Protein AF-0000000067870255 (afdb_homodimer)

Sequence (460 aa):
MRFHLRSRSGEEIVLYLRPGNPSAPIEMAGPANLCGTVSTLLKMSLTGLSATSDDLLSLCEYDPVFRHWFRLDAVVKDGDPEPAHREDAKFAAMEPIYPSQVAAMRLGERLTAASLVTKEQLDEALKGIQEQMPHLQIGEILCGRGYLSHRTMEFFLDPITKMNTAFLTLRLGERLQAAGVVNDRDVHRALQCQQWLPLSLGRLLVLNGAVSQATADFFGRLSIEPSSLSMRFHLRSRSGEEIVLYLRPGNPSAPIEMAGPANLCGTVSTLLKMSLTGLSATSDDLLSLCEYDPVFRHWFRLDAVVKDGDPEPAHREDAKFAAMEPIYPSQVAAMRLGERLTAASLVTKEQLDEALKGIQEQMPHLQIGEILCGRGYLSHRTMEFFLDPITKMNTAFLTLRLGERLQAAGVVNDRDVHRALQCQQWLPLSLGRLLVLNGAVSQATADFFGRLSIEPSSLS

Nearest PDB structures (foldseek):
  5htl-assembly1_B  TM=6.352E-01  e=8.994E-01  Vibrio cholerae
  8pdk-assembly1_A  TM=7.445E-01  e=3.316E+00  Thermus thermophilus HB27
  8pe0-assembly1_B  TM=7.284E-01  e=3.501E+00  Thermus thermophilus HB27
  8pfa-assembly1_B  TM=5.735E-01  e=3.140E+00  Thermus thermophilus HB27
  6ejf-assembly1_M  TM=7.910E-01  e=9.158E-01  Thermus thermophilus HB8

Secondary structure (DSSP, 8-state):
-EEEEEETTS-EEEEE--TT-TTS-EEEES-HHHHHHHHHHHHHHSTTS---HHHHHHHHHH-HHHHHHEEEEEEE-TTS---SS---EEE-PPPPB-HHHHHTS-HHHHHHHTTSS-HHHHHHHHHHHHHT-TTS-HHHHHHHTTSS-HHHHHHHHSHHHHS-HHHHTS-HHHHHHHTT-S-HHHHHHHHHHHTTS---HHHHHHHTTSS-HHHHHHHHHB-PPP----/-EEEEEETTS-EEEEE--TT-TTSPEEEES-HHHHHHHHHHHHHHSTTS---HHHHHHHHHH-HHHHHHEEEEEEE-S-S----S---EEE-PPPPB-HHHHHTS-HHHHHHHTTSS-HHHHHHHHHHHHHT-TTS-HHHHHHHTTSS-HHHHHHHHSHHHHS-HHHHTS-HHHHHHHTT-S-HHHHHHHHHHHTTS---HHHHHHHTTSS-HHHHHHHHHB-PPP----

Radius of gyration: 26.8 Å; Cα contacts (8 Å, |Δi|>4): 692; chains: 2; bounding box: 70×93×53 Å

pLDDT: mean 88.16, std 12.18, range [34.03, 97.81]

InterPro domains:
  IPR037257 Type II secretion system protein GspE, N-terminal superfamily [SSF160246] (101-157)
  IPR037257 Type II secretion system protein GspE, N-terminal superfamily [SSF160246] (165-214)

Organism: Synechococcus elongatus (strain ATCC 33912 / PCC 7942 / FACHB-805) (NCBI:txid1140)

Structure (mmCIF, N/CA/C/O backbone):
data_AF-0000000067870255-model_v1
#
loop_
_entity.id
_entity.type
_entity.pdbx_description
1 polymer 'Uncharacterized protein'
#
loop_
_atom_site.group_PDB
_atom_site.id
_atom_site.type_symbol
_atom_site.label_atom_id
_atom_site.label_alt_id
_atom_site.label_comp_id
_atom_site.label_asym_id
_atom_site.label_entity_id
_atom_site.label_seq_id
_atom_site.pdbx_PDB_ins_code
_atom_site.Cartn_x
_atom_site.Cartn_y
_atom_site.Cartn_z
_atom_site.occupancy
_atom_site.B_iso_or_equiv
_atom_site.auth_seq_id
_atom_site.auth_comp_id
_atom_site.auth_asym_id
_atom_site.auth_atom_id
_atom_site.pdbx_PDB_model_num
ATOM 1 N N . MET A 1 1 ? -21.984 -22.406 -8.656 1 85.44 1 MET A N 1
ATOM 2 C CA . MET A 1 1 ? -22.188 -21.156 -7.914 1 85.44 1 MET A CA 1
ATOM 3 C C . MET A 1 1 ? -21.938 -19.953 -8.805 1 85.44 1 MET A C 1
ATOM 5 O O . MET A 1 1 ? -21.016 -19.953 -9.609 1 85.44 1 MET A O 1
ATOM 9 N N . ARG A 1 2 ? -22.844 -18.969 -8.719 1 89.69 2 ARG A N 1
ATOM 10 C CA . ARG A 1 2 ? -22.719 -17.75 -9.516 1 89.69 2 ARG A CA 1
ATOM 11 C C . ARG A 1 2 ? -22.578 -16.516 -8.617 1 89.69 2 ARG A C 1
ATOM 13 O O . ARG A 1 2 ? -23.312 -16.359 -7.645 1 89.69 2 ARG A O 1
ATOM 20 N N . PHE A 1 3 ? -21.562 -15.742 -8.945 1 92.5 3 PHE A N 1
ATOM 21 C CA . PHE A 1 3 ? -21.328 -14.484 -8.234 1 92.5 3 PHE A CA 1
ATOM 22 C C . PHE A 1 3 ? -21.719 -13.297 -9.102 1 92.5 3 PHE A C 1
ATOM 24 O O . PHE A 1 3 ? -21.094 -13.039 -10.133 1 92.5 3 PHE A O 1
ATOM 31 N N . HIS A 1 4 ? -22.75 -12.602 -8.719 1 93.62 4 HIS A N 1
ATOM 32 C CA . HIS A 1 4 ? -23.203 -11.414 -9.438 1 93.62 4 HIS A CA 1
ATOM 33 C C . HIS A 1 4 ? -22.5 -10.164 -8.914 1 93.62 4 HIS A C 1
ATOM 35 O O . HIS A 1 4 ? -22.688 -9.781 -7.754 1 93.62 4 HIS A O 1
ATOM 41 N N . LEU A 1 5 ? -21.75 -9.609 -9.852 1 95.62 5 LEU A N 1
ATOM 42 C CA . LEU A 1 5 ? -20.984 -8.422 -9.492 1 95.62 5 LEU A CA 1
ATOM 43 C C . LEU A 1 5 ? -21.453 -7.207 -10.281 1 95.62 5 LEU A C 1
ATOM 45 O O . LEU A 1 5 ? -22 -7.348 -11.375 1 95.62 5 LEU A O 1
ATOM 49 N N . ARG A 1 6 ? -21.25 -6.051 -9.727 1 96.06 6 ARG A N 1
ATOM 50 C CA . ARG A 1 6 ? -21.547 -4.781 -10.383 1 96.06 6 ARG A CA 1
ATOM 51 C C . ARG A 1 6 ? -20.359 -3.816 -10.266 1 96.06 6 ARG A C 1
ATOM 53 O O . ARG A 1 6 ? -19.797 -3.648 -9.18 1 96.06 6 ARG A O 1
ATOM 60 N N . SER A 1 7 ? -20.047 -3.285 -11.422 1 94 7 SER A N 1
ATOM 61 C CA . SER A 1 7 ? -18.953 -2.32 -11.422 1 94 7 SER A CA 1
ATOM 62 C C . SER A 1 7 ? -19.391 -0.979 -10.852 1 94 7 SER A C 1
ATOM 64 O O . SER A 1 7 ? -20.578 -0.775 -10.586 1 94 7 SER A O 1
ATOM 66 N N . ARG A 1 8 ? -18.438 -0.043 -10.648 1 84.12 8 ARG A N 1
ATOM 67 C CA . ARG A 1 8 ? -18.734 1.296 -10.148 1 84.12 8 ARG A CA 1
ATOM 68 C C . ARG A 1 8 ? -19.625 2.064 -11.125 1 84.12 8 ARG A C 1
ATOM 70 O O . ARG A 1 8 ? -20.438 2.893 -10.711 1 84.12 8 ARG A O 1
ATOM 77 N N . SER A 1 9 ? -19.438 1.716 -12.406 1 89.38 9 SER A N 1
ATOM 78 C CA . SER A 1 9 ? -20.234 2.379 -13.445 1 89.38 9 SER A CA 1
ATOM 79 C C . SER A 1 9 ? -21.609 1.756 -13.57 1 89.38 9 SER A C 1
ATOM 81 O O . SER A 1 9 ? -22.438 2.207 -14.367 1 89.38 9 SER A O 1
ATOM 83 N N . GLY A 1 10 ? -21.859 0.668 -12.859 1 92.31 10 GLY A N 1
ATOM 84 C CA . GLY A 1 10 ? -23.188 0.067 -12.828 1 92.31 10 GLY A CA 1
ATOM 85 C C . GLY A 1 10 ? -23.312 -1.139 -13.742 1 92.31 10 GLY A C 1
ATOM 86 O O . GLY A 1 10 ? -24.391 -1.742 -13.836 1 92.31 10 GLY A O 1
ATOM 87 N N . GLU A 1 11 ? -22.281 -1.473 -14.398 1 94.31 11 GLU A N 1
ATOM 88 C CA . GLU A 1 11 ? -22.312 -2.615 -15.305 1 94.31 11 GLU A CA 1
ATOM 89 C C . GLU A 1 11 ? -22.203 -3.932 -14.539 1 94.31 11 GLU A C 1
ATOM 91 O O . GLU A 1 11 ? -21.484 -4.027 -13.547 1 94.31 11 GLU A O 1
ATOM 96 N N . GLU A 1 12 ? -22.859 -4.906 -15.109 1 93.69 12 GLU A N 1
ATOM 97 C CA . GLU A 1 12 ? -22.938 -6.184 -14.414 1 93.69 12 GLU A CA 1
ATOM 98 C C . GLU A 1 12 ? -21.969 -7.203 -15.016 1 93.69 12 GLU A C 1
ATOM 100 O O . GLU A 1 12 ? -21.797 -7.25 -16.234 1 93.69 12 GLU A O 1
ATOM 105 N N . ILE A 1 13 ? -21.406 -8.016 -14.148 1 94.38 13 ILE A N 1
ATOM 106 C CA . ILE A 1 13 ? -20.594 -9.156 -14.547 1 94.38 13 ILE A CA 1
ATOM 107 C C . ILE A 1 13 ? -20.891 -10.352 -13.648 1 94.38 13 ILE A C 1
ATOM 109 O O . ILE A 1 13 ? -21.078 -10.195 -12.438 1 94.38 13 ILE A O 1
ATOM 113 N N . VAL A 1 14 ? -20.922 -11.539 -14.266 1 92.94 14 VAL A N 1
ATOM 114 C CA . VAL A 1 14 ? -21.234 -12.742 -13.508 1 92.94 14 VAL A CA 1
ATOM 115 C C . VAL A 1 14 ? -20.078 -13.727 -13.586 1 92.94 14 VAL A C 1
ATOM 117 O O . VAL A 1 14 ? -19.562 -14 -14.672 1 92.94 14 VAL A O 1
ATOM 120 N N . LEU A 1 15 ? -19.641 -14.164 -12.422 1 91.44 15 LEU A N 1
ATOM 121 C CA . LEU A 1 15 ? -18.625 -15.211 -12.336 1 91.44 15 LEU A CA 1
ATOM 122 C C . LEU A 1 15 ? -19.281 -16.562 -12.047 1 91.44 15 LEU A C 1
ATOM 124 O O . LEU A 1 15 ? -20.094 -16.688 -11.133 1 91.44 15 LEU A O 1
ATOM 128 N N . TYR A 1 16 ? -18.875 -17.531 -12.836 1 86.69 16 TYR A N 1
ATOM 129 C CA . TYR A 1 16 ? -19.359 -18.891 -12.672 1 86.69 16 TYR A CA 1
ATOM 130 C C . TYR A 1 16 ? -18.25 -19.812 -12.156 1 86.69 16 TYR A C 1
ATOM 132 O O . TYR A 1 16 ? -17.172 -19.875 -12.742 1 86.69 16 TYR A O 1
ATOM 140 N N . LEU A 1 17 ? -18.562 -20.406 -11.047 1 84.94 17 LEU A N 1
ATOM 141 C CA . LEU A 1 17 ? -17.641 -21.375 -10.484 1 84.94 17 LEU A CA 1
ATOM 142 C C . LEU A 1 17 ? -18.328 -22.719 -10.281 1 84.94 17 LEU A C 1
ATOM 144 O O . LEU A 1 17 ? -19.422 -22.781 -9.711 1 84.94 17 LEU A O 1
ATOM 148 N N . ARG A 1 18 ? -17.75 -23.812 -10.812 1 76.44 18 ARG A N 1
ATOM 149 C CA . ARG A 1 18 ? -18.312 -25.141 -10.609 1 76.44 18 ARG A CA 1
ATOM 150 C C . ARG A 1 18 ? -18.062 -25.641 -9.195 1 76.44 18 ARG A C 1
ATOM 152 O O . ARG A 1 18 ? -16.922 -25.594 -8.703 1 76.44 18 ARG A O 1
ATOM 159 N N . PRO A 1 19 ? -19.203 -26 -8.594 1 66.19 19 PRO A N 1
ATOM 160 C CA . PRO A 1 19 ? -19.031 -26.5 -7.23 1 66.19 19 PRO A CA 1
ATOM 161 C C . PRO A 1 19 ? -18.156 -27.75 -7.16 1 66.19 19 PRO A C 1
ATOM 163 O O . PRO A 1 19 ? -18.297 -28.656 -7.977 1 66.19 19 PRO A O 1
ATOM 166 N N . GLY A 1 20 ? -17.203 -27.797 -6.254 1 63.59 20 GLY A N 1
ATOM 167 C CA . GLY A 1 20 ? -16.469 -29 -5.906 1 63.59 20 GLY A CA 1
ATOM 168 C C . GLY A 1 20 ? -15.242 -29.219 -6.773 1 63.59 20 GLY A C 1
ATOM 169 O O . GLY A 1 20 ? -14.484 -30.172 -6.562 1 63.59 20 GLY A O 1
ATOM 170 N N . ASN A 1 21 ? -15.133 -28.531 -7.902 1 66.62 21 ASN A N 1
ATOM 171 C CA . ASN A 1 21 ? -13.938 -28.719 -8.719 1 66.62 21 ASN A CA 1
ATOM 172 C C . ASN A 1 21 ? -13.047 -27.484 -8.695 1 66.62 21 ASN A C 1
ATOM 174 O O . ASN A 1 21 ? -13.242 -26.547 -9.477 1 66.62 21 ASN A O 1
ATOM 178 N N . PRO A 1 22 ? -12.062 -27.516 -7.887 1 62.47 22 PRO A N 1
ATOM 179 C CA . PRO A 1 22 ? -11.18 -26.359 -7.77 1 62.47 22 PRO A CA 1
ATOM 180 C C . PRO A 1 22 ? -10.32 -26.141 -9.008 1 62.47 22 PRO A C 1
ATOM 182 O O . PRO A 1 22 ? -9.766 -25.047 -9.203 1 62.47 22 PRO A O 1
ATOM 185 N N . SER A 1 23 ? -10.273 -27.156 -9.797 1 69.06 23 SER A N 1
ATOM 186 C CA . SER A 1 23 ? -9.445 -27.047 -10.992 1 69.06 23 SER A CA 1
ATOM 187 C C . SER A 1 23 ? -10.227 -26.469 -12.164 1 69.06 23 SER A C 1
ATOM 189 O O . SER A 1 23 ? -9.648 -26.188 -13.219 1 69.06 23 SER A O 1
ATOM 191 N N . ALA A 1 24 ? -11.516 -26.297 -11.852 1 73.19 24 ALA A N 1
ATOM 192 C CA . ALA A 1 24 ? -12.336 -25.734 -12.93 1 73.19 24 ALA A CA 1
ATOM 193 C C . ALA A 1 24 ? -12.102 -24.25 -13.094 1 73.19 24 ALA A C 1
ATOM 195 O O . ALA A 1 24 ? -11.906 -23.531 -12.102 1 73.19 24 ALA A O 1
ATOM 196 N N . PRO A 1 25 ? -12.031 -23.766 -14.398 1 81.44 25 PRO A N 1
ATOM 197 C CA . PRO A 1 25 ? -11.875 -22.328 -14.641 1 81.44 25 PRO A CA 1
ATOM 198 C C . PRO A 1 25 ? -13.094 -21.531 -14.195 1 81.44 25 PRO A C 1
ATOM 200 O O . PRO A 1 25 ? -14.211 -22.047 -14.203 1 81.44 25 PRO A O 1
ATOM 203 N N . ILE A 1 26 ? -12.766 -20.375 -13.703 1 86.75 26 ILE A N 1
ATOM 204 C CA . ILE A 1 26 ? -13.844 -19.422 -13.445 1 86.75 26 ILE A CA 1
ATOM 205 C C . ILE A 1 26 ? -14.32 -18.812 -14.758 1 86.75 26 ILE A C 1
ATOM 207 O O . ILE A 1 26 ? -13.531 -18.203 -15.484 1 86.75 26 ILE A O 1
ATOM 211 N N . GLU A 1 27 ? -15.523 -19.062 -15.109 1 88.62 27 GLU A N 1
ATOM 212 C CA . GLU A 1 27 ? -16.109 -18.453 -16.297 1 88.62 27 GLU A CA 1
ATOM 213 C C . GLU A 1 27 ? -16.75 -17.109 -15.969 1 88.62 27 GLU A C 1
ATOM 215 O O . GLU A 1 27 ? -17.297 -16.922 -14.883 1 88.62 27 GLU A O 1
ATOM 220 N N . MET A 1 28 ? -16.656 -16.172 -16.953 1 92.06 28 MET A N 1
ATOM 221 C CA . MET A 1 28 ? -17.172 -14.828 -16.703 1 92.06 28 MET A CA 1
ATOM 222 C C . MET A 1 28 ? -18.094 -14.391 -17.844 1 92.06 28 MET A C 1
ATOM 224 O O . MET A 1 28 ? -17.812 -14.641 -19.016 1 92.06 28 MET A O 1
ATOM 228 N N . ALA A 1 29 ? -19.188 -13.75 -17.484 1 92.62 29 ALA A N 1
ATOM 229 C CA . ALA A 1 29 ? -20.109 -13.156 -18.438 1 92.62 29 ALA A CA 1
ATOM 230 C C . ALA A 1 29 ? -20.312 -11.672 -18.172 1 92.62 29 ALA A C 1
ATOM 232 O O . ALA A 1 29 ? -20.719 -11.281 -17.078 1 92.62 29 ALA A O 1
ATOM 233 N N . GLY A 1 30 ? -19.969 -10.852 -19.141 1 92.69 30 GLY A N 1
ATOM 234 C CA . GLY A 1 30 ? -20.062 -9.406 -19.047 1 92.69 30 GLY A CA 1
ATOM 235 C C . GLY A 1 30 ? -19.219 -8.68 -20.062 1 92.69 30 GLY A C 1
ATOM 236 O O . GLY A 1 30 ? -18.688 -9.297 -20.984 1 92.69 30 GLY A O 1
ATOM 237 N N . PRO A 1 31 ? -19.172 -7.379 -19.984 1 93.25 31 PRO A N 1
ATOM 238 C CA . PRO A 1 31 ? -18.344 -6.613 -20.922 1 93.25 31 PRO A CA 1
ATOM 239 C C . PRO A 1 31 ? -16.875 -7.023 -20.891 1 93.25 31 PRO A C 1
ATOM 241 O O . PRO A 1 31 ? -16.328 -7.301 -19.828 1 93.25 31 PRO A O 1
ATOM 244 N N . ALA A 1 32 ? -16.25 -7.023 -22.047 1 91.5 32 ALA A N 1
ATOM 245 C CA . ALA A 1 32 ? -14.891 -7.512 -22.219 1 91.5 32 ALA A CA 1
ATOM 246 C C . ALA A 1 32 ? -13.922 -6.746 -21.312 1 91.5 32 ALA A C 1
ATOM 248 O O . ALA A 1 32 ? -13.016 -7.34 -20.719 1 91.5 32 ALA A O 1
ATOM 249 N N . ASN A 1 33 ? -14.102 -5.434 -21.281 1 91.75 33 ASN A N 1
ATOM 250 C CA . ASN A 1 33 ? -13.195 -4.617 -20.484 1 91.75 33 ASN A CA 1
ATOM 251 C C . ASN A 1 33 ? -13.281 -4.977 -19 1 91.75 33 ASN A C 1
ATOM 253 O O . ASN A 1 33 ? -12.266 -5.012 -18.312 1 91.75 33 ASN A O 1
ATOM 257 N N . LEU A 1 34 ? -14.438 -5.316 -18.516 1 93.88 34 LEU A N 1
ATOM 258 C CA . LEU A 1 34 ? -14.617 -5.688 -17.109 1 93.88 34 LEU A CA 1
ATOM 259 C C . LEU A 1 34 ? -14.086 -7.094 -16.844 1 93.88 34 LEU A C 1
ATOM 261 O O . LEU A 1 34 ? -13.508 -7.352 -15.789 1 93.88 34 LEU A O 1
ATOM 265 N N . CYS A 1 35 ? -14.281 -7.93 -17.797 1 94 35 CYS A N 1
ATOM 266 C CA . CYS A 1 35 ? -13.734 -9.273 -17.641 1 94 35 CYS A CA 1
ATOM 267 C C . CYS A 1 35 ? -12.219 -9.234 -17.5 1 94 35 CYS A C 1
ATOM 269 O O . CYS A 1 35 ? -11.648 -9.969 -16.688 1 94 35 CYS A O 1
ATOM 271 N N . GLY A 1 36 ? -11.633 -8.383 -18.266 1 93.06 36 GLY A N 1
ATOM 272 C CA . GLY A 1 36 ? -10.188 -8.203 -18.141 1 93.06 36 GLY A CA 1
ATOM 273 C C . GLY A 1 36 ? -9.758 -7.715 -16.766 1 93.06 36 GLY A C 1
ATOM 274 O O . GLY A 1 36 ? -8.789 -8.219 -16.203 1 93.06 36 GLY A O 1
ATOM 275 N N . THR A 1 37 ? -10.5 -6.773 -16.25 1 93.56 37 THR A N 1
ATOM 276 C CA . THR A 1 37 ? -10.195 -6.227 -14.93 1 93.56 37 THR A CA 1
ATOM 277 C C . THR A 1 37 ? -10.352 -7.289 -13.852 1 93.56 37 THR A C 1
ATOM 279 O O . THR A 1 37 ? -9.484 -7.445 -12.992 1 93.56 37 THR A O 1
ATOM 282 N N . VAL A 1 38 ? -11.406 -8.07 -13.969 1 93.12 38 VAL A N 1
ATOM 283 C CA . VAL A 1 38 ? -11.648 -9.125 -12.984 1 93.12 38 VAL A CA 1
ATOM 284 C C . VAL A 1 38 ? -10.531 -10.164 -13.055 1 93.12 38 VAL A C 1
ATOM 286 O O . VAL A 1 38 ? -10.016 -10.594 -12.023 1 93.12 38 VAL A O 1
ATOM 289 N N . SER A 1 39 ? -10.203 -10.492 -14.219 1 90.31 39 SER A N 1
ATOM 290 C CA . SER A 1 39 ? -9.133 -11.477 -14.398 1 90.31 39 SER A CA 1
ATOM 291 C C . SER A 1 39 ? -7.84 -11 -13.75 1 90.31 39 SER A C 1
ATOM 293 O O . SER A 1 39 ? -7.152 -11.781 -13.086 1 90.31 39 SER A O 1
ATOM 295 N N . THR A 1 40 ? -7.512 -9.766 -13.953 1 90.19 40 THR A N 1
ATOM 296 C CA . THR A 1 40 ? -6.309 -9.18 -13.367 1 90.19 40 THR A CA 1
ATOM 297 C C . THR A 1 40 ? -6.379 -9.219 -11.844 1 90.19 40 THR A C 1
ATOM 299 O O . THR A 1 40 ? -5.418 -9.617 -11.18 1 90.19 40 THR A O 1
ATOM 302 N N . LEU A 1 41 ? -7.52 -8.875 -11.305 1 90.88 41 LEU A N 1
ATOM 303 C CA . LEU A 1 41 ? -7.699 -8.859 -9.859 1 90.88 41 LEU A CA 1
ATOM 304 C C . LEU A 1 41 ? -7.609 -10.266 -9.281 1 90.88 41 LEU A C 1
ATOM 306 O O . LEU A 1 41 ? -7.004 -10.469 -8.227 1 90.88 41 LEU A O 1
ATOM 310 N N . LEU A 1 42 ? -8.188 -11.195 -9.969 1 89.19 42 LEU A N 1
ATOM 311 C CA . LEU A 1 42 ? -8.125 -12.586 -9.523 1 89.19 42 LEU A CA 1
ATOM 312 C C . LEU A 1 42 ? -6.684 -13.094 -9.523 1 89.19 42 LEU A C 1
ATOM 314 O O . LEU A 1 42 ? -6.266 -13.781 -8.586 1 89.19 42 LEU A O 1
ATOM 318 N N . LYS A 1 43 ? -6.031 -12.734 -10.539 1 85.62 43 LYS A N 1
ATOM 319 C CA . LYS A 1 43 ? -4.637 -13.156 -10.648 1 85.62 43 LYS A CA 1
ATOM 320 C C . LYS A 1 43 ? -3.807 -12.625 -9.484 1 85.62 43 LYS A C 1
ATOM 322 O O . LYS A 1 43 ? -2.959 -13.336 -8.938 1 85.62 43 LYS A O 1
ATOM 327 N N . MET A 1 44 ? -4.039 -11.445 -9.094 1 85.62 44 MET A N 1
ATOM 328 C CA . MET A 1 44 ? -3.303 -10.805 -8.008 1 85.62 44 MET A CA 1
ATOM 329 C C . MET A 1 44 ? -3.639 -11.453 -6.664 1 85.62 44 MET A C 1
ATOM 331 O O . MET A 1 44 ? -2.805 -11.477 -5.758 1 85.62 44 MET A O 1
ATOM 335 N N . SER A 1 45 ? -4.809 -11.922 -6.598 1 84.56 45 SER A N 1
ATOM 336 C CA . SER A 1 45 ? -5.293 -12.367 -5.297 1 84.56 45 SER A CA 1
ATOM 337 C C . SER A 1 45 ? -5.125 -13.875 -5.129 1 84.56 45 SER A C 1
ATOM 339 O O . SER A 1 45 ? -4.891 -14.359 -4.02 1 84.56 45 SER A O 1
ATOM 341 N N . LEU A 1 46 ? -5.367 -14.547 -6.188 1 75.94 46 LEU A N 1
ATOM 342 C CA . LEU A 1 46 ? -5.387 -16 -6.113 1 75.94 46 LEU A CA 1
ATOM 343 C C . LEU A 1 46 ? -4.105 -16.594 -6.695 1 75.94 46 LEU A C 1
ATOM 345 O O . LEU A 1 46 ? -4.16 -17.516 -7.508 1 75.94 46 LEU A O 1
ATOM 349 N N . THR A 1 47 ? -2.977 -15.969 -6.438 1 61.62 47 THR A N 1
ATOM 350 C CA . THR A 1 47 ? -1.705 -16.438 -6.977 1 61.62 47 THR A CA 1
ATOM 351 C C . THR A 1 47 ? -1.545 -17.938 -6.762 1 61.62 47 THR A C 1
ATOM 353 O O . THR A 1 47 ? -1.502 -18.406 -5.621 1 61.62 47 THR A O 1
ATOM 356 N N . GLY A 1 48 ? -1.541 -18.781 -8.016 1 56.22 48 GLY A N 1
ATOM 357 C CA . GLY A 1 48 ? -1.131 -20.172 -8.117 1 56.22 48 GLY A CA 1
ATOM 358 C C . GLY A 1 48 ? -2.256 -21.156 -7.836 1 56.22 48 GLY A C 1
ATOM 359 O O . GLY A 1 48 ? -2.131 -22.344 -8.109 1 56.22 48 GLY A O 1
ATOM 360 N N . LEU A 1 49 ? -3.275 -20.812 -7 1 57.03 49 LEU A N 1
ATOM 361 C CA . LEU A 1 49 ? -3.994 -21.953 -6.441 1 57.03 49 LEU A CA 1
ATOM 362 C C . LEU A 1 49 ? -5.434 -21.984 -6.945 1 57.03 49 LEU A C 1
ATOM 364 O O . LEU A 1 49 ? -5.953 -20.969 -7.422 1 57.03 49 LEU A O 1
ATOM 368 N N . SER A 1 50 ? -5.781 -23.203 -6.957 1 62.69 50 SER A N 1
ATOM 369 C CA . SER A 1 50 ? -7.188 -23.562 -7.105 1 62.69 50 SER A CA 1
ATOM 370 C C . SER A 1 50 ? -8.07 -22.703 -6.207 1 62.69 50 SER A C 1
ATOM 372 O O . SER A 1 50 ? -7.668 -22.312 -5.109 1 62.69 50 SER A O 1
ATOM 374 N N . ALA A 1 51 ? -8.906 -21.938 -6.828 1 74.19 51 ALA A N 1
ATOM 375 C CA . ALA A 1 51 ? -9.828 -21.078 -6.078 1 74.19 51 ALA A CA 1
ATOM 376 C C . ALA A 1 51 ? -11.094 -21.844 -5.695 1 74.19 51 ALA A C 1
ATOM 378 O O . ALA A 1 51 ? -11.758 -22.438 -6.551 1 74.19 51 ALA A O 1
ATOM 379 N N . THR A 1 52 ? -11.273 -21.984 -4.398 1 80.12 52 THR A N 1
ATOM 380 C CA . THR A 1 52 ? -12.539 -22.531 -3.914 1 80.12 52 THR A CA 1
ATOM 381 C C . THR A 1 52 ? -13.633 -21.469 -3.916 1 80.12 52 THR A C 1
ATOM 383 O O . THR A 1 52 ? -13.352 -20.281 -4.125 1 80.12 52 THR A O 1
ATOM 386 N N . SER A 1 53 ? -14.828 -21.938 -3.803 1 83.31 53 SER A N 1
ATOM 387 C CA . SER A 1 53 ? -15.961 -21.016 -3.688 1 83.31 53 SER A CA 1
ATOM 388 C C . SER A 1 53 ? -15.797 -20.078 -2.494 1 83.31 53 SER A C 1
ATOM 390 O O . SER A 1 53 ? -16.125 -18.906 -2.572 1 83.31 53 SER A O 1
ATOM 392 N N . ASP A 1 54 ? -15.25 -20.625 -1.453 1 86.19 54 ASP A N 1
ATOM 393 C CA . ASP A 1 54 ? -15.047 -19.828 -0.253 1 86.19 54 ASP A CA 1
ATOM 394 C C . ASP A 1 54 ? -14 -18.734 -0.49 1 86.19 54 ASP A C 1
ATOM 396 O O . ASP A 1 54 ? -14.133 -17.625 0.012 1 86.19 54 ASP A O 1
ATOM 400 N N . ASP A 1 55 ? -12.992 -19.094 -1.264 1 85.81 55 ASP A N 1
ATOM 401 C CA . ASP A 1 55 ? -11.953 -18.125 -1.593 1 85.81 55 ASP A CA 1
ATOM 402 C C . ASP A 1 55 ? -12.523 -16.969 -2.395 1 85.81 55 ASP A C 1
ATOM 404 O O . ASP A 1 55 ? -12.234 -15.797 -2.105 1 85.81 55 ASP A O 1
ATOM 408 N N . LEU A 1 56 ? -13.289 -17.328 -3.34 1 88.5 56 LEU A N 1
ATOM 409 C CA . LEU A 1 56 ? -13.875 -16.312 -4.199 1 88.5 56 LEU A CA 1
ATOM 410 C C . LEU A 1 56 ? -14.852 -15.43 -3.416 1 88.5 56 LEU A C 1
ATOM 412 O O . LEU A 1 56 ? -14.875 -14.211 -3.59 1 88.5 56 LEU A O 1
ATOM 416 N N . LEU A 1 57 ? -15.648 -16.047 -2.609 1 90.06 57 LEU A N 1
ATOM 417 C CA . LEU A 1 57 ? -16.578 -15.297 -1.78 1 90.06 57 LEU A CA 1
ATOM 418 C C . LEU A 1 57 ? -15.844 -14.328 -0.865 1 90.06 57 LEU A C 1
ATOM 420 O O . LEU A 1 57 ? -16.219 -13.164 -0.75 1 90.06 57 LEU A O 1
ATOM 424 N N . SER A 1 58 ? -14.867 -14.867 -0.202 1 90.44 58 SER A N 1
ATOM 425 C CA . SER A 1 58 ? -14.062 -14.031 0.689 1 90.44 58 SER A CA 1
ATOM 426 C C . SER A 1 58 ? -13.461 -12.852 -0.057 1 90.44 58 SER A C 1
ATOM 428 O O . SER A 1 58 ? -13.469 -11.727 0.447 1 90.44 58 SER A O 1
ATOM 430 N N . LEU A 1 59 ? -12.961 -13.102 -1.229 1 90.94 59 LEU A N 1
ATOM 431 C CA . LEU A 1 59 ? -12.367 -12.055 -2.055 1 90.94 59 LEU A CA 1
ATOM 432 C C . LEU A 1 59 ? -13.406 -10.984 -2.391 1 90.94 59 LEU A C 1
ATOM 434 O O . LEU A 1 59 ? -13.148 -9.789 -2.211 1 90.94 59 LEU A O 1
ATOM 438 N N . CYS A 1 60 ? -14.562 -11.344 -2.807 1 92.06 60 CYS A N 1
ATOM 439 C CA . CYS A 1 60 ? -15.602 -10.422 -3.244 1 92.06 60 CYS A CA 1
ATOM 440 C C . CYS A 1 60 ? -16.156 -9.625 -2.066 1 92.06 60 CYS A C 1
ATOM 442 O O . CYS A 1 60 ? -16.562 -8.477 -2.225 1 92.06 60 CYS A O 1
ATOM 444 N N . GLU A 1 61 ? -16.109 -10.211 -0.931 1 88.88 61 GLU A N 1
ATOM 445 C CA . GLU A 1 61 ? -16.766 -9.609 0.219 1 88.88 61 GLU A CA 1
ATOM 446 C C . GLU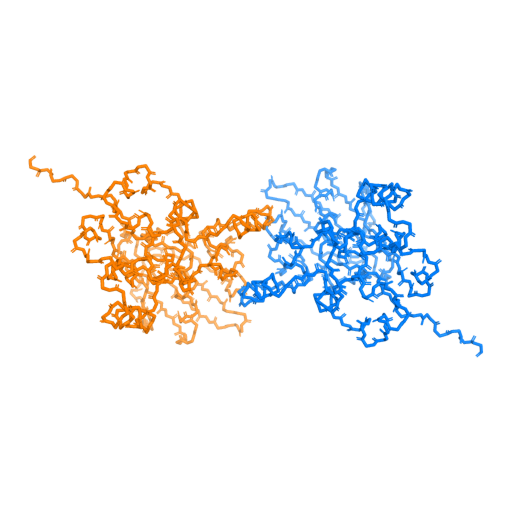 A 1 61 ? -15.797 -8.75 1.028 1 88.88 61 GLU A C 1
ATOM 448 O O . GLU A 1 61 ? -16.188 -7.727 1.593 1 88.88 61 GLU A O 1
ATOM 453 N N . TYR A 1 62 ? -14.531 -9.195 1.011 1 87.75 62 TYR A N 1
ATOM 454 C CA . TYR A 1 62 ? -13.711 -8.594 2.057 1 87.75 62 TYR A CA 1
ATOM 455 C C . TYR A 1 62 ? -12.453 -7.973 1.471 1 87.75 62 TYR A C 1
ATOM 457 O O . TYR A 1 62 ? -11.789 -7.164 2.123 1 87.75 62 TYR A O 1
ATOM 465 N N . ASP A 1 63 ? -12.062 -8.352 0.321 1 91.69 63 ASP A N 1
ATOM 466 C CA . ASP A 1 63 ? -10.828 -7.824 -0.257 1 91.69 63 ASP A CA 1
ATOM 467 C C . ASP A 1 63 ? -10.992 -6.352 -0.637 1 91.69 63 ASP A C 1
ATOM 469 O O . ASP A 1 63 ? -11.844 -6.008 -1.463 1 91.69 63 ASP A O 1
ATOM 473 N N . PRO A 1 64 ? -10.18 -5.488 -0.073 1 91.31 64 PRO A N 1
ATOM 474 C CA . PRO A 1 64 ? -10.383 -4.055 -0.306 1 91.31 64 PRO A CA 1
ATOM 475 C C . PRO A 1 64 ? -10.117 -3.65 -1.755 1 91.31 64 PRO A C 1
ATOM 477 O O . PRO A 1 64 ? -10.734 -2.711 -2.26 1 91.31 64 PRO A O 1
ATOM 480 N N . VAL A 1 65 ? -9.227 -4.301 -2.42 1 93.06 65 VAL A N 1
ATOM 481 C CA . VAL A 1 65 ? -8.922 -3.969 -3.809 1 93.06 65 VAL A CA 1
ATOM 482 C C . VAL A 1 65 ? -10.086 -4.387 -4.707 1 93.06 65 VAL A C 1
ATOM 484 O O . VAL A 1 65 ? -10.562 -3.592 -5.523 1 93.06 65 VAL A O 1
ATOM 487 N N . PHE A 1 66 ? -10.547 -5.582 -4.5 1 93.62 66 PHE A N 1
ATOM 488 C CA . PHE A 1 66 ? -11.641 -6.09 -5.32 1 93.62 66 PHE A CA 1
ATOM 489 C C . PHE A 1 66 ? -12.914 -5.273 -5.098 1 93.62 66 PHE A C 1
ATOM 491 O O . PHE A 1 66 ? -13.594 -4.898 -6.055 1 93.62 66 PHE A O 1
ATOM 498 N N . ARG A 1 67 ? -13.164 -4.867 -3.914 1 90.94 67 ARG A N 1
ATOM 499 C CA . ARG A 1 67 ? -14.391 -4.168 -3.541 1 90.94 67 ARG A CA 1
ATOM 500 C C . ARG A 1 67 ? -14.367 -2.725 -4.035 1 90.94 67 ARG A C 1
ATOM 502 O O . ARG A 1 67 ? -15.406 -2.08 -4.137 1 90.94 67 ARG A O 1
ATOM 509 N N . HIS A 1 68 ? -13.219 -2.273 -4.234 1 90.5 68 HIS A N 1
ATOM 510 C CA . HIS A 1 68 ? -13.133 -0.94 -4.816 1 90.5 68 HIS A CA 1
ATOM 511 C C . HIS A 1 68 ? -13.641 -0.934 -6.258 1 90.5 68 HIS A C 1
ATOM 513 O O . HIS A 1 68 ? -14.203 0.062 -6.715 1 90.5 68 HIS A O 1
ATOM 519 N N . TRP A 1 69 ? -13.531 -2.047 -6.891 1 91.56 69 TRP A N 1
ATOM 520 C CA . TRP A 1 69 ? -13.844 -2.096 -8.312 1 91.56 69 TRP A CA 1
ATOM 521 C C . TRP A 1 69 ? -15.227 -2.701 -8.547 1 91.56 69 TRP A C 1
ATOM 523 O O . TRP A 1 69 ? -15.914 -2.35 -9.508 1 91.56 69 TRP A O 1
ATOM 533 N N . PHE A 1 70 ? -15.578 -3.652 -7.645 1 94.38 70 PHE A N 1
ATOM 534 C CA . PHE A 1 70 ? -16.812 -4.395 -7.859 1 94.38 70 PHE A CA 1
ATOM 535 C C . PHE A 1 70 ? -17.562 -4.582 -6.547 1 94.38 70 PHE A C 1
ATOM 537 O O . PHE A 1 70 ? -16.953 -4.828 -5.504 1 94.38 70 PHE A O 1
ATOM 544 N N . ARG A 1 71 ? -18.844 -4.469 -6.645 1 92.75 71 ARG A N 1
ATOM 545 C CA . ARG A 1 71 ? -19.719 -4.812 -5.531 1 92.75 71 ARG A CA 1
ATOM 546 C C . ARG A 1 71 ? -20.375 -6.172 -5.75 1 92.75 71 ARG A C 1
ATOM 548 O O . ARG A 1 71 ? -20.781 -6.5 -6.867 1 92.75 71 ARG A O 1
ATOM 555 N N . LEU A 1 72 ? -20.422 -6.953 -4.738 1 94.94 72 LEU A N 1
ATOM 556 C CA . LEU A 1 72 ? -21.125 -8.234 -4.797 1 94.94 72 LEU A CA 1
ATOM 557 C C . LEU A 1 72 ? -22.625 -8.047 -4.555 1 94.94 72 LEU A C 1
ATOM 559 O O . LEU A 1 72 ? -23.031 -7.707 -3.443 1 94.94 72 LEU A O 1
ATOM 563 N N . ASP A 1 73 ? -23.359 -8.359 -5.551 1 95 73 ASP A N 1
ATOM 564 C CA . ASP A 1 73 ? -24.812 -8.164 -5.441 1 95 73 ASP A CA 1
ATOM 565 C C . ASP A 1 73 ? -25.5 -9.422 -4.918 1 95 73 ASP A C 1
ATOM 567 O O . ASP A 1 73 ? -26.438 -9.336 -4.125 1 95 73 ASP A O 1
ATOM 571 N N . ALA A 1 74 ? -25.047 -10.586 -5.434 1 93.56 74 ALA A N 1
ATOM 572 C CA . ALA A 1 74 ? -25.688 -11.828 -5.047 1 93.56 74 ALA A CA 1
ATOM 573 C C . ALA A 1 74 ? -24.781 -13.031 -5.305 1 93.56 74 ALA A C 1
ATOM 575 O O . ALA A 1 74 ? -23.906 -12.977 -6.168 1 93.56 74 ALA A O 1
ATOM 576 N N . VAL A 1 75 ? -24.969 -13.977 -4.473 1 91.62 75 VAL A N 1
ATOM 577 C CA . VAL A 1 75 ? -24.375 -15.297 -4.703 1 91.62 75 VAL A CA 1
ATOM 578 C C . VAL A 1 75 ? -25.469 -16.328 -4.863 1 91.62 75 VAL A C 1
ATOM 580 O O . VAL A 1 75 ? -26.312 -16.5 -3.979 1 91.62 75 VAL A O 1
ATOM 583 N N . VAL A 1 76 ? -25.422 -16.922 -6.031 1 88.5 76 VAL A N 1
ATOM 584 C CA . VAL A 1 76 ? -26.469 -17.891 -6.312 1 88.5 76 VAL A CA 1
ATOM 585 C C . VAL A 1 76 ? -25.875 -19.297 -6.395 1 88.5 76 VAL A C 1
ATOM 587 O O . VAL A 1 76 ? -24.938 -19.531 -7.16 1 88.5 76 VAL A O 1
ATOM 590 N N . LYS A 1 77 ? -26.281 -20.266 -5.504 1 78.38 77 LYS A N 1
ATOM 591 C CA . LYS A 1 77 ? -25.781 -21.641 -5.488 1 78.38 77 LYS A CA 1
ATOM 592 C C . LYS A 1 77 ? -26.312 -22.438 -6.676 1 78.38 77 LYS A C 1
ATOM 594 O O . LYS A 1 77 ? -27.359 -22.094 -7.234 1 78.38 77 LYS A O 1
ATOM 599 N N . ASP A 1 78 ? -25.656 -23.531 -7.117 1 60.47 78 ASP A N 1
ATOM 600 C CA . ASP A 1 78 ? -25.953 -24.469 -8.188 1 60.47 78 ASP A CA 1
ATOM 601 C C . ASP A 1 78 ? -27.344 -25.062 -8.031 1 60.47 78 ASP A C 1
ATOM 603 O O . ASP A 1 78 ? -27.797 -25.312 -6.906 1 60.47 78 ASP A O 1
ATOM 607 N N . GLY A 1 79 ? -28.438 -24.859 -8.93 1 55.81 79 GLY A N 1
ATOM 608 C CA . GLY A 1 79 ? -29.672 -25.375 -9.508 1 55.81 79 GLY A CA 1
ATOM 609 C C . GLY A 1 79 ? -30.125 -24.594 -10.727 1 55.81 79 GLY A C 1
ATOM 610 O O . GLY A 1 79 ? -31.125 -24.922 -11.359 1 55.81 79 GLY A O 1
ATOM 611 N N . ASP A 1 80 ? -30.078 -23.312 -10.57 1 52.94 80 ASP A N 1
ATOM 612 C CA . ASP A 1 80 ? -30.797 -22.578 -11.609 1 52.94 80 ASP A CA 1
ATOM 613 C C . ASP A 1 80 ? -30.156 -22.797 -12.977 1 52.94 80 ASP A C 1
ATOM 615 O O . ASP A 1 80 ? -28.953 -23.047 -13.062 1 52.94 80 ASP A O 1
ATOM 619 N N . PRO A 1 81 ? -30.969 -22.875 -14.086 1 50.69 81 PRO A N 1
ATOM 620 C CA . PRO A 1 81 ? -30.531 -23.094 -15.469 1 50.69 81 PRO A CA 1
ATOM 621 C C . PRO A 1 81 ? -29.266 -22.297 -15.812 1 50.69 81 PRO A C 1
ATOM 623 O O . PRO A 1 81 ? -29 -21.266 -15.195 1 50.69 81 PRO A O 1
ATOM 626 N N . GLU A 1 82 ? -28.281 -23.078 -16.266 1 50.66 82 GLU A N 1
ATOM 627 C CA . GLU A 1 82 ? -27.109 -22.531 -16.953 1 50.66 82 GLU A CA 1
ATOM 628 C C . GLU A 1 82 ? -27.438 -21.203 -17.641 1 50.66 82 GLU A C 1
ATOM 630 O O . GLU A 1 82 ? -28.438 -21.094 -18.344 1 50.66 82 GLU A O 1
ATOM 635 N N . PRO A 1 83 ? -27.062 -20.156 -17.016 1 49.34 83 PRO A N 1
ATOM 636 C CA . PRO A 1 83 ? -27.359 -18.984 -17.844 1 49.34 83 PRO A CA 1
ATOM 637 C C . PRO A 1 83 ? -27.203 -19.266 -19.344 1 49.34 83 PRO A C 1
ATOM 639 O O . PRO A 1 83 ? -26.234 -19.906 -19.75 1 49.34 83 PRO A O 1
ATOM 642 N N . ALA A 1 84 ? -28.328 -19.422 -20.031 1 47.19 84 ALA A N 1
ATOM 643 C CA . ALA A 1 84 ? -28.156 -19.422 -21.484 1 47.19 84 ALA A CA 1
ATOM 644 C C . ALA A 1 84 ? -26.953 -18.578 -21.891 1 47.19 84 ALA A C 1
ATOM 646 O O . ALA A 1 84 ? -26.641 -18.484 -23.078 1 47.19 84 ALA A O 1
ATOM 647 N N . HIS A 1 85 ? -26.781 -17.344 -21.25 1 52 85 HIS A N 1
ATOM 648 C CA . HIS A 1 85 ? -25.984 -16.281 -21.859 1 52 85 HIS A CA 1
ATOM 649 C C . HIS A 1 85 ? -24.5 -16.625 -21.859 1 52 85 HIS A C 1
ATOM 651 O O . HIS A 1 85 ? -24.047 -17.391 -21.016 1 52 85 HIS A O 1
ATOM 657 N N . ARG A 1 86 ? -23.641 -16.016 -22.797 1 61.03 86 ARG A N 1
ATOM 658 C CA . ARG A 1 86 ? -22.312 -16.047 -23.422 1 61.03 86 ARG A CA 1
ATOM 659 C C . ARG A 1 86 ? -21.219 -15.773 -22.391 1 61.03 86 ARG A C 1
ATOM 661 O O . ARG A 1 86 ? -21.312 -14.82 -21.609 1 61.03 86 ARG A O 1
ATOM 668 N N . GLU A 1 87 ? -20.531 -16.844 -21.969 1 72.75 87 GLU A N 1
ATOM 669 C CA . GLU A 1 87 ? -19.234 -16.641 -21.328 1 72.75 87 GLU A CA 1
ATOM 670 C C . GLU A 1 87 ? -18.297 -15.828 -22.219 1 72.75 87 GLU A C 1
ATOM 672 O O . GLU A 1 87 ? -18.016 -16.219 -23.344 1 72.75 87 GLU A O 1
ATOM 677 N N . ASP A 1 88 ? -17.922 -14.648 -21.703 1 79.94 88 ASP A N 1
ATOM 678 C CA . ASP A 1 88 ? -17.031 -13.773 -22.469 1 79.94 88 ASP A CA 1
ATOM 679 C C . ASP A 1 88 ? -15.57 -14.133 -22.219 1 79.94 88 ASP A C 1
ATOM 681 O O . ASP A 1 88 ? -14.727 -13.969 -23.109 1 79.94 88 ASP A O 1
ATOM 685 N N . ALA A 1 89 ? -15.352 -14.68 -20.969 1 86.94 89 ALA A N 1
ATOM 686 C CA . ALA A 1 89 ? -13.961 -14.938 -20.609 1 86.94 89 ALA A CA 1
ATOM 687 C C . ALA A 1 89 ? -13.844 -16.062 -19.594 1 86.94 89 ALA A C 1
ATOM 689 O O . ALA A 1 89 ? -14.844 -16.453 -18.984 1 86.94 89 ALA A O 1
ATOM 690 N N . LYS A 1 90 ? -12.695 -16.656 -19.547 1 85.81 90 LYS A N 1
ATOM 691 C CA . LYS A 1 90 ? -12.383 -17.688 -18.578 1 85.81 90 LYS A CA 1
ATOM 692 C C . LYS A 1 90 ? -11.094 -17.375 -17.828 1 85.81 90 LYS A C 1
ATOM 694 O O . LYS A 1 90 ? -10.141 -16.844 -18.422 1 85.81 90 LYS A O 1
ATOM 699 N N . PHE A 1 91 ? -11.133 -17.656 -16.516 1 87.5 91 PHE A N 1
ATOM 700 C CA . PHE A 1 91 ? -9.945 -17.578 -15.672 1 87.5 91 PHE A CA 1
ATOM 701 C C . PHE A 1 91 ? -9.594 -18.953 -15.125 1 87.5 91 PHE A C 1
ATOM 703 O O . PHE A 1 91 ? -10.398 -19.578 -14.422 1 87.5 91 PHE A O 1
ATOM 710 N N . ALA A 1 92 ? -8.438 -19.453 -15.484 1 81.31 92 ALA A N 1
ATOM 711 C CA . ALA A 1 92 ? -7.984 -20.766 -15.031 1 81.31 92 ALA A CA 1
ATOM 712 C C . ALA A 1 92 ? -6.785 -20.625 -14.094 1 81.31 92 ALA A C 1
ATOM 714 O O . ALA A 1 92 ? -5.988 -19.703 -14.219 1 81.31 92 ALA A O 1
ATOM 715 N N . ALA A 1 93 ? -6.75 -21.625 -13.18 1 76 93 ALA A N 1
ATOM 716 C CA . ALA A 1 93 ? -5.578 -21.688 -12.312 1 76 93 ALA A CA 1
ATOM 717 C C . ALA A 1 93 ? -4.312 -21.984 -13.109 1 76 93 ALA A C 1
ATOM 719 O O . ALA A 1 93 ? -4.371 -22.594 -14.18 1 76 93 ALA A O 1
ATOM 720 N N . MET A 1 94 ? -3.262 -21.547 -12.602 1 81.38 94 MET A N 1
ATOM 721 C CA . MET A 1 94 ? -1.98 -21.75 -13.266 1 81.38 94 MET A CA 1
ATOM 722 C C . MET A 1 94 ? -1.395 -23.109 -12.914 1 81.38 94 MET A C 1
ATOM 724 O O . MET A 1 94 ? -1.59 -23.609 -11.797 1 81.38 94 MET A O 1
ATOM 728 N N . GLU A 1 95 ? -0.721 -23.672 -13.859 1 85.25 95 GLU A N 1
ATOM 729 C CA . GLU A 1 95 ? -0.096 -24.984 -13.648 1 85.25 95 GLU A CA 1
ATOM 730 C C . GLU A 1 95 ? 1.052 -24.891 -12.648 1 85.25 95 GLU A C 1
ATOM 732 O O . GLU A 1 95 ? 1.827 -23.922 -12.672 1 85.25 95 GLU A O 1
ATOM 737 N N . PRO A 1 96 ? 1.114 -25.938 -11.859 1 90.12 96 PRO A N 1
ATOM 738 C CA . PRO A 1 96 ? 2.24 -25.938 -10.922 1 90.12 96 PRO A CA 1
ATOM 739 C C . PRO A 1 96 ? 3.592 -26.031 -11.625 1 90.12 96 PRO A C 1
ATOM 741 O O . PRO A 1 96 ? 3.676 -26.547 -12.75 1 90.12 96 PRO A O 1
ATOM 744 N N . ILE A 1 97 ? 4.566 -25.516 -11.062 1 94 97 ILE A N 1
ATOM 745 C CA . ILE A 1 97 ? 5.961 -25.625 -11.469 1 94 97 ILE A CA 1
ATOM 746 C C . ILE A 1 97 ? 6.734 -26.438 -10.422 1 94 97 ILE A C 1
ATOM 748 O O . ILE A 1 97 ? 6.684 -26.125 -9.227 1 94 97 ILE A O 1
ATOM 752 N N . TYR A 1 98 ? 7.434 -27.422 -10.883 1 94.88 98 TYR A N 1
ATOM 753 C CA . TYR A 1 98 ? 8.164 -28.25 -9.938 1 94.88 98 TYR A CA 1
ATOM 754 C C . TYR A 1 98 ? 9.648 -27.906 -9.93 1 94.88 98 TYR A C 1
ATOM 756 O O . TYR A 1 98 ? 10.219 -27.578 -10.977 1 94.88 98 TYR A O 1
ATOM 764 N N . PRO A 1 99 ? 10.273 -28.016 -8.75 1 96.38 99 PRO A N 1
ATOM 765 C CA . PRO A 1 99 ? 11.695 -27.688 -8.625 1 96.38 99 PRO A CA 1
ATOM 766 C C . PRO A 1 99 ? 12.562 -28.453 -9.625 1 96.38 99 PRO A C 1
ATOM 768 O O . PRO A 1 99 ? 13.531 -27.906 -10.156 1 96.38 99 PRO A O 1
ATOM 771 N N . SER A 1 100 ? 12.258 -29.703 -9.914 1 95.88 100 SER A N 1
ATOM 772 C CA . SER A 1 100 ? 13.023 -30.484 -10.875 1 95.88 100 SER A CA 1
ATOM 773 C C . SER A 1 100 ? 13 -29.844 -12.258 1 95.88 100 SER A C 1
ATOM 775 O O . SER A 1 100 ? 13.992 -29.906 -12.992 1 95.88 100 SER A O 1
ATOM 777 N N . GLN A 1 101 ? 11.867 -29.25 -12.617 1 95.88 101 GLN A N 1
ATOM 778 C CA . GLN A 1 101 ? 11.734 -28.562 -13.898 1 95.88 101 GLN A CA 1
ATOM 779 C C . GLN A 1 101 ? 12.625 -27.328 -13.961 1 95.88 101 GLN A C 1
ATOM 781 O O . GLN A 1 101 ? 13.227 -27.047 -14.992 1 95.88 101 GLN A O 1
ATOM 786 N N . VAL A 1 102 ? 12.68 -26.641 -12.836 1 97.31 102 VAL A N 1
ATOM 787 C CA . VAL A 1 102 ? 13.508 -25.453 -12.758 1 97.31 102 VAL A CA 1
ATOM 788 C C . VAL A 1 102 ? 14.984 -25.828 -12.828 1 97.31 102 VAL A C 1
ATOM 790 O O . VAL A 1 102 ? 15.766 -25.188 -13.531 1 97.31 102 VAL A O 1
ATOM 793 N N . ALA A 1 103 ? 15.367 -26.891 -12.156 1 96.25 103 ALA A N 1
ATOM 794 C CA . ALA A 1 103 ? 16.75 -27.344 -12.094 1 96.25 103 ALA A CA 1
ATOM 795 C C . ALA A 1 103 ? 17.219 -27.828 -13.469 1 96.25 103 ALA A C 1
ATOM 797 O O . ALA A 1 103 ? 18.422 -27.859 -13.734 1 96.25 103 ALA A O 1
ATOM 798 N N . ALA A 1 104 ? 16.344 -28.172 -14.32 1 96.5 104 ALA A N 1
ATOM 799 C CA . ALA A 1 104 ? 16.688 -28.688 -15.641 1 96.5 104 ALA A CA 1
ATOM 800 C C . ALA A 1 104 ? 17.078 -27.562 -16.594 1 96.5 104 ALA A C 1
ATOM 802 O O . ALA A 1 104 ? 17.703 -27.797 -17.625 1 96.5 104 ALA A O 1
ATOM 803 N N . MET A 1 105 ? 16.781 -26.344 -16.219 1 95 105 MET A N 1
ATOM 804 C CA . MET A 1 105 ? 17.062 -25.188 -17.047 1 95 105 MET A CA 1
ATOM 805 C C . MET A 1 105 ? 18.453 -24.641 -16.75 1 95 105 MET A C 1
ATOM 807 O O . MET A 1 105 ? 18.984 -24.844 -15.656 1 95 105 MET A O 1
ATOM 811 N N . ARG A 1 106 ? 19.062 -23.891 -17.766 1 93.06 106 ARG A N 1
ATOM 812 C CA . ARG A 1 106 ? 20.281 -23.125 -17.5 1 93.06 106 ARG A CA 1
ATOM 813 C C . ARG A 1 106 ? 19.969 -21.875 -16.672 1 93.06 106 ARG A C 1
ATOM 815 O O . ARG A 1 106 ? 18.812 -21.438 -16.625 1 93.06 106 ARG A O 1
ATOM 822 N N . LEU A 1 107 ? 20.859 -21.406 -16.047 1 93.12 107 LEU A N 1
ATOM 823 C CA . LEU A 1 107 ? 20.672 -20.281 -15.125 1 93.12 107 LEU A CA 1
ATOM 824 C C . LEU A 1 107 ? 19.938 -19.141 -15.797 1 93.12 107 LEU A C 1
ATOM 826 O O . LEU A 1 107 ? 18.969 -18.609 -15.25 1 93.12 107 LEU A O 1
ATOM 830 N N . GLY A 1 108 ? 20.344 -18.703 -16.984 1 93 108 GLY A N 1
ATOM 831 C CA . GLY A 1 108 ? 19.688 -17.641 -17.703 1 93 108 GLY A CA 1
ATOM 832 C C . GLY A 1 108 ? 18.219 -17.906 -17.969 1 93 108 GLY A C 1
ATOM 833 O O . GLY A 1 108 ? 17.391 -17 -17.859 1 93 108 GLY A O 1
ATOM 834 N N . GLU A 1 109 ? 17.906 -19.141 -18.219 1 93.88 109 GLU A N 1
ATOM 835 C CA . GLU A 1 109 ? 16.547 -19.547 -18.531 1 93.88 109 GLU A CA 1
ATOM 836 C C . GLU A 1 109 ? 15.656 -19.516 -17.297 1 93.88 109 GLU A C 1
ATOM 838 O O . GLU A 1 109 ? 14.5 -19.094 -17.359 1 93.88 109 GLU A O 1
ATOM 843 N N . ARG A 1 110 ? 16.188 -20.016 -16.219 1 95.75 110 ARG A N 1
ATOM 844 C CA . ARG A 1 110 ? 15.352 -20.016 -15.016 1 95.75 110 ARG A CA 1
ATOM 845 C C . ARG A 1 110 ? 15.086 -18.578 -14.547 1 95.75 110 ARG A C 1
ATOM 847 O O . ARG A 1 110 ? 13.984 -18.266 -14.086 1 95.75 110 ARG A O 1
ATOM 854 N N . LEU A 1 111 ? 16.078 -17.688 -14.727 1 96.94 111 LEU A N 1
ATOM 855 C CA . LEU A 1 111 ? 15.906 -16.297 -14.336 1 96.94 111 LEU A CA 1
ATOM 856 C C . LEU A 1 111 ? 14.875 -15.609 -15.234 1 96.94 111 LEU A C 1
ATOM 858 O O . LEU A 1 111 ? 14.055 -14.82 -14.758 1 96.94 111 LEU A O 1
ATOM 862 N N . THR A 1 112 ? 14.883 -15.914 -16.5 1 96.44 112 THR A N 1
ATOM 863 C CA . THR A 1 112 ? 13.906 -15.367 -17.422 1 96.44 112 THR A CA 1
ATOM 864 C C . THR A 1 112 ? 12.523 -15.953 -17.156 1 96.44 112 THR A C 1
ATOM 866 O O . THR A 1 112 ? 11.516 -15.242 -17.219 1 96.44 112 THR A O 1
ATOM 869 N N . ALA A 1 113 ? 12.484 -17.234 -16.859 1 96.12 113 ALA A N 1
ATOM 870 C CA . ALA A 1 113 ? 11.227 -17.891 -16.531 1 96.12 113 ALA A CA 1
ATOM 871 C C . ALA A 1 113 ? 10.57 -17.25 -15.32 1 96.12 113 ALA A C 1
ATOM 873 O O . ALA A 1 113 ? 9.344 -17.141 -15.258 1 96.12 113 ALA A O 1
ATOM 874 N N . ALA A 1 114 ? 11.359 -16.812 -14.398 1 97.12 114 ALA A N 1
ATOM 875 C CA . ALA A 1 114 ? 10.859 -16.172 -13.188 1 97.12 114 ALA A CA 1
ATOM 876 C C . ALA A 1 114 ? 10.656 -14.68 -13.391 1 97.12 114 ALA A C 1
ATOM 878 O O . ALA A 1 114 ? 10.305 -13.961 -12.453 1 97.12 114 ALA A O 1
ATOM 879 N N . SER A 1 115 ? 10.945 -14.188 -14.562 1 97.19 115 SER A N 1
ATOM 880 C CA . SER A 1 115 ? 10.789 -12.789 -14.953 1 97.19 115 SER A CA 1
ATOM 881 C C . SER A 1 115 ? 11.656 -11.875 -14.094 1 97.19 115 SER A C 1
ATOM 883 O O . SER A 1 115 ? 11.227 -10.781 -13.719 1 97.19 115 SER A O 1
ATOM 885 N N . LEU A 1 116 ? 12.789 -12.336 -13.719 1 97.44 116 LEU A N 1
ATOM 886 C CA . LEU A 1 116 ? 13.703 -11.555 -12.891 1 97.44 116 LEU A CA 1
ATOM 887 C C . LEU A 1 116 ? 14.688 -10.781 -13.766 1 97.44 116 LEU A C 1
ATOM 889 O O . LEU A 1 116 ? 15.297 -9.812 -13.305 1 97.44 116 LEU A O 1
ATOM 893 N N . VAL A 1 117 ? 14.906 -11.289 -14.977 1 96.44 117 VAL A N 1
ATOM 894 C CA . VAL A 1 117 ? 15.703 -10.586 -15.977 1 96.44 117 VAL A CA 1
ATOM 895 C C . VAL A 1 117 ? 14.992 -10.625 -17.328 1 96.44 117 VAL A C 1
ATOM 897 O O . VAL A 1 117 ? 14.328 -11.609 -17.656 1 96.44 117 VAL A O 1
ATOM 900 N N . THR A 1 118 ? 15.109 -9.555 -18.078 1 95.56 118 THR A N 1
ATOM 901 C CA . THR A 1 118 ? 14.5 -9.539 -19.391 1 95.56 118 THR A CA 1
ATOM 902 C C . THR A 1 118 ? 15.383 -10.266 -20.406 1 95.56 118 THR A C 1
ATOM 904 O O . THR A 1 118 ? 16.562 -10.516 -20.141 1 95.56 118 THR A O 1
ATOM 907 N N . LYS A 1 119 ? 14.75 -10.57 -21.5 1 94.56 119 LYS A N 1
ATOM 908 C CA . LYS A 1 119 ? 15.523 -11.18 -22.578 1 94.56 119 LYS A CA 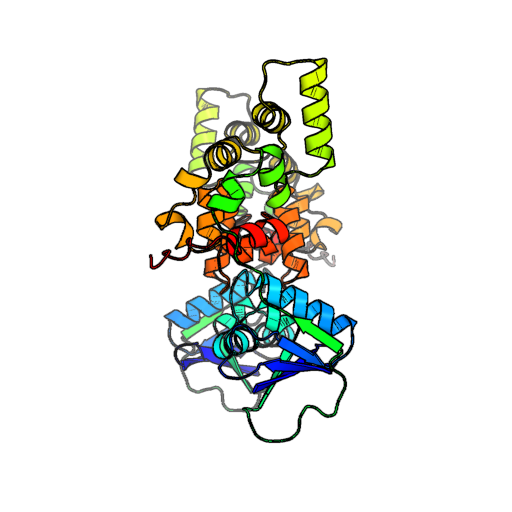1
ATOM 909 C C . LYS A 1 119 ? 16.641 -10.25 -23.047 1 94.56 119 LYS A C 1
ATOM 911 O O . LYS A 1 119 ? 17.75 -10.703 -23.344 1 94.56 119 LYS A O 1
ATOM 916 N N . GLU A 1 120 ? 16.312 -9.047 -23.109 1 95.62 120 GLU A N 1
ATOM 917 C CA . GLU A 1 120 ? 17.297 -8.047 -23.547 1 95.62 120 GLU A CA 1
ATOM 918 C C . GLU A 1 120 ? 18.469 -7.984 -22.578 1 95.62 120 GLU A C 1
ATOM 920 O O . GLU A 1 120 ? 19.625 -7.934 -23 1 95.62 120 GLU A O 1
ATOM 925 N N . GLN A 1 121 ? 18.203 -7.949 -21.312 1 95.31 121 GLN A N 1
ATOM 926 C CA . GLN A 1 121 ? 19.25 -7.918 -20.297 1 95.31 121 GLN A CA 1
ATOM 927 C C . GLN A 1 121 ? 20.109 -9.172 -20.359 1 95.31 121 GLN A C 1
ATOM 929 O O . GLN A 1 121 ? 21.328 -9.094 -20.203 1 95.31 121 GLN A O 1
ATOM 934 N N . LEU A 1 122 ? 19.516 -10.344 -20.562 1 94.12 122 LEU A N 1
ATOM 935 C CA . LEU A 1 122 ? 20.234 -11.609 -20.656 1 94.12 122 LEU A CA 1
ATOM 936 C C . LEU A 1 122 ? 21.141 -11.625 -21.891 1 94.12 122 LEU A C 1
ATOM 938 O O . LEU A 1 122 ? 22.312 -12.016 -21.797 1 94.12 122 LEU A O 1
ATOM 942 N N . ASP A 1 123 ? 20.594 -11.156 -23.016 1 93.44 123 ASP A N 1
ATOM 943 C CA . ASP A 1 123 ? 21.375 -11.094 -24.25 1 93.44 123 ASP A CA 1
ATOM 944 C C . ASP A 1 123 ? 22.594 -10.18 -24.078 1 93.44 123 ASP A C 1
ATOM 946 O O . ASP A 1 123 ? 23.688 -10.492 -24.547 1 93.44 123 ASP A O 1
ATOM 950 N N . GLU A 1 124 ? 22.344 -9.094 -23.5 1 92.44 124 GLU A N 1
ATOM 951 C CA . GLU A 1 124 ? 23.438 -8.156 -23.234 1 92.44 124 GLU A CA 1
ATOM 952 C C . GLU A 1 124 ? 24.516 -8.797 -22.375 1 92.44 124 GLU A C 1
ATOM 954 O O . GLU A 1 124 ? 25.703 -8.625 -22.625 1 92.44 124 GLU A O 1
ATOM 959 N N . ALA A 1 125 ? 24.094 -9.453 -21.344 1 91.06 125 ALA A N 1
ATOM 960 C CA . ALA A 1 125 ? 25.031 -10.117 -20.453 1 91.06 125 ALA A CA 1
ATOM 961 C C . ALA A 1 125 ? 25.828 -11.188 -21.188 1 91.06 125 ALA A C 1
ATOM 963 O O . ALA A 1 125 ? 27.047 -11.312 -21 1 91.06 125 ALA A O 1
ATOM 964 N N . LEU A 1 126 ? 25.234 -11.969 -22.047 1 89.31 126 LEU A N 1
ATOM 965 C CA . LEU A 1 126 ? 25.891 -13.031 -22.812 1 89.31 126 LEU A CA 1
ATOM 966 C C . LEU A 1 126 ? 26.906 -12.453 -23.797 1 89.31 126 LEU A C 1
ATOM 968 O O . LEU A 1 126 ? 27.969 -13.023 -24 1 89.31 126 LEU A O 1
ATOM 972 N N . LYS A 1 127 ? 26.516 -11.312 -24.328 1 88.31 127 LYS A N 1
ATOM 973 C CA . LYS A 1 127 ? 27.453 -10.617 -25.203 1 88.31 127 LYS A CA 1
ATOM 974 C C . LYS A 1 127 ? 28.672 -10.141 -24.438 1 88.31 127 LYS A C 1
ATOM 976 O O . LYS A 1 127 ? 29.797 -10.211 -24.953 1 88.31 127 LYS A O 1
ATOM 981 N N . GLY A 1 128 ? 28.391 -9.609 -23.297 1 82.12 128 GLY A N 1
ATOM 982 C CA . GLY A 1 128 ? 29.5 -9.164 -22.469 1 82.12 128 GLY A CA 1
ATOM 983 C C . GLY A 1 128 ? 30.469 -10.266 -22.125 1 82.12 128 GLY A C 1
ATOM 984 O O . GLY A 1 128 ? 31.688 -10.039 -22.094 1 82.12 128 GLY A O 1
ATOM 985 N N . ILE A 1 129 ? 30.031 -11.477 -21.875 1 80.5 129 ILE A N 1
ATOM 986 C CA . ILE A 1 129 ? 30.891 -12.625 -21.578 1 80.5 129 ILE A CA 1
ATOM 987 C C . ILE A 1 129 ? 31.75 -12.953 -22.797 1 80.5 129 ILE A C 1
ATOM 989 O O . ILE A 1 129 ? 32.938 -13.195 -22.672 1 80.5 129 ILE A O 1
ATOM 993 N N . GLN A 1 130 ? 31.125 -12.992 -23.922 1 78.44 130 GLN A N 1
ATOM 994 C CA . GLN A 1 130 ? 31.844 -13.375 -25.141 1 78.44 130 GLN A CA 1
ATOM 995 C C . GLN A 1 130 ? 32.969 -12.391 -25.453 1 78.44 130 GLN A C 1
ATOM 997 O O . GLN A 1 130 ? 34.031 -12.79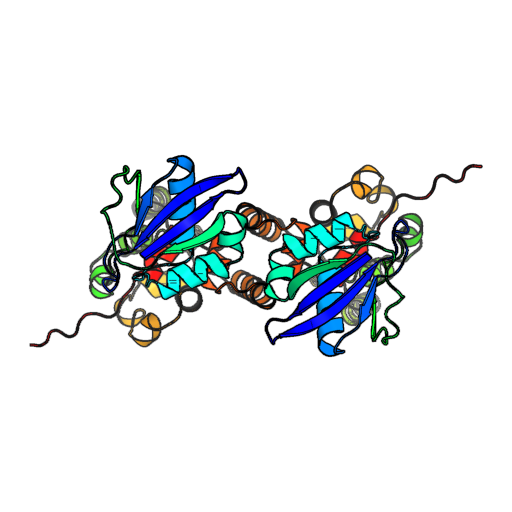7 -25.906 1 78.44 130 GLN A O 1
ATOM 1002 N N . GLU A 1 131 ? 32.719 -11.219 -25.125 1 77.06 131 GLU A N 1
ATOM 1003 C CA . GLU A 1 131 ? 33.656 -10.18 -25.547 1 77.06 131 GLU A CA 1
ATOM 1004 C C . GLU A 1 131 ? 34.719 -9.938 -24.484 1 77.06 131 GLU A C 1
ATOM 1006 O O . GLU A 1 131 ? 35.875 -9.609 -24.797 1 77.06 131 GLU A O 1
ATOM 1011 N N . GLN A 1 132 ? 34.281 -9.984 -23.312 1 65.75 132 GLN A N 1
ATOM 1012 C CA . GLN A 1 132 ? 35.188 -9.352 -22.375 1 65.75 132 GLN A CA 1
ATOM 1013 C C . GLN A 1 132 ? 35.719 -10.367 -21.359 1 65.75 132 GLN A C 1
ATOM 1015 O O . GLN A 1 132 ? 36.906 -10.359 -21.031 1 65.75 132 GLN A O 1
ATOM 1020 N N . MET A 1 133 ? 34.75 -11.078 -20.797 1 65.31 133 MET A N 1
ATOM 1021 C CA . MET A 1 133 ? 35.188 -11.828 -19.625 1 65.31 133 MET A CA 1
ATOM 1022 C C . MET A 1 133 ? 34.719 -13.281 -19.703 1 65.31 133 MET A C 1
ATOM 1024 O O . MET A 1 133 ? 33.75 -13.672 -19.016 1 65.31 133 MET A O 1
ATOM 1028 N N . PRO A 1 134 ? 35.5 -14 -20.516 1 63.94 134 PRO A N 1
ATOM 1029 C CA . PRO A 1 134 ? 35.031 -15.367 -20.766 1 63.94 134 PRO A CA 1
ATOM 1030 C C . PRO A 1 134 ? 35 -16.219 -19.5 1 63.94 134 PRO A C 1
ATOM 1032 O O . PRO A 1 134 ? 34.312 -17.25 -19.469 1 63.94 134 PRO A O 1
ATOM 1035 N N . HIS A 1 135 ? 35.594 -15.719 -18.422 1 69.25 135 HIS A N 1
ATOM 1036 C CA . HIS A 1 135 ? 35.688 -16.562 -17.234 1 69.25 135 HIS A CA 1
ATOM 1037 C C . HIS A 1 135 ? 34.5 -16.297 -16.281 1 69.25 135 HIS A C 1
ATOM 1039 O O . HIS A 1 135 ? 34.312 -17.031 -15.32 1 69.25 135 HIS A O 1
ATOM 1045 N N . LEU A 1 136 ? 33.75 -15.258 -16.672 1 71.06 136 LEU A N 1
ATOM 1046 C CA . LEU A 1 136 ? 32.656 -14.945 -15.758 1 71.06 136 LEU A CA 1
ATOM 1047 C C . LEU A 1 136 ? 31.391 -15.719 -16.125 1 71.06 136 LEU A C 1
ATOM 1049 O O . LEU A 1 136 ? 31.156 -16.031 -17.281 1 71.06 136 LEU A O 1
ATOM 1053 N N . GLN A 1 137 ? 30.719 -16.141 -15.039 1 84.56 137 GLN A N 1
ATOM 1054 C CA . GLN A 1 137 ? 29.422 -16.781 -15.234 1 84.56 137 GLN A CA 1
ATOM 1055 C C . GLN A 1 137 ? 28.328 -15.734 -15.406 1 84.56 137 GLN A C 1
ATOM 1057 O O . GLN A 1 137 ? 28.469 -14.594 -14.977 1 84.56 137 GLN A O 1
ATOM 1062 N N . ILE A 1 138 ? 27.391 -16 -16.234 1 88.62 138 ILE A N 1
ATOM 1063 C CA . ILE A 1 138 ? 26.297 -15.117 -16.594 1 88.62 138 ILE A CA 1
ATOM 1064 C C . ILE A 1 138 ? 25.719 -14.461 -15.336 1 88.62 138 ILE A C 1
ATOM 1066 O O . ILE A 1 138 ? 25.391 -13.273 -15.344 1 88.62 138 ILE A O 1
ATOM 1070 N N . GLY A 1 139 ? 25.594 -15.164 -14.266 1 89.5 139 GLY A N 1
ATOM 1071 C CA . GLY A 1 139 ? 25.078 -14.633 -13.016 1 89.5 139 GLY A CA 1
ATOM 1072 C C . GLY A 1 139 ? 25.875 -13.477 -12.469 1 89.5 139 GLY A C 1
ATOM 1073 O O . GLY A 1 139 ? 25.312 -12.5 -11.969 1 89.5 139 GLY A O 1
ATOM 1074 N N . GLU A 1 140 ? 27.109 -13.555 -12.594 1 88.62 140 GLU A N 1
ATOM 1075 C CA . GLU A 1 140 ? 28 -12.516 -12.094 1 88.62 140 GLU A CA 1
ATOM 1076 C C . GLU A 1 140 ? 27.844 -11.227 -12.891 1 88.62 140 GLU A C 1
ATOM 1078 O O . GLU A 1 140 ? 27.891 -10.133 -12.32 1 88.62 140 GLU A O 1
ATOM 1083 N N . ILE A 1 141 ? 27.781 -11.414 -14.117 1 90.06 141 ILE A N 1
ATOM 1084 C CA . ILE A 1 141 ? 27.625 -10.242 -14.969 1 90.06 141 ILE A CA 1
ATOM 1085 C C . ILE A 1 141 ? 26.312 -9.539 -14.656 1 90.06 141 ILE A C 1
ATOM 1087 O O . ILE A 1 141 ? 26.25 -8.312 -14.555 1 90.06 141 ILE A O 1
ATOM 1091 N N . LEU A 1 142 ? 25.297 -10.336 -14.523 1 93.25 142 LEU A N 1
ATOM 1092 C CA . LEU A 1 142 ? 23.984 -9.773 -14.203 1 93.25 142 LEU A CA 1
ATOM 1093 C C . LEU A 1 142 ? 24.031 -9.016 -12.883 1 93.25 142 LEU A C 1
ATOM 1095 O O . LEU A 1 142 ? 23.453 -7.926 -12.766 1 93.25 142 LEU A O 1
ATOM 1099 N N . CYS A 1 143 ? 24.703 -9.508 -11.914 1 93.38 143 CYS A N 1
ATOM 1100 C CA . CYS A 1 143 ? 24.844 -8.852 -10.617 1 93.38 143 CYS A CA 1
ATOM 1101 C C . CYS A 1 143 ? 25.688 -7.582 -10.742 1 93.38 143 CYS A C 1
ATOM 1103 O O . CYS A 1 143 ? 25.328 -6.547 -10.164 1 93.38 143 CYS A O 1
ATOM 1105 N N . GLY A 1 144 ? 26.719 -7.727 -11.406 1 90.81 144 GLY A N 1
ATOM 1106 C CA . GLY A 1 144 ? 27.609 -6.586 -11.594 1 90.81 144 GLY A CA 1
ATOM 1107 C C . GLY A 1 144 ? 26.922 -5.402 -12.25 1 90.81 144 GLY A C 1
ATOM 1108 O O . GLY A 1 144 ? 27.188 -4.254 -11.891 1 90.81 144 GLY A O 1
ATOM 1109 N N . ARG A 1 145 ? 25.984 -5.621 -13.133 1 91.62 145 ARG A N 1
ATOM 1110 C CA . ARG A 1 145 ? 25.266 -4.574 -13.844 1 91.62 145 ARG A CA 1
ATOM 1111 C C . ARG A 1 145 ? 24.062 -4.09 -13.031 1 91.62 145 ARG A C 1
ATOM 1113 O O . ARG A 1 145 ? 23.344 -3.188 -13.461 1 91.62 145 ARG A O 1
ATOM 1120 N N . GLY A 1 146 ? 23.812 -4.785 -12 1 92.81 146 GLY A N 1
ATOM 1121 C CA . GLY A 1 146 ? 22.734 -4.367 -11.117 1 92.81 146 GLY A CA 1
ATOM 1122 C C . GLY A 1 146 ? 21.391 -4.91 -11.523 1 92.81 146 GLY A C 1
ATOM 1123 O O . GLY A 1 146 ? 20.344 -4.473 -11.016 1 92.81 146 GLY A O 1
ATOM 1124 N N . TYR A 1 147 ? 21.359 -5.859 -12.445 1 93 147 TYR A N 1
ATOM 1125 C CA . TYR A 1 147 ? 20.094 -6.406 -12.922 1 93 147 TYR A CA 1
ATOM 1126 C C . TYR A 1 147 ? 19.547 -7.422 -11.93 1 93 147 TYR A C 1
ATOM 1128 O O . TYR A 1 147 ? 18.344 -7.711 -11.938 1 93 147 TYR A O 1
ATOM 1136 N N . LEU A 1 148 ? 20.375 -7.91 -11.094 1 93.88 148 LEU A N 1
ATOM 1137 C CA . LEU A 1 148 ? 20.031 -9 -10.188 1 93.88 148 LEU A CA 1
ATOM 1138 C C . LEU A 1 148 ? 20.812 -8.891 -8.883 1 93.88 148 LEU A C 1
ATOM 1140 O O . LEU A 1 148 ? 22.016 -8.57 -8.891 1 93.88 148 LEU A O 1
ATOM 1144 N N . SER A 1 149 ? 20.172 -9.164 -7.816 1 94.69 149 SER A N 1
ATOM 1145 C CA . SER A 1 149 ? 20.891 -9.18 -6.547 1 94.69 149 SER A CA 1
ATOM 1146 C C . SER A 1 149 ? 21.703 -10.453 -6.387 1 94.69 149 SER A C 1
ATOM 1148 O O . SER A 1 149 ? 21.375 -11.492 -6.961 1 94.69 149 SER A O 1
ATOM 1150 N N . HIS A 1 150 ? 22.688 -10.359 -5.578 1 95.19 150 HIS A N 1
ATOM 1151 C CA . HIS A 1 150 ? 23.531 -11.523 -5.297 1 95.19 150 HIS A CA 1
ATOM 1152 C C . HIS A 1 150 ? 22.734 -12.609 -4.574 1 95.19 150 HIS A C 1
ATOM 1154 O O . HIS A 1 150 ? 22.875 -13.797 -4.875 1 95.19 150 HIS A O 1
ATOM 1160 N N . ARG A 1 151 ? 21.953 -12.195 -3.707 1 95.31 151 ARG A N 1
ATOM 1161 C CA . ARG A 1 151 ? 21.141 -13.148 -2.953 1 95.31 151 ARG A CA 1
ATOM 1162 C C . ARG A 1 151 ? 20.234 -13.953 -3.881 1 95.31 151 ARG A C 1
ATOM 1164 O O . ARG A 1 151 ? 20.141 -15.18 -3.738 1 95.31 151 ARG A O 1
ATOM 1171 N N . THR A 1 152 ? 19.609 -13.289 -4.766 1 97.12 152 THR A N 1
ATOM 1172 C CA . THR A 1 152 ? 18.719 -13.953 -5.719 1 97.12 152 THR A CA 1
ATOM 1173 C C . THR A 1 152 ? 19.516 -14.914 -6.605 1 97.12 152 THR A C 1
ATOM 1175 O O . THR A 1 152 ? 19.062 -16.016 -6.883 1 97.12 152 THR A O 1
ATOM 1178 N N . MET A 1 153 ? 20.672 -14.492 -7.066 1 95.31 153 MET A N 1
ATOM 1179 C CA . MET A 1 153 ? 21.531 -15.344 -7.875 1 95.31 153 MET A CA 1
ATOM 1180 C C . MET A 1 153 ? 21.875 -16.641 -7.133 1 95.31 153 MET A C 1
ATOM 1182 O O . MET A 1 153 ? 21.781 -17.719 -7.699 1 95.31 153 MET A O 1
ATOM 1186 N N . GLU A 1 154 ? 22.234 -16.516 -5.918 1 95.75 154 GLU A N 1
ATOM 1187 C CA . GLU A 1 154 ? 22.594 -17.688 -5.109 1 95.75 154 GLU A CA 1
ATOM 1188 C C . GLU A 1 154 ? 21.422 -18.656 -4.992 1 95.75 154 GLU A C 1
ATOM 1190 O O . GLU A 1 154 ? 21.609 -19.875 -5.016 1 95.75 154 GLU A O 1
ATOM 1195 N N . PHE A 1 155 ? 20.297 -18.109 -4.879 1 97.56 155 PHE A N 1
ATOM 1196 C CA . PHE A 1 155 ? 19.094 -18.922 -4.773 1 97.56 155 PHE A CA 1
ATOM 1197 C C . PHE A 1 155 ? 18.906 -19.766 -6.023 1 97.56 155 PHE A C 1
ATOM 1199 O O . PHE A 1 155 ? 18.609 -20.969 -5.926 1 97.56 155 PHE A O 1
ATOM 1206 N N . PHE A 1 156 ? 19.141 -19.219 -7.168 1 96.88 156 PHE A N 1
ATOM 1207 C CA . PHE A 1 156 ? 18.812 -19.891 -8.422 1 96.88 156 PHE A CA 1
ATOM 1208 C C . PHE A 1 156 ? 19.984 -20.734 -8.891 1 96.88 156 PHE A C 1
ATOM 1210 O O . PHE A 1 156 ? 19.875 -21.484 -9.867 1 96.88 156 PHE A O 1
ATOM 1217 N N . LEU A 1 157 ? 21.156 -20.703 -8.227 1 94.75 157 LEU A N 1
ATOM 1218 C CA . LEU A 1 157 ? 22.297 -21.547 -8.57 1 94.75 157 LEU A CA 1
ATOM 1219 C C . LEU A 1 157 ? 22.047 -22.984 -8.133 1 94.75 157 LEU A C 1
ATOM 1221 O O . LEU A 1 157 ? 22.594 -23.922 -8.734 1 94.75 157 LEU A O 1
ATOM 1225 N N . ASP A 1 158 ? 21.234 -23.109 -7.141 1 94.44 158 ASP A N 1
ATOM 1226 C CA . ASP A 1 158 ? 20.938 -24.453 -6.637 1 94.44 158 ASP A CA 1
ATOM 1227 C C . ASP A 1 158 ? 19.453 -24.594 -6.305 1 94.44 158 ASP A C 1
ATOM 1229 O O . ASP A 1 158 ? 19.078 -24.75 -5.141 1 94.44 158 ASP A O 1
ATOM 1233 N N . PRO A 1 159 ? 18.656 -24.609 -7.316 1 94.5 159 PRO A N 1
ATOM 1234 C CA . PRO A 1 159 ? 17.203 -24.578 -7.094 1 94.5 159 PRO A CA 1
ATOM 1235 C C . PRO A 1 159 ? 16.703 -25.797 -6.324 1 94.5 159 PRO A C 1
ATOM 1237 O O . PRO A 1 159 ? 15.766 -25.688 -5.527 1 94.5 159 PRO A O 1
ATOM 1240 N N . ILE A 1 160 ? 17.25 -26.953 -6.492 1 94.19 160 ILE A N 1
ATOM 1241 C CA . ILE A 1 160 ? 16.766 -28.156 -5.836 1 94.19 160 ILE A CA 1
ATOM 1242 C C . ILE A 1 160 ? 16.922 -28.016 -4.32 1 94.19 160 ILE A C 1
ATOM 1244 O O . ILE A 1 160 ? 16 -28.328 -3.566 1 94.19 160 ILE A O 1
ATOM 1248 N N . THR A 1 161 ? 18.062 -27.531 -3.904 1 96.38 161 THR A N 1
ATOM 1249 C CA . THR A 1 161 ? 18.344 -27.375 -2.48 1 96.38 161 THR A CA 1
ATOM 1250 C C . THR A 1 161 ? 17.531 -26.203 -1.903 1 96.38 161 THR A C 1
ATOM 1252 O O . THR A 1 161 ? 17.031 -26.297 -0.778 1 96.38 161 THR A O 1
ATOM 1255 N N . LYS A 1 162 ? 17.344 -25.141 -2.66 1 97.62 162 LYS A N 1
ATOM 1256 C CA . LYS A 1 162 ? 16.719 -23.938 -2.15 1 97.62 162 LYS A CA 1
ATOM 1257 C C . LYS A 1 162 ? 15.203 -24.047 -2.189 1 97.62 162 LYS A C 1
ATOM 1259 O O . LYS A 1 162 ? 14.516 -23.516 -1.309 1 97.62 162 LYS A O 1
ATOM 1264 N N . MET A 1 163 ? 14.711 -24.734 -3.191 1 97.69 163 MET A N 1
ATOM 1265 C CA . MET A 1 163 ? 13.266 -24.922 -3.332 1 97.69 163 MET A CA 1
ATOM 1266 C C . MET A 1 163 ? 12.82 -26.234 -2.693 1 97.69 163 MET A C 1
ATOM 1268 O O . MET A 1 163 ? 12.125 -27.031 -3.324 1 97.69 163 MET A O 1
ATOM 1272 N N . ASN A 1 164 ? 13.188 -26.297 -1.427 1 97.19 164 ASN A N 1
ATOM 1273 C CA . ASN A 1 164 ? 12.852 -27.5 -0.675 1 97.19 164 ASN A CA 1
ATOM 1274 C C . ASN A 1 164 ? 11.445 -27.422 -0.083 1 97.19 164 ASN A C 1
ATOM 1276 O O . ASN A 1 164 ? 10.75 -26.406 -0.264 1 97.19 164 ASN A O 1
ATOM 1280 N N . THR A 1 165 ? 11.016 -28.391 0.608 1 96.19 165 THR A N 1
ATOM 1281 C CA . THR A 1 165 ? 9.656 -28.469 1.129 1 96.19 165 THR A CA 1
ATOM 1282 C C . THR A 1 165 ? 9.383 -27.328 2.104 1 96.19 165 THR A C 1
ATOM 1284 O O . THR A 1 165 ? 8.297 -26.75 2.092 1 96.19 165 THR A O 1
ATOM 1287 N N . ALA A 1 166 ? 10.336 -27 2.91 1 97.31 166 ALA A N 1
ATOM 1288 C CA . ALA A 1 166 ? 10.164 -25.906 3.861 1 97.31 166 ALA A CA 1
ATOM 1289 C C . ALA A 1 166 ? 9.891 -24.578 3.139 1 97.31 166 ALA A C 1
ATOM 1291 O O . ALA A 1 166 ? 9.023 -23.812 3.549 1 97.31 166 ALA A O 1
ATOM 1292 N N . PHE A 1 167 ? 10.625 -24.391 2.068 1 97.62 167 PHE A N 1
ATOM 1293 C CA . PHE A 1 167 ? 10.43 -23.203 1.251 1 97.62 167 PHE A CA 1
ATOM 1294 C C . PHE A 1 167 ? 9.055 -23.219 0.597 1 97.62 167 PHE A C 1
ATOM 1296 O O . PHE A 1 167 ? 8.344 -22.219 0.604 1 97.62 167 PHE A O 1
ATOM 1303 N N . LEU A 1 168 ? 8.68 -24.312 0.096 1 96.38 168 LEU A N 1
ATOM 1304 C CA . LEU A 1 168 ? 7.484 -24.438 -0.736 1 96.38 168 LEU A CA 1
ATOM 1305 C C . LEU A 1 168 ? 6.219 -24.359 0.114 1 96.38 168 LEU A C 1
ATOM 1307 O O . LEU A 1 168 ? 5.117 -24.203 -0.417 1 96.38 168 LEU A O 1
ATOM 1311 N N . THR A 1 169 ? 6.324 -24.406 1.41 1 95.56 169 THR A N 1
ATOM 1312 C CA . THR A 1 169 ? 5.168 -24.312 2.297 1 95.56 169 THR A CA 1
ATOM 1313 C C . THR A 1 169 ? 5.027 -22.906 2.855 1 95.56 169 THR A C 1
ATOM 1315 O O . THR A 1 169 ? 4.066 -22.609 3.572 1 95.56 169 THR A O 1
ATOM 1318 N N . LEU A 1 170 ? 5.984 -22.062 2.48 1 96 170 LEU A N 1
ATOM 1319 C CA . LEU A 1 170 ? 5.887 -20.672 2.881 1 96 170 LEU A CA 1
ATOM 1320 C C . LEU A 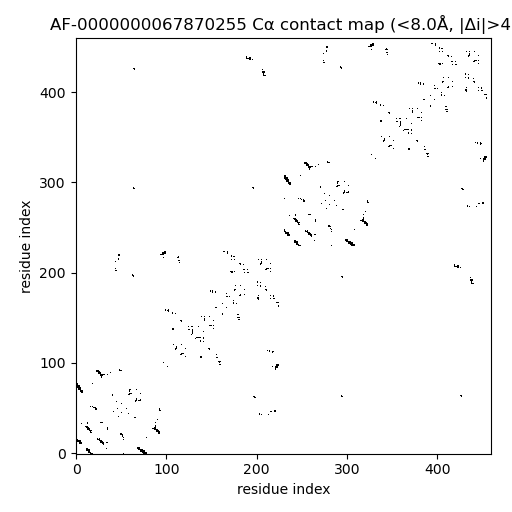1 170 ? 4.801 -19.953 2.09 1 96 170 LEU A C 1
ATOM 1322 O O . LEU A 1 170 ? 4.43 -20.375 0.996 1 96 170 LEU A O 1
ATOM 1326 N N . ARG A 1 171 ? 4.312 -18.875 2.643 1 93.5 171 ARG A N 1
ATOM 1327 C CA . ARG A 1 171 ? 3.436 -17.984 1.891 1 93.5 171 ARG A CA 1
ATOM 1328 C C . ARG A 1 171 ? 4.219 -17.188 0.848 1 93.5 171 ARG A C 1
ATOM 1330 O O . ARG A 1 171 ? 5.441 -17.062 0.953 1 93.5 171 ARG A O 1
ATOM 1337 N N . LEU A 1 172 ? 3.598 -16.672 -0.072 1 93.5 172 LEU A N 1
ATOM 1338 C CA . LEU A 1 172 ? 4.23 -16.047 -1.223 1 93.5 172 LEU A CA 1
ATOM 1339 C C . LEU A 1 172 ? 5.215 -14.961 -0.777 1 93.5 172 LEU A C 1
ATOM 1341 O O . LEU A 1 172 ? 6.355 -14.922 -1.25 1 93.5 172 LEU A O 1
ATOM 1345 N N . GLY A 1 173 ? 4.785 -14.062 0.096 1 95.81 173 GLY A N 1
ATOM 1346 C CA . GLY A 1 173 ? 5.664 -13.008 0.567 1 95.81 173 GLY A CA 1
ATOM 1347 C C . GLY A 1 173 ? 6.953 -13.531 1.174 1 95.81 173 GLY A C 1
ATOM 1348 O O . GLY A 1 173 ? 8.031 -12.984 0.917 1 95.81 173 GLY A O 1
ATOM 1349 N N . GLU A 1 174 ? 6.824 -14.555 1.917 1 96.62 174 GLU A N 1
ATOM 1350 C CA . GLU A 1 174 ? 7.984 -15.156 2.564 1 96.62 174 GLU A CA 1
ATOM 1351 C C . GLU A 1 174 ? 8.891 -15.836 1.543 1 96.62 174 GLU A C 1
ATOM 1353 O O . GLU A 1 174 ? 10.117 -15.828 1.687 1 96.62 174 GLU A O 1
ATOM 1358 N N . ARG A 1 175 ? 8.289 -16.453 0.554 1 96.88 175 ARG A N 1
ATOM 1359 C CA . ARG A 1 175 ? 9.094 -17.047 -0.512 1 96.88 175 ARG A CA 1
ATOM 1360 C C . ARG A 1 175 ? 9.914 -15.992 -1.24 1 96.88 175 ARG A C 1
ATOM 1362 O O . ARG A 1 175 ? 11.102 -16.188 -1.488 1 96.88 175 ARG A O 1
ATOM 1369 N N . LEU A 1 176 ? 9.266 -14.922 -1.52 1 97.5 176 LEU A N 1
ATOM 1370 C CA . LEU A 1 176 ? 9.93 -13.8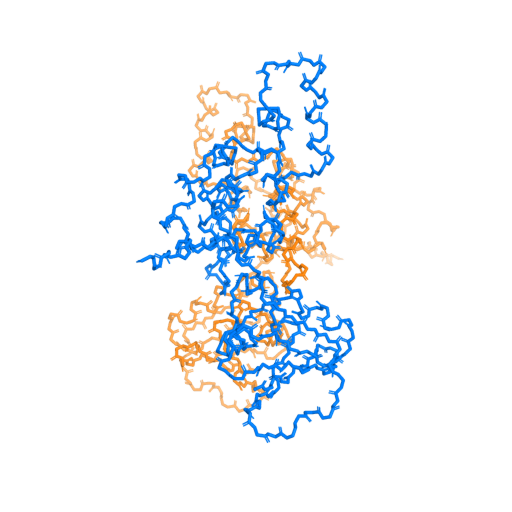36 -2.23 1 97.5 176 LEU A CA 1
ATOM 1371 C C . LEU A 1 176 ? 11.094 -13.281 -1.41 1 97.5 176 LEU A C 1
ATOM 1373 O O . LEU A 1 176 ? 12.156 -12.992 -1.955 1 97.5 176 LEU A O 1
ATOM 1377 N N . GLN A 1 177 ? 10.844 -13.172 -0.145 1 97.12 177 GLN A N 1
ATOM 1378 C CA . GLN A 1 177 ? 11.891 -12.719 0.762 1 97.12 177 GLN A CA 1
ATOM 1379 C C . GLN A 1 177 ? 13.047 -13.719 0.81 1 97.12 177 GLN A C 1
ATOM 1381 O O . GLN A 1 177 ? 14.211 -13.336 0.69 1 97.12 177 GLN A O 1
ATOM 1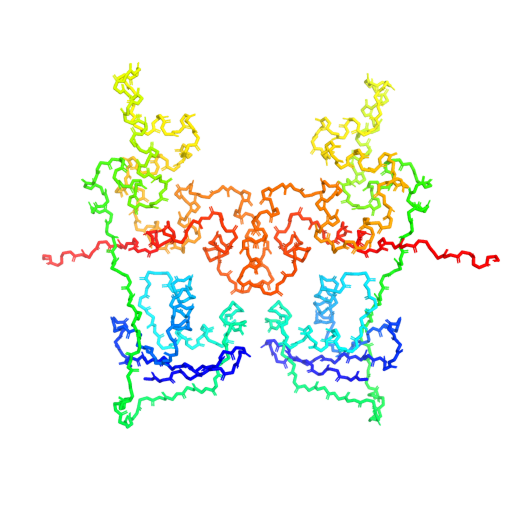386 N N . ALA A 1 178 ? 12.719 -14.977 0.946 1 97.06 178 ALA A N 1
ATOM 1387 C CA . ALA A 1 178 ? 13.727 -16.031 1.066 1 97.06 178 ALA A CA 1
ATOM 1388 C C . ALA A 1 178 ? 14.578 -16.125 -0.199 1 97.06 178 ALA A C 1
ATOM 1390 O O . ALA A 1 178 ? 15.773 -16.391 -0.13 1 97.06 178 ALA A O 1
ATOM 1391 N N . ALA A 1 179 ? 13.961 -15.867 -1.302 1 97.81 179 ALA A N 1
ATOM 1392 C CA . ALA A 1 179 ? 14.656 -15.969 -2.586 1 97.81 179 ALA A CA 1
ATOM 1393 C C . ALA A 1 179 ? 15.453 -14.711 -2.881 1 97.81 179 ALA A C 1
ATOM 1395 O O . ALA A 1 179 ? 16.156 -14.633 -3.891 1 97.81 179 ALA A O 1
ATOM 1396 N N . GLY A 1 180 ? 15.281 -13.664 -2.066 1 96.94 180 GLY A N 1
ATOM 1397 C CA . GLY A 1 180 ? 16.031 -12.43 -2.229 1 96.94 180 GLY A CA 1
ATOM 1398 C C . GLY A 1 180 ? 15.523 -11.562 -3.361 1 96.94 180 GLY A C 1
ATOM 1399 O O . GLY A 1 180 ? 16.266 -10.734 -3.9 1 96.94 180 GLY A O 1
ATOM 1400 N N . VAL A 1 181 ? 14.328 -11.766 -3.74 1 96.75 181 VAL A N 1
ATOM 1401 C CA . VAL A 1 181 ? 13.742 -11.055 -4.875 1 96.75 181 VAL A CA 1
ATOM 1402 C C . VAL A 1 181 ? 13.328 -9.648 -4.445 1 96.75 181 VAL A C 1
ATOM 1404 O O . VAL A 1 181 ? 13.219 -8.75 -5.281 1 96.75 181 VAL A O 1
ATOM 1407 N N . VAL A 1 182 ? 13.008 -9.492 -3.186 1 96.56 182 VAL A N 1
ATOM 1408 C CA . VAL A 1 182 ? 12.641 -8.195 -2.621 1 96.56 182 VAL A CA 1
ATOM 1409 C C . VAL A 1 182 ? 13.633 -7.812 -1.526 1 96.56 182 VAL A C 1
ATOM 1411 O O . VAL A 1 182 ? 14.211 -8.68 -0.87 1 96.56 182 VAL A O 1
ATOM 1414 N N . ASN A 1 183 ? 13.875 -6.527 -1.396 1 94.56 183 ASN A N 1
ATOM 1415 C CA . ASN A 1 183 ? 14.812 -6.102 -0.362 1 94.56 183 ASN A CA 1
ATOM 1416 C C . ASN A 1 183 ? 14.109 -5.852 0.966 1 94.56 183 ASN A C 1
ATOM 1418 O O . ASN A 1 183 ? 12.875 -5.836 1.024 1 94.56 183 ASN A O 1
ATOM 1422 N N . ASP A 1 184 ? 14.867 -5.664 1.998 1 95.44 184 ASP A N 1
ATOM 1423 C CA . ASP A 1 184 ? 14.359 -5.551 3.359 1 95.44 184 ASP A CA 1
ATOM 1424 C C . ASP A 1 184 ? 13.484 -4.309 3.518 1 95.44 184 ASP A C 1
ATOM 1426 O O . ASP A 1 184 ? 12.484 -4.336 4.238 1 95.44 184 ASP A O 1
ATOM 1430 N N . ARG A 1 185 ? 13.82 -3.262 2.9 1 95.06 185 ARG A N 1
ATOM 1431 C CA . ARG A 1 185 ? 13.047 -2.025 2.998 1 95.06 185 ARG A CA 1
ATOM 1432 C C . ARG A 1 185 ? 11.641 -2.209 2.439 1 95.06 185 ARG A C 1
ATOM 1434 O O . ARG A 1 185 ? 10.664 -1.801 3.064 1 95.06 185 ARG A O 1
ATOM 1441 N N . ASP A 1 186 ? 11.578 -2.84 1.281 1 95.88 186 ASP A N 1
ATOM 1442 C CA . ASP A 1 186 ? 10.281 -3.078 0.666 1 95.88 186 ASP A CA 1
ATOM 1443 C C . ASP A 1 186 ? 9.414 -3.98 1.543 1 95.88 186 ASP A C 1
ATOM 1445 O O . ASP A 1 186 ? 8.211 -3.758 1.673 1 95.88 186 ASP A O 1
ATOM 1449 N N . VAL A 1 187 ? 10.023 -4.945 2.121 1 97.19 187 VAL A N 1
ATOM 1450 C CA . VAL A 1 187 ? 9.312 -5.867 3 1 97.19 187 VAL A CA 1
ATOM 1451 C C . VAL A 1 187 ? 8.789 -5.117 4.223 1 97.19 187 VAL A C 1
ATOM 1453 O O . VAL A 1 187 ? 7.629 -5.266 4.605 1 97.19 187 VAL A O 1
ATOM 1456 N N . HIS A 1 188 ? 9.641 -4.332 4.777 1 97.06 188 HIS A N 1
ATOM 1457 C CA . HIS A 1 188 ? 9.242 -3.566 5.957 1 97.06 188 HIS A CA 1
ATOM 1458 C C . HIS A 1 188 ? 8.062 -2.646 5.645 1 97.06 188 HIS A C 1
ATOM 1460 O O . HIS A 1 188 ? 7.102 -2.588 6.406 1 97.06 188 HIS A O 1
ATOM 1466 N N . ARG A 1 189 ? 8.125 -1.965 4.559 1 96.75 189 ARG A N 1
ATOM 1467 C CA . ARG A 1 189 ? 7.055 -1.061 4.145 1 96.75 189 ARG A CA 1
ATOM 1468 C C . ARG A 1 189 ? 5.742 -1.814 3.959 1 96.75 189 ARG A C 1
ATOM 1470 O O . ARG A 1 189 ? 4.684 -1.35 4.391 1 96.75 189 ARG A O 1
ATOM 1477 N N . ALA A 1 190 ? 5.867 -2.926 3.322 1 97.25 190 ALA A N 1
ATOM 1478 C CA . ALA A 1 190 ? 4.672 -3.738 3.094 1 97.25 190 ALA A CA 1
ATOM 1479 C C . ALA A 1 190 ? 4.062 -4.203 4.41 1 97.25 190 ALA A C 1
ATOM 1481 O O . ALA A 1 190 ? 2.842 -4.203 4.574 1 97.25 190 ALA A O 1
ATOM 1482 N N . LEU A 1 191 ? 4.934 -4.594 5.324 1 97.25 191 LEU A N 1
ATOM 1483 C CA . LEU A 1 191 ? 4.461 -5.047 6.629 1 97.25 191 LEU A CA 1
ATOM 1484 C C . LEU A 1 191 ? 3.779 -3.912 7.383 1 97.25 191 LEU A C 1
ATOM 1486 O O . LEU A 1 191 ? 2.789 -4.133 8.086 1 97.25 191 LEU A O 1
ATOM 1490 N N . GLN A 1 192 ? 4.273 -2.725 7.281 1 96.12 192 GLN A N 1
ATOM 1491 C CA . GLN A 1 192 ? 3.625 -1.564 7.887 1 96.12 192 GLN A CA 1
ATOM 1492 C C . GLN A 1 192 ? 2.225 -1.355 7.32 1 96.12 192 GLN A C 1
ATOM 1494 O O . GLN A 1 192 ? 1.275 -1.115 8.062 1 96.12 192 GLN A O 1
ATOM 1499 N N . CYS A 1 193 ? 2.158 -1.505 6.078 1 95.12 193 CYS A N 1
ATOM 1500 C CA . CYS A 1 193 ? 0.871 -1.341 5.414 1 95.12 193 CYS A CA 1
ATOM 1501 C C . CYS A 1 193 ? -0.111 -2.42 5.852 1 95.12 193 CYS A C 1
ATOM 1503 O O . CYS A 1 193 ? -1.304 -2.154 6.012 1 95.12 193 CYS A O 1
ATOM 1505 N N . GLN A 1 194 ? 0.429 -3.582 6.059 1 93.94 194 GLN A N 1
ATOM 1506 C CA . GLN A 1 194 ? -0.386 -4.734 6.43 1 93.94 194 GLN A CA 1
ATOM 1507 C C . GLN A 1 194 ? -1.083 -4.504 7.77 1 93.94 194 GLN A C 1
ATOM 1509 O O . GLN A 1 194 ? -2.092 -5.145 8.07 1 93.94 194 GLN A O 1
ATOM 1514 N N . GLN A 1 195 ? -0.62 -3.637 8.57 1 92.38 195 GLN A N 1
ATOM 1515 C CA . GLN A 1 195 ? -1.235 -3.334 9.859 1 92.38 195 GLN A CA 1
ATOM 1516 C C . GLN A 1 195 ? -2.598 -2.67 9.68 1 92.38 195 GLN A C 1
ATOM 1518 O O . GLN A 1 195 ? -3.447 -2.729 10.57 1 92.38 195 GLN A O 1
ATOM 1523 N N . TRP A 1 196 ? -2.799 -2.137 8.523 1 91.81 196 TRP A N 1
ATOM 1524 C CA . TRP A 1 196 ? -3.998 -1.331 8.32 1 91.81 196 TRP A CA 1
ATOM 1525 C C . TRP A 1 196 ? -4.883 -1.939 7.238 1 91.81 196 TRP A C 1
ATOM 1527 O O . TRP A 1 196 ? -6.102 -1.745 7.238 1 91.81 196 TRP A O 1
ATOM 1537 N N . LEU A 1 197 ? -4.27 -2.627 6.355 1 91.56 197 LEU A N 1
ATOM 1538 C CA . LEU A 1 197 ? -4.988 -3.258 5.254 1 91.56 197 LEU A CA 1
ATOM 1539 C C . LEU A 1 197 ? -4.906 -4.777 5.352 1 91.56 197 LEU A C 1
ATOM 1541 O O . LEU A 1 197 ? -3.844 -5.328 5.648 1 91.56 197 LEU A O 1
ATOM 1545 N N . PRO A 1 198 ? -6.012 -5.445 5.082 1 91.12 198 PRO A N 1
ATOM 1546 C CA . PRO A 1 198 ? -6.023 -6.906 5.148 1 91.12 198 PRO A CA 1
ATOM 1547 C C . PRO A 1 198 ? -5.484 -7.562 3.879 1 91.12 198 PRO A C 1
ATOM 1549 O O . PRO A 1 198 ? -6.176 -8.375 3.262 1 91.12 198 PRO A O 1
ATOM 1552 N N . LEU A 1 199 ? -4.344 -7.242 3.49 1 93.25 199 LEU A N 1
ATOM 1553 C CA . LEU A 1 199 ? -3.678 -7.801 2.316 1 93.25 199 LEU A CA 1
ATOM 1554 C C . LEU A 1 199 ? -2.402 -8.531 2.713 1 93.25 199 LEU A C 1
ATOM 1556 O O . LEU A 1 199 ? -1.674 -8.086 3.602 1 93.25 199 LEU A O 1
ATOM 1560 N N . SER A 1 200 ? -2.193 -9.602 2.07 1 93.31 200 SER A N 1
ATOM 1561 C CA . SER A 1 200 ? -1.007 -10.391 2.379 1 93.31 200 SER A CA 1
ATOM 1562 C C . SER A 1 200 ? 0.265 -9.672 1.945 1 93.31 200 SER A C 1
ATOM 1564 O O . SER A 1 200 ? 0.218 -8.766 1.114 1 93.31 200 SER A O 1
ATOM 1566 N N . LEU A 1 201 ? 1.353 -10.102 2.504 1 95.38 201 LEU A N 1
ATOM 1567 C CA . LEU A 1 201 ? 2.652 -9.531 2.17 1 95.38 201 LEU A CA 1
ATOM 1568 C C . LEU A 1 201 ? 2.93 -9.648 0.675 1 95.38 201 LEU A C 1
ATOM 1570 O O . LEU A 1 201 ? 3.324 -8.672 0.033 1 95.38 201 LEU A O 1
ATOM 1574 N N . GLY A 1 202 ? 2.703 -10.844 0.089 1 94.81 202 GLY A N 1
ATOM 1575 C CA . GLY A 1 202 ? 2.914 -11.039 -1.336 1 94.81 202 GLY A CA 1
ATOM 1576 C C . GLY A 1 202 ? 2.098 -10.102 -2.197 1 94.81 202 GLY A C 1
ATOM 1577 O O . GLY A 1 202 ? 2.623 -9.5 -3.139 1 94.81 202 GLY A O 1
ATOM 1578 N N . ARG A 1 203 ? 0.94 -9.922 -1.789 1 93.75 203 ARG A N 1
ATOM 1579 C CA . ARG A 1 203 ? 0.037 -9.055 -2.539 1 93.75 203 ARG A CA 1
ATOM 1580 C C . ARG A 1 203 ? 0.486 -7.602 -2.465 1 93.75 203 ARG A C 1
ATOM 1582 O O . ARG A 1 203 ? 0.505 -6.898 -3.477 1 93.75 203 ARG A O 1
ATOM 1589 N N . LEU A 1 204 ? 0.802 -7.16 -1.329 1 96.06 204 LEU A N 1
ATOM 1590 C CA . LEU A 1 204 ? 1.233 -5.777 -1.151 1 96.06 204 LEU A CA 1
ATOM 1591 C C . LEU A 1 204 ? 2.516 -5.504 -1.93 1 96.06 204 LEU A C 1
ATOM 1593 O O . LEU A 1 204 ? 2.686 -4.418 -2.494 1 96.06 204 LEU A O 1
ATOM 1597 N N . LEU A 1 205 ? 3.406 -6.477 -1.996 1 96.62 205 LEU A N 1
ATOM 1598 C CA . LEU A 1 205 ? 4.66 -6.32 -2.729 1 96.62 205 LEU A CA 1
ATOM 1599 C C . LEU A 1 205 ? 4.398 -6.195 -4.227 1 96.62 205 LEU A C 1
ATOM 1601 O O . LEU A 1 205 ? 5.121 -5.484 -4.93 1 96.62 205 LEU A O 1
ATOM 1605 N N . VAL A 1 206 ? 3.359 -6.832 -4.688 1 95.5 206 VAL A N 1
ATOM 1606 C CA . VAL A 1 206 ? 2.98 -6.723 -6.09 1 95.5 206 VAL A CA 1
ATOM 1607 C C . VAL A 1 206 ? 2.295 -5.383 -6.34 1 95.5 206 VAL A C 1
ATOM 1609 O O . VAL A 1 206 ? 2.641 -4.664 -7.281 1 95.5 206 VAL A O 1
ATOM 1612 N N . LEU A 1 207 ? 1.441 -4.988 -5.469 1 94.88 207 LEU A N 1
ATOM 1613 C CA . LEU A 1 207 ? 0.648 -3.773 -5.633 1 94.88 207 LEU A CA 1
ATOM 1614 C C . LEU A 1 207 ? 1.541 -2.537 -5.633 1 94.88 207 LEU A C 1
ATOM 1616 O O . LEU A 1 207 ? 1.283 -1.58 -6.367 1 94.88 207 LEU A O 1
ATOM 1620 N N . ASN A 1 208 ? 2.557 -2.594 -4.828 1 95.12 208 ASN A N 1
ATOM 1621 C CA . ASN A 1 208 ? 3.395 -1.402 -4.742 1 95.12 208 ASN A CA 1
ATOM 1622 C C . ASN A 1 208 ? 4.547 -1.455 -5.742 1 95.12 208 ASN A C 1
ATOM 1624 O O . ASN A 1 208 ? 5.426 -0.591 -5.727 1 95.12 208 ASN A O 1
ATOM 1628 N N . GLY A 1 209 ? 4.633 -2.564 -6.48 1 95.19 209 GLY A N 1
ATOM 1629 C CA . GLY A 1 209 ? 5.586 -2.637 -7.578 1 95.19 209 GLY A CA 1
ATOM 1630 C C . GLY A 1 209 ? 6.945 -3.154 -7.156 1 95.19 209 GLY A C 1
ATOM 1631 O O . GLY A 1 209 ? 7.902 -3.117 -7.934 1 95.19 209 GLY A O 1
ATOM 1632 N N . ALA A 1 210 ? 7.09 -3.576 -5.926 1 96.12 210 ALA A N 1
ATOM 1633 C CA . ALA A 1 210 ? 8.367 -4.125 -5.477 1 96.12 210 ALA A CA 1
ATOM 1634 C C . ALA A 1 210 ? 8.703 -5.41 -6.23 1 96.12 210 ALA A C 1
ATOM 1636 O O . ALA A 1 210 ? 9.883 -5.734 -6.414 1 96.12 210 ALA A O 1
ATOM 1637 N N . VAL A 1 211 ? 7.676 -6.113 -6.629 1 95.75 211 VAL A N 1
ATOM 1638 C CA . VAL A 1 211 ? 7.816 -7.316 -7.441 1 95.75 211 VAL A CA 1
ATOM 1639 C C . VAL A 1 211 ? 6.762 -7.324 -8.539 1 95.75 211 VAL A C 1
ATOM 1641 O O . VAL A 1 211 ? 5.621 -6.91 -8.32 1 95.75 211 VAL A O 1
ATOM 1644 N N . SER A 1 212 ? 7.121 -7.809 -9.711 1 94.88 212 SER A N 1
ATOM 1645 C CA . SER A 1 212 ? 6.16 -7.871 -10.805 1 94.88 212 SER A CA 1
ATOM 1646 C C . SER A 1 212 ? 5.156 -9 -10.594 1 94.88 212 SER A C 1
ATOM 1648 O O . SER A 1 212 ? 5.445 -9.977 -9.898 1 94.88 212 SER A O 1
ATOM 1650 N N . GLN A 1 213 ? 4.016 -8.852 -11.227 1 92.94 213 GLN A N 1
ATOM 1651 C CA . GLN A 1 213 ? 3.02 -9.922 -11.18 1 92.94 213 GLN A CA 1
ATOM 1652 C C . GLN A 1 213 ? 3.58 -11.227 -11.742 1 92.94 213 GLN A C 1
ATOM 1654 O O . GLN A 1 213 ? 3.305 -12.305 -11.211 1 92.94 213 GLN A O 1
ATOM 1659 N N . ALA A 1 214 ? 4.332 -11.125 -12.766 1 94.31 214 ALA A N 1
ATOM 1660 C CA . ALA A 1 214 ? 4.898 -12.312 -13.406 1 94.31 214 ALA A CA 1
ATOM 1661 C C . ALA A 1 214 ? 5.832 -13.055 -12.453 1 94.31 214 ALA A C 1
ATOM 1663 O O . ALA A 1 214 ? 5.789 -14.281 -12.359 1 94.31 214 ALA A O 1
ATOM 1664 N N . THR A 1 215 ? 6.668 -12.336 -11.781 1 96.25 215 THR A N 1
ATOM 1665 C CA . THR A 1 215 ? 7.566 -12.953 -10.812 1 96.25 215 THR A CA 1
ATOM 1666 C C . THR A 1 215 ? 6.773 -13.594 -9.672 1 96.25 215 THR A C 1
ATOM 1668 O O . THR A 1 215 ? 7.066 -14.719 -9.266 1 96.25 215 THR A O 1
ATOM 1671 N N . ALA A 1 216 ? 5.773 -12.891 -9.219 1 95.12 216 ALA A N 1
ATOM 1672 C CA . ALA A 1 216 ? 4.918 -13.43 -8.164 1 95.12 216 ALA A CA 1
ATOM 1673 C C . ALA A 1 216 ? 4.246 -14.719 -8.609 1 95.12 216 ALA A C 1
ATOM 1675 O O . ALA A 1 216 ? 4.156 -15.688 -7.844 1 95.12 216 ALA A O 1
ATOM 1676 N N . ASP A 1 217 ? 3.818 -14.75 -9.836 1 92.94 217 ASP A N 1
ATOM 1677 C CA . ASP A 1 217 ? 3.184 -15.945 -10.391 1 92.94 217 ASP A CA 1
ATOM 1678 C C . ASP A 1 217 ? 4.141 -17.141 -10.375 1 92.94 217 ASP A C 1
ATOM 1680 O O . ASP A 1 217 ? 3.748 -18.25 -10.008 1 92.94 217 ASP A O 1
ATOM 1684 N N . PHE A 1 218 ? 5.316 -16.875 -10.781 1 95.5 218 PHE A N 1
ATOM 1685 C CA . PHE A 1 218 ? 6.312 -17.953 -10.789 1 95.5 218 PHE A CA 1
ATOM 1686 C C . PHE A 1 218 ? 6.457 -18.562 -9.406 1 95.5 218 PHE A C 1
ATOM 1688 O O . PHE A 1 218 ? 6.309 -19.781 -9.242 1 95.5 218 PHE A O 1
ATOM 1695 N N . PHE A 1 219 ? 6.648 -17.797 -8.43 1 95.69 219 PHE A N 1
ATOM 1696 C CA . PHE A 1 219 ? 6.895 -18.281 -7.078 1 95.69 219 PHE A CA 1
ATOM 1697 C C . PHE A 1 219 ? 5.629 -18.891 -6.48 1 95.69 219 PHE A C 1
ATOM 1699 O O . PHE A 1 219 ? 5.695 -19.828 -5.688 1 95.69 219 PHE A O 1
ATOM 1706 N N . GLY A 1 220 ? 4.547 -18.328 -6.91 1 92.44 220 GLY A N 1
ATOM 1707 C CA . GLY A 1 220 ? 3.275 -18.859 -6.438 1 92.44 220 GLY A CA 1
ATOM 1708 C C . GLY A 1 220 ? 2.953 -20.219 -7.004 1 92.44 220 GLY A C 1
ATOM 1709 O O . GLY A 1 220 ? 2.23 -21 -6.383 1 92.44 220 GLY A O 1
ATOM 1710 N N . ARG A 1 221 ? 3.496 -20.547 -8.125 1 92.19 221 ARG A N 1
ATOM 1711 C CA . ARG A 1 221 ? 3.205 -21.797 -8.82 1 92.19 221 ARG A CA 1
ATOM 1712 C C . ARG A 1 221 ? 4.148 -22.906 -8.375 1 92.19 221 ARG A C 1
ATOM 1714 O O . ARG A 1 221 ? 3.916 -24.078 -8.664 1 92.19 221 ARG A O 1
ATOM 1721 N N . LEU A 1 222 ? 5.219 -22.531 -7.781 1 94.62 222 LEU A N 1
ATOM 1722 C CA . LEU A 1 222 ? 6.148 -23.562 -7.316 1 94.62 222 LEU A CA 1
ATOM 1723 C C . LEU A 1 222 ? 5.465 -24.516 -6.352 1 94.62 222 LEU A C 1
ATOM 1725 O O . LEU A 1 222 ? 4.785 -24.094 -5.418 1 94.62 222 LEU A O 1
ATOM 1729 N N . SER A 1 223 ? 5.637 -25.797 -6.668 1 93.19 223 SER A N 1
ATOM 1730 C CA . SER A 1 223 ? 4.898 -26.812 -5.914 1 93.19 223 SER A CA 1
ATOM 1731 C C . SER A 1 223 ? 5.789 -28 -5.562 1 93.19 223 SER A C 1
ATOM 1733 O O . SER A 1 223 ? 6.812 -28.234 -6.211 1 93.19 223 SER A O 1
ATOM 1735 N N . ILE A 1 224 ? 5.387 -28.734 -4.523 1 94.19 224 ILE A N 1
ATOM 1736 C CA . ILE A 1 224 ? 6.098 -29.938 -4.086 1 94.19 224 ILE A CA 1
ATOM 1737 C C . ILE A 1 224 ? 5.91 -31.047 -5.109 1 94.19 224 ILE A C 1
ATOM 1739 O O . ILE A 1 224 ? 4.793 -31.297 -5.566 1 94.19 224 ILE A O 1
ATOM 1743 N N . GLU A 1 225 ? 6.996 -31.719 -5.438 1 91.75 225 GLU A N 1
ATOM 1744 C CA . GLU A 1 225 ? 6.938 -32.844 -6.367 1 91.75 225 GLU A CA 1
ATOM 1745 C C . GLU A 1 225 ? 5.961 -33.906 -5.891 1 91.75 225 GLU A C 1
ATOM 1747 O O . GLU A 1 225 ? 5.953 -34.25 -4.707 1 91.75 225 GLU A O 1
ATOM 1752 N N . PRO A 1 226 ? 5.066 -34.406 -6.852 1 87 226 PRO A N 1
ATOM 1753 C CA . PRO A 1 226 ? 4.188 -35.5 -6.438 1 87 226 PRO A CA 1
ATOM 1754 C C . PRO A 1 226 ? 4.957 -36.812 -6.129 1 87 226 PRO A C 1
ATOM 1756 O O . PRO A 1 226 ? 6.008 -37.062 -6.727 1 87 226 PRO A O 1
ATOM 1759 N N . SER A 1 227 ? 4.828 -37.469 -4.844 1 75.19 227 SER A N 1
ATOM 1760 C CA . SER A 1 227 ? 5.457 -38.719 -4.469 1 75.19 227 SER A CA 1
ATOM 1761 C C . SER A 1 227 ? 5.18 -39.812 -5.5 1 75.19 227 SER A C 1
ATOM 1763 O O . SER A 1 227 ? 4.07 -39.906 -6.027 1 75.19 227 SER A O 1
ATOM 1765 N N . SER A 1 228 ? 6.039 -40.188 -6.445 1 57.25 228 SER A N 1
ATOM 1766 C CA . SER A 1 228 ? 5.859 -41.406 -7.23 1 57.25 228 SER A CA 1
ATOM 1767 C C . SER A 1 228 ? 5.391 -42.562 -6.355 1 57.25 228 SER A C 1
ATOM 1769 O O . SER A 1 228 ? 6.008 -42.875 -5.332 1 57.25 228 SER A O 1
ATOM 1771 N N . LEU A 1 229 ? 4.125 -42.812 -6.016 1 45.22 229 LEU A N 1
ATOM 1772 C CA . LEU A 1 229 ? 3.779 -44.156 -5.605 1 45.22 229 LEU A CA 1
ATOM 1773 C C . LEU A 1 229 ? 4.43 -45.188 -6.52 1 45.22 229 LEU A C 1
ATOM 1775 O O . LEU A 1 229 ? 4.16 -45.219 -7.723 1 45.22 229 LEU A O 1
ATOM 1779 N N . SER A 1 230 ? 5.785 -45.25 -6.594 1 34.84 230 SER A N 1
ATOM 1780 C CA . SER A 1 230 ? 6.113 -46.625 -6.898 1 34.84 230 SER A CA 1
ATOM 1781 C C . SER A 1 230 ? 5.637 -47.562 -5.793 1 34.84 230 SER A C 1
ATOM 1783 O O . SER A 1 230 ? 5.566 -47.188 -4.625 1 34.84 230 SER A O 1
ATOM 1785 N N . MET B 1 1 ? -25.656 15.219 12.797 1 85.44 1 MET B N 1
ATOM 1786 C CA . MET B 1 1 ? -25.625 13.953 12.07 1 85.44 1 MET B CA 1
ATOM 1787 C C . MET B 1 1 ? -24.906 12.875 12.875 1 85.44 1 MET B C 1
ATOM 1789 O O . MET B 1 1 ? -23.891 13.156 13.523 1 85.44 1 MET B O 1
ATOM 1793 N N . ARG B 1 2 ? -25.484 11.68 12.906 1 89.56 2 ARG B N 1
ATOM 1794 C CA . ARG B 1 2 ? -24.891 10.562 13.633 1 89.56 2 ARG B CA 1
ATOM 1795 C C . ARG B 1 2 ? -24.562 9.414 12.695 1 89.56 2 ARG B C 1
ATOM 1797 O O . ARG B 1 2 ? -25.375 9.031 11.852 1 89.56 2 ARG B O 1
ATOM 1804 N N . PHE B 1 3 ? -23.328 8.961 12.836 1 92.44 3 PHE B N 1
ATOM 1805 C CA . PHE B 1 3 ? -22.859 7.809 12.062 1 92.44 3 PHE B CA 1
ATOM 1806 C C . PHE B 1 3 ? -22.75 6.574 12.953 1 92.44 3 PHE B C 1
ATOM 1808 O O . PHE B 1 3 ? -21.922 6.531 13.867 1 92.44 3 PHE B O 1
ATOM 1815 N N . HIS B 1 4 ? -23.594 5.613 12.719 1 93.38 4 HIS B N 1
ATOM 1816 C CA . HIS B 1 4 ? -23.562 4.363 13.469 1 93.38 4 HIS B CA 1
ATOM 1817 C C . HIS B 1 4 ? -22.641 3.346 12.805 1 93.38 4 HIS B C 1
ATOM 1819 O O . HIS B 1 4 ? -22.891 2.906 11.68 1 93.38 4 HIS B O 1
ATOM 1825 N N . LEU B 1 5 ? -21.609 3.039 13.594 1 95.5 5 LEU B N 1
ATOM 1826 C CA . LEU B 1 5 ? -20.609 2.115 13.078 1 95.5 5 LEU B CA 1
ATOM 1827 C C . LEU B 1 5 ? -20.578 0.833 13.906 1 95.5 5 LEU B C 1
ATOM 1829 O O . LEU B 1 5 ? -20.953 0.835 15.078 1 95.5 5 LEU B O 1
ATOM 1833 N N . ARG B 1 6 ? -20.141 -0.219 13.289 1 95.94 6 ARG B N 1
ATOM 1834 C CA . ARG B 1 6 ? -19.953 -1.506 13.953 1 95.94 6 ARG B CA 1
ATOM 1835 C C . ARG B 1 6 ? -18.578 -2.098 13.617 1 95.94 6 ARG B C 1
ATOM 1837 O O . ARG B 1 6 ? -18.188 -2.121 12.453 1 95.94 6 ARG B O 1
ATOM 1844 N N . SER B 1 7 ? -17.938 -2.494 14.695 1 94.06 7 SER B N 1
ATOM 1845 C CA . SER B 1 7 ? -16.625 -3.109 14.5 1 94.06 7 SER B CA 1
ATOM 1846 C C . SER B 1 7 ? -16.766 -4.535 13.977 1 94.06 7 SER B C 1
ATOM 1848 O O . SER B 1 7 ? -17.875 -5.07 13.898 1 94.06 7 SER B O 1
ATOM 1850 N N . ARG B 1 8 ? -15.633 -5.156 13.602 1 84.19 8 ARG B N 1
ATOM 1851 C CA . ARG B 1 8 ? -15.609 -6.535 13.125 1 84.19 8 ARG B CA 1
ATOM 1852 C C . ARG B 1 8 ? -16.078 -7.5 14.211 1 84.19 8 ARG B C 1
ATOM 1854 O O . ARG B 1 8 ? -16.672 -8.539 13.914 1 84.19 8 ARG B O 1
ATOM 1861 N N . SER B 1 9 ? -15.797 -7.086 15.453 1 89.56 9 SER B N 1
ATOM 1862 C CA . SER B 1 9 ? -16.188 -7.922 16.578 1 89.56 9 SER B CA 1
ATOM 1863 C C . SER B 1 9 ? -17.656 -7.715 16.953 1 89.56 9 SER B C 1
ATOM 1865 O O . SER B 1 9 ? -18.156 -8.352 17.875 1 89.56 9 SER B O 1
ATOM 1867 N N . GLY B 1 10 ? -18.297 -6.762 16.312 1 92.25 10 GLY B N 1
ATOM 1868 C CA . GLY B 1 10 ? -19.719 -6.559 16.516 1 92.25 10 GLY B CA 1
ATOM 1869 C C . GLY B 1 10 ? -20.031 -5.422 17.469 1 92.25 10 GLY B C 1
ATOM 1870 O O . GLY B 1 10 ? -21.203 -5.152 17.766 1 92.25 10 GLY B O 1
ATOM 1871 N N . GLU B 1 11 ? -19.062 -4.789 17.953 1 94.31 11 GLU B N 1
ATOM 1872 C CA . GLU B 1 11 ? -19.266 -3.682 18.875 1 94.31 11 GLU B CA 1
ATOM 1873 C C . GLU B 1 11 ? -19.672 -2.408 18.141 1 94.31 11 GLU B C 1
ATOM 1875 O O . GLU B 1 11 ? -19.156 -2.129 17.062 1 94.31 11 GLU B O 1
ATOM 1880 N N . GLU B 1 12 ? -20.453 -1.649 18.844 1 93.81 12 GLU B N 1
ATOM 1881 C CA . GLU B 1 12 ? -21 -0.459 18.203 1 93.81 12 GLU B CA 1
ATOM 1882 C C . GLU B 1 12 ? -20.281 0.802 18.672 1 93.81 12 GLU B C 1
ATOM 1884 O O . GLU B 1 12 ? -19.922 0.921 19.844 1 93.81 12 GLU B O 1
ATOM 1889 N N . ILE B 1 13 ? -20.125 1.729 17.734 1 94.31 13 ILE B N 1
ATOM 1890 C CA . ILE B 1 13 ? -19.609 3.064 18.031 1 94.31 13 ILE B CA 1
ATOM 1891 C C . ILE B 1 13 ? -20.391 4.098 17.219 1 94.31 13 ILE B C 1
ATOM 1893 O O . ILE B 1 13 ? -20.719 3.863 16.047 1 94.31 13 ILE B O 1
ATOM 1897 N N . VAL B 1 14 ? -20.641 5.238 17.859 1 92.81 14 VAL B N 1
ATOM 1898 C CA . VAL B 1 14 ? -21.422 6.285 17.203 1 92.81 14 VAL B CA 1
ATOM 1899 C C . VAL B 1 14 ? -20.594 7.562 17.109 1 92.81 14 VAL B C 1
ATOM 1901 O O . VAL B 1 14 ? -20 8 18.109 1 92.81 14 VAL B O 1
ATOM 1904 N N . LEU B 1 15 ? -20.484 8.07 15.891 1 91.31 15 LEU B N 1
ATOM 1905 C CA . LEU B 1 15 ? -19.844 9.359 15.672 1 91.31 15 LEU B CA 1
ATOM 1906 C C . LEU B 1 15 ? -20.891 10.469 15.531 1 91.31 15 LEU B C 1
ATOM 1908 O O . LEU B 1 15 ? -21.844 10.328 14.773 1 91.31 15 LEU B O 1
ATOM 1912 N N . TYR B 1 16 ? -20.641 11.539 16.266 1 86.75 16 TYR B N 1
ATOM 1913 C CA . TYR B 1 16 ? -21.516 12.703 16.219 1 86.75 16 TYR B CA 1
ATOM 1914 C C . TYR B 1 16 ? -20.812 13.883 15.547 1 86.75 16 TYR B C 1
ATOM 1916 O O . TYR B 1 16 ? -19.719 14.273 15.945 1 86.75 16 TYR B O 1
ATOM 1924 N N . LEU B 1 17 ? -21.469 14.328 14.523 1 85 17 LEU B N 1
ATOM 1925 C CA . LEU B 1 17 ? -20.969 15.516 13.836 1 85 17 LEU B CA 1
ATOM 1926 C C . LEU B 1 17 ? -22.031 16.609 13.797 1 85 17 LEU B C 1
ATOM 1928 O O . LEU B 1 17 ? -23.172 16.359 13.414 1 85 17 LEU B O 1
ATOM 1932 N N . ARG B 1 18 ? -21.688 17.828 14.25 1 76.75 18 ARG B N 1
ATOM 1933 C CA . ARG B 1 18 ? -22.625 18.938 14.195 1 76.75 18 ARG B CA 1
ATOM 1934 C C . ARG B 1 18 ? -22.766 19.469 12.766 1 76.75 18 ARG B C 1
ATOM 1936 O O . ARG B 1 18 ? -21.766 19.766 12.109 1 76.75 18 ARG B O 1
ATOM 1943 N N . PRO B 1 19 ? -24.031 19.469 12.375 1 66.88 19 PRO B N 1
ATOM 1944 C CA . PRO B 1 19 ? -24.25 19.984 11.016 1 66.88 19 PRO B CA 1
ATOM 1945 C C . PRO B 1 19 ? -23.812 21.438 10.859 1 66.88 19 PRO B C 1
ATOM 1947 O O . PRO B 1 19 ? -24.094 22.266 11.727 1 66.88 19 PRO B O 1
ATOM 1950 N N . GLY B 1 20 ? -23.109 21.766 9.828 1 64.31 20 GLY B N 1
ATOM 1951 C CA . GLY B 1 20 ? -22.828 23.141 9.43 1 64.31 20 GLY B CA 1
ATOM 1952 C C . GLY B 1 20 ? -21.594 23.719 10.102 1 64.31 20 GLY B C 1
ATOM 1953 O O . GLY B 1 20 ? -21.188 24.844 9.812 1 64.31 20 GLY B O 1
ATOM 1954 N N . ASN B 1 21 ? -21.094 23.078 11.141 1 68.69 21 ASN B N 1
ATOM 1955 C CA . ASN B 1 21 ? -19.891 23.609 11.766 1 68.69 21 ASN B CA 1
ATOM 1956 C C . ASN B 1 21 ? -18.703 22.656 11.57 1 68.69 21 ASN B C 1
ATOM 1958 O O . ASN B 1 21 ? -18.484 21.75 12.375 1 68.69 21 ASN B O 1
ATOM 1962 N N . PRO B 1 22 ? -17.906 22.969 10.602 1 63.59 22 PRO B N 1
ATOM 1963 C CA . PRO B 1 22 ? -16.766 22.078 10.328 1 63.59 22 PRO B CA 1
ATOM 1964 C C . PRO B 1 22 ? -15.688 22.172 11.398 1 63.59 22 PRO B C 1
ATOM 1966 O O . PRO B 1 22 ? -14.82 21.281 11.477 1 63.59 22 PRO B O 1
ATOM 1969 N N . SER B 1 23 ? -15.82 23.172 12.203 1 70.81 23 SER B N 1
ATOM 1970 C CA . SER B 1 23 ? -14.812 23.344 13.242 1 70.81 23 SER B CA 1
ATOM 1971 C C . SER B 1 23 ? -15.18 22.578 14.5 1 70.81 23 SER B C 1
ATOM 1973 O O . SER B 1 23 ? -14.375 22.469 15.43 1 70.81 23 SER B O 1
ATOM 1975 N N . ALA B 1 24 ? -16.391 22.047 14.453 1 74.25 24 ALA B N 1
ATOM 1976 C CA . ALA B 1 24 ? -16.828 21.281 15.625 1 74.25 24 ALA B CA 1
ATOM 1977 C C . ALA B 1 24 ? -16.141 19.922 15.672 1 74.25 24 ALA B C 1
ATOM 1979 O O . ALA B 1 24 ? -15.93 19.281 14.641 1 74.25 24 ALA B O 1
ATOM 1980 N N . PRO B 1 25 ? -15.703 19.5 16.906 1 82.31 25 PRO B N 1
ATOM 1981 C CA . PRO B 1 25 ? -15.102 18.172 17.031 1 82.31 25 PRO B CA 1
ATOM 1982 C C . PRO B 1 25 ? -16.094 17.047 16.781 1 82.31 25 PRO B C 1
ATOM 1984 O O . PRO B 1 25 ? -17.297 17.203 17.016 1 82.31 25 PRO B O 1
ATOM 1987 N N . ILE B 1 26 ? -15.531 16.016 16.203 1 86.94 26 ILE B N 1
ATOM 1988 C CA . ILE B 1 26 ? -16.328 14.797 16.094 1 86.94 26 ILE B CA 1
ATOM 1989 C C . ILE B 1 26 ? -16.391 14.102 17.453 1 86.94 26 ILE B C 1
ATOM 1991 O O . ILE B 1 26 ? -15.352 13.75 18.016 1 86.94 26 ILE B O 1
ATOM 1995 N N . GLU B 1 27 ? -17.531 13.984 17.984 1 88.88 27 GLU B N 1
ATOM 1996 C CA . GLU B 1 27 ? -17.719 13.258 19.234 1 88.88 27 GLU B CA 1
ATOM 1997 C C . GLU B 1 27 ? -18 11.781 18.984 1 88.88 27 GLU B C 1
ATOM 1999 O O . GLU B 1 27 ? -18.641 11.43 18 1 88.88 27 GLU B O 1
ATOM 2004 N N . MET B 1 28 ? -17.484 10.93 19.922 1 92 28 MET B N 1
ATOM 2005 C CA . MET B 1 28 ? -17.641 9.492 19.734 1 92 28 MET B CA 1
ATOM 2006 C C . MET B 1 28 ? -18.188 8.844 21 1 92 28 MET B C 1
ATOM 2008 O O . MET B 1 28 ? -17.797 9.188 22.109 1 92 28 MET B O 1
ATOM 2012 N N . ALA B 1 29 ? -19.109 7.914 20.797 1 92.56 29 ALA B N 1
ATOM 2013 C CA . ALA B 1 29 ? -19.641 7.109 21.891 1 92.56 29 ALA B CA 1
ATOM 2014 C C . ALA B 1 29 ? -19.453 5.617 21.625 1 92.56 29 ALA B C 1
ATOM 2016 O O . ALA B 1 29 ? -19.922 5.105 20.594 1 92.56 29 ALA B O 1
ATOM 2017 N N . GLY B 1 30 ? -18.734 4.957 22.484 1 92.69 30 GLY B N 1
ATOM 2018 C CA . GLY B 1 30 ? -18.438 3.541 22.375 1 92.69 30 GLY B CA 1
ATOM 2019 C C . GLY B 1 30 ? -17.266 3.109 23.234 1 92.69 30 GLY B C 1
ATOM 2020 O O . GLY B 1 30 ? -16.766 3.881 24.062 1 92.69 30 GLY B O 1
ATOM 2021 N N . PRO B 1 31 ? -16.859 1.881 23.109 1 93.25 31 PRO B N 1
ATOM 2022 C CA . PRO B 1 31 ? -15.711 1.403 23.891 1 93.25 31 PRO B CA 1
ATOM 2023 C C . PRO B 1 31 ? -14.438 2.211 23.625 1 93.25 31 PRO B C 1
ATOM 2025 O O . PRO B 1 31 ? -14.18 2.605 22.484 1 93.25 31 PRO B O 1
ATOM 2028 N N . ALA B 1 32 ? -13.672 2.4 24.641 1 91.5 32 ALA B N 1
ATOM 2029 C CA . ALA B 1 32 ? -12.492 3.256 24.609 1 91.5 32 ALA B CA 1
ATOM 2030 C C . ALA B 1 32 ? -11.508 2.775 23.547 1 91.5 32 ALA B C 1
ATOM 2032 O O . ALA B 1 32 ? -10.922 3.586 22.812 1 91.5 32 ALA B O 1
ATOM 2033 N N . ASN B 1 33 ? -11.312 1.47 23.5 1 91.69 33 ASN B N 1
ATOM 2034 C CA . ASN B 1 33 ? -10.367 0.92 22.547 1 91.69 33 ASN B CA 1
ATOM 2035 C C . ASN B 1 33 ? -10.789 1.21 21.109 1 91.69 33 ASN B C 1
ATOM 2037 O O . ASN B 1 33 ? -9.953 1.515 20.266 1 91.69 33 ASN B O 1
ATOM 2041 N N . LEU B 1 34 ? -12.055 1.203 20.828 1 94 34 LEU B N 1
ATOM 2042 C CA . LEU B 1 34 ? -12.562 1.477 19.484 1 94 34 LEU B CA 1
ATOM 2043 C C . LEU B 1 34 ? -12.5 2.969 19.172 1 94 34 LEU B C 1
ATOM 2045 O O . LEU B 1 34 ? -12.203 3.357 18.047 1 94 34 LEU B O 1
ATOM 2049 N N . CYS B 1 35 ? -12.766 3.738 20.156 1 94.06 35 CYS B N 1
ATOM 2050 C CA . CYS B 1 35 ? -12.656 5.18 19.969 1 94.06 35 CYS B CA 1
ATOM 2051 C C . CYS B 1 35 ? -11.234 5.562 19.562 1 94.06 35 CYS B C 1
ATOM 2053 O O . CYS B 1 35 ? -11.039 6.406 18.688 1 94.06 35 CYS B O 1
ATOM 2055 N N . GLY B 1 36 ? -10.312 4.926 20.188 1 93.06 36 GLY B N 1
ATOM 2056 C CA . GLY B 1 36 ? -8.922 5.16 19.828 1 93.06 36 GLY B CA 1
ATOM 2057 C C . GLY B 1 36 ? -8.602 4.777 18.406 1 93.06 36 GLY B C 1
ATOM 2058 O O . GLY B 1 36 ? -7.918 5.52 17.688 1 93.06 36 GLY B O 1
ATOM 2059 N N . THR B 1 37 ? -9.109 3.664 17.984 1 93.56 37 THR B N 1
ATOM 2060 C CA . THR B 1 37 ? -8.883 3.191 16.609 1 93.56 37 THR B CA 1
ATOM 2061 C C . THR B 1 37 ? -9.516 4.141 15.602 1 93.56 37 THR B C 1
ATOM 2063 O O . THR B 1 37 ? -8.875 4.516 14.617 1 93.56 37 THR B O 1
ATOM 2066 N N . VAL B 1 38 ? -10.719 4.598 15.914 1 93.19 38 VAL B N 1
ATOM 2067 C CA . VAL B 1 38 ? -11.406 5.516 15.016 1 93.19 38 VAL B CA 1
ATOM 2068 C C . VAL B 1 38 ? -10.633 6.828 14.922 1 93.19 38 VAL B C 1
ATOM 2070 O O . VAL B 1 38 ? -10.438 7.367 13.828 1 93.19 38 VAL B O 1
ATOM 2073 N N . SER B 1 39 ? -10.227 7.27 16.016 1 90.38 39 SER B N 1
ATOM 2074 C CA . SER B 1 39 ? -9.469 8.516 16.047 1 90.38 39 SER B CA 1
ATOM 2075 C C . SER B 1 39 ? -8.219 8.414 15.18 1 90.38 39 SER B C 1
ATOM 2077 O O . SER B 1 39 ? -7.902 9.344 14.43 1 90.38 39 SER B O 1
ATOM 2079 N N . THR B 1 40 ? -7.523 7.32 15.297 1 90.25 40 THR B N 1
ATOM 2080 C CA . THR B 1 40 ? -6.316 7.094 14.508 1 90.25 40 THR B CA 1
ATOM 2081 C C . THR B 1 40 ? -6.641 7.074 13.023 1 90.25 40 THR B C 1
ATOM 2083 O O . THR B 1 40 ? -5.953 7.715 12.219 1 90.25 40 THR B O 1
ATOM 2086 N N . LEU B 1 41 ? -7.711 6.402 12.664 1 90.88 41 LEU B N 1
ATOM 2087 C CA . LEU B 1 41 ? -8.109 6.301 11.266 1 90.88 41 LEU B CA 1
ATOM 2088 C C . LEU B 1 41 ? -8.523 7.66 10.719 1 90.88 41 LEU B C 1
ATOM 2090 O O . LEU B 1 41 ? -8.188 8.008 9.578 1 90.88 41 LEU B O 1
ATOM 2094 N N . LEU B 1 42 ? -9.219 8.414 11.516 1 89.31 42 LEU B N 1
ATOM 2095 C CA . LEU B 1 42 ? -9.625 9.758 11.102 1 89.31 42 LEU B CA 1
ATOM 2096 C C . LEU B 1 42 ? -8.406 10.648 10.875 1 89.31 42 LEU B C 1
ATOM 2098 O O . LEU B 1 42 ? -8.359 11.398 9.906 1 89.31 42 LEU B O 1
ATOM 2102 N N . LYS B 1 43 ? -7.531 10.508 11.758 1 86.06 43 LYS B N 1
ATOM 2103 C CA . LYS B 1 43 ? -6.312 11.305 11.656 1 86.06 43 LYS B CA 1
ATOM 2104 C C . LYS B 1 43 ? -5.566 11.008 10.359 1 86.06 43 LYS B C 1
ATOM 2106 O O . LYS B 1 43 ? -5.055 11.914 9.703 1 86.06 43 LYS B O 1
ATOM 2111 N N . MET B 1 44 ? -5.523 9.805 9.977 1 85.94 44 MET B N 1
ATOM 2112 C CA . MET B 1 44 ? -4.824 9.375 8.773 1 85.94 44 MET B CA 1
ATOM 2113 C C . MET B 1 44 ? -5.547 9.867 7.52 1 85.94 44 MET B C 1
ATOM 2115 O O . MET B 1 44 ? -4.918 10.102 6.488 1 85.94 44 MET B O 1
ATOM 2119 N N . SER B 1 45 ? -6.793 9.977 7.656 1 85 45 SER B N 1
ATOM 2120 C CA . SER B 1 45 ? -7.594 10.234 6.465 1 85 45 SER B CA 1
ATOM 2121 C C . SER B 1 45 ? -7.891 11.719 6.309 1 85 45 SER B C 1
ATOM 2123 O O . SER B 1 45 ? -7.988 12.227 5.188 1 85 45 SER B O 1
ATOM 2125 N N . LEU B 1 46 ? -8.133 12.32 7.406 1 75.88 46 LEU B N 1
ATOM 2126 C CA . LEU B 1 46 ? -8.578 13.711 7.375 1 75.88 46 LEU B CA 1
ATOM 2127 C C . LEU B 1 46 ? -7.441 14.648 7.758 1 75.88 46 LEU B C 1
ATOM 2129 O O . LEU B 1 46 ? -7.617 15.539 8.594 1 75.88 46 LEU B O 1
ATOM 2133 N N . THR B 1 47 ? -6.227 14.344 7.305 1 61.81 47 THR B N 1
ATOM 2134 C CA . THR B 1 47 ? -5.07 15.172 7.637 1 61.81 47 THR B CA 1
ATOM 2135 C C . THR B 1 47 ? -5.363 16.641 7.375 1 61.81 47 THR B C 1
ATOM 2137 O O . THR B 1 47 ? -5.641 17.031 6.238 1 61.81 47 THR B O 1
ATOM 2140 N N . GLY B 1 48 ? -5.406 17.547 8.578 1 56.34 48 GLY B N 1
ATOM 2141 C CA . GLY B 1 48 ? -5.383 19.016 8.594 1 56.34 48 GLY B CA 1
ATOM 2142 C C . GLY B 1 48 ? -6.766 19.625 8.578 1 56.34 48 GLY B C 1
ATOM 2143 O O . GLY B 1 48 ? -6.922 20.812 8.852 1 56.34 48 GLY B O 1
ATOM 2144 N N . LEU B 1 49 ? -7.816 18.953 7.992 1 57.25 49 LEU B N 1
ATOM 2145 C CA . LEU B 1 49 ? -8.914 19.828 7.637 1 57.25 49 LEU B CA 1
ATOM 2146 C C . LEU B 1 49 ? -10.195 19.453 8.383 1 57.25 49 LEU B C 1
ATOM 2148 O O . LEU B 1 49 ? -10.305 18.328 8.891 1 57.25 49 LEU B O 1
ATOM 2152 N N . SER B 1 50 ? -10.867 20.516 8.516 1 63.12 50 SER B N 1
ATOM 2153 C CA . SER B 1 50 ? -12.266 20.438 8.922 1 63.12 50 SER B CA 1
ATOM 2154 C C . SER B 1 50 ? -13.016 19.359 8.148 1 63.12 50 SER B C 1
ATOM 2156 O O . SER B 1 50 ? -12.711 19.094 6.98 1 63.12 50 SER B O 1
ATOM 2158 N N . ALA B 1 51 ? -13.5 18.406 8.859 1 74.5 51 ALA B N 1
ATOM 2159 C CA . ALA B 1 51 ? -14.25 17.312 8.234 1 74.5 51 ALA B CA 1
ATOM 2160 C C . ALA B 1 51 ? -15.727 17.672 8.094 1 74.5 51 ALA B C 1
ATOM 2162 O O . ALA B 1 51 ? -16.375 18.078 9.062 1 74.5 51 ALA B O 1
ATOM 2163 N N . THR B 1 52 ? -16.156 17.734 6.855 1 80.5 52 THR B N 1
ATOM 2164 C CA . THR B 1 52 ? -17.578 17.891 6.598 1 80.5 52 THR B CA 1
ATOM 2165 C C . THR B 1 52 ? -18.312 16.562 6.75 1 80.5 52 THR B C 1
ATOM 2167 O O . THR B 1 52 ? -17.672 15.508 6.875 1 80.5 52 THR B O 1
ATOM 2170 N N . SER B 1 53 ? -19.594 16.672 6.824 1 83.5 53 SER B N 1
ATOM 2171 C CA . SER B 1 53 ? -20.422 15.469 6.871 1 83.5 53 SER B CA 1
ATOM 2172 C C . SER B 1 53 ? -20.188 14.594 5.637 1 83.5 53 SER B C 1
ATOM 2174 O O . SER B 1 53 ? -20.172 13.367 5.734 1 83.5 53 SER B O 1
ATOM 2176 N N . ASP B 1 54 ? -20 15.25 4.539 1 86.44 54 ASP B N 1
ATOM 2177 C CA . ASP B 1 54 ? -19.781 14.516 3.301 1 86.44 54 ASP B CA 1
ATOM 2178 C C . ASP B 1 54 ? -18.438 13.781 3.334 1 86.44 54 ASP B C 1
ATOM 2180 O O . ASP B 1 54 ? -18.328 12.664 2.828 1 86.44 54 ASP B O 1
ATOM 2184 N N . ASP B 1 55 ? -17.453 14.438 3.939 1 86.19 55 ASP B N 1
ATOM 2185 C CA . ASP B 1 55 ? -16.141 13.812 4.07 1 86.19 55 ASP B CA 1
ATOM 2186 C C . ASP B 1 55 ? -16.219 12.547 4.922 1 86.19 55 ASP B C 1
ATOM 2188 O O . ASP B 1 55 ? -15.672 11.508 4.555 1 86.19 55 ASP B O 1
ATOM 2192 N N . LEU B 1 56 ? -16.891 12.695 5.984 1 88.62 56 LEU B N 1
ATOM 2193 C CA . LEU B 1 56 ? -17.016 11.562 6.898 1 88.62 56 LEU B CA 1
ATOM 2194 C C . LEU B 1 56 ? -17.828 10.43 6.258 1 88.62 56 LEU B C 1
ATOM 2196 O O . LEU B 1 56 ? -17.469 9.258 6.398 1 88.62 56 LEU B O 1
ATOM 2200 N N . LEU B 1 57 ? -18.891 10.781 5.617 1 90.25 57 LEU B N 1
ATOM 2201 C CA . LEU B 1 57 ? -19.688 9.781 4.926 1 90.25 57 LEU B CA 1
ATOM 2202 C C . LEU B 1 57 ? -18.859 9.047 3.877 1 90.25 57 LEU B C 1
ATOM 2204 O O . LEU B 1 57 ? -18.906 7.816 3.791 1 90.25 57 LEU B O 1
ATOM 2208 N N . SER B 1 58 ? -18.203 9.82 3.08 1 90.81 58 SER B N 1
ATOM 2209 C CA . SER B 1 58 ? -17.344 9.234 2.049 1 90.81 58 SER B CA 1
ATOM 2210 C C . SER B 1 58 ? -16.328 8.281 2.654 1 90.81 58 SER B C 1
ATOM 2212 O O . SER B 1 58 ? -16.094 7.191 2.127 1 90.81 58 SER B O 1
ATOM 2214 N N . LEU B 1 59 ? -15.727 8.695 3.736 1 91.06 59 LEU B N 1
ATOM 2215 C CA . LEU B 1 59 ? -14.734 7.871 4.426 1 91.06 59 LEU B CA 1
ATOM 2216 C C . LEU B 1 59 ? -15.352 6.559 4.891 1 91.06 59 LEU B C 1
ATOM 2218 O O . LEU B 1 59 ? -14.805 5.484 4.641 1 91.06 59 LEU B O 1
ATOM 2222 N N . CYS B 1 60 ? -16.484 6.586 5.492 1 92.06 60 CYS B N 1
ATOM 2223 C CA . CYS B 1 60 ? -17.125 5.414 6.066 1 92.06 60 CYS B CA 1
ATOM 2224 C C . CYS B 1 60 ? -17.625 4.473 4.977 1 92.06 60 CYS B C 1
ATOM 2226 O O . CYS B 1 60 ? -17.656 3.256 5.16 1 92.06 60 CYS B O 1
ATOM 2228 N N . GLU B 1 61 ? -17.938 5.027 3.865 1 88.94 61 GLU B N 1
ATOM 2229 C CA . GLU B 1 61 ? -18.578 4.234 2.82 1 88.94 61 GLU B CA 1
ATOM 2230 C C . GLU B 1 61 ? -17.547 3.682 1.839 1 88.94 61 GLU B C 1
ATOM 2232 O O . GLU B 1 61 ? -17.703 2.578 1.314 1 88.94 61 GLU B O 1
ATOM 2237 N N . TYR B 1 62 ? -16.469 4.461 1.658 1 87.81 62 TYR B N 1
ATOM 2238 C CA . TYR B 1 62 ? -15.703 4.098 0.475 1 87.81 62 TYR B CA 1
ATOM 2239 C C . TYR B 1 62 ? -14.234 3.875 0.83 1 87.81 62 TYR B C 1
ATOM 2241 O O . TYR B 1 62 ? -13.484 3.279 0.052 1 87.81 62 TYR B O 1
ATOM 2249 N N . ASP B 1 63 ? -13.781 4.367 1.916 1 91.69 63 ASP B N 1
ATOM 2250 C CA . ASP B 1 63 ? -12.375 4.219 2.271 1 91.69 63 ASP B CA 1
ATOM 2251 C C . ASP B 1 63 ? -12.055 2.77 2.635 1 91.69 63 ASP B C 1
ATOM 2253 O O . ASP B 1 63 ? -12.617 2.221 3.582 1 91.69 63 ASP B O 1
ATOM 2257 N N . PRO B 1 64 ? -11.125 2.162 1.93 1 91.25 64 PRO B N 1
ATOM 2258 C CA . PRO B 1 64 ? -10.875 0.736 2.158 1 91.25 64 PRO B CA 1
ATOM 2259 C C . PRO B 1 64 ? -10.273 0.455 3.529 1 91.25 64 PRO B C 1
ATOM 2261 O O . PRO B 1 64 ? -10.5 -0.612 4.105 1 91.25 64 PRO B O 1
ATOM 2264 N N . VAL B 1 65 ? -9.5 1.344 4.051 1 93.12 65 VAL B N 1
ATOM 2265 C CA . VAL B 1 65 ? -8.891 1.143 5.359 1 93.12 65 VAL B CA 1
ATOM 2266 C C . VAL B 1 65 ? -9.953 1.233 6.449 1 93.12 65 VAL B C 1
ATOM 2268 O O . VAL B 1 65 ? -10.047 0.357 7.312 1 93.12 65 VAL B O 1
ATOM 2271 N N . PHE B 1 66 ? -10.766 2.246 6.359 1 93.62 66 PHE B N 1
ATOM 2272 C CA . PHE B 1 66 ? -11.812 2.441 7.363 1 93.62 66 PHE B CA 1
ATOM 2273 C C . PHE B 1 66 ? -12.812 1.297 7.328 1 93.62 66 PHE B C 1
ATOM 2275 O O . PHE B 1 66 ? -13.195 0.764 8.375 1 93.62 66 PHE B O 1
ATOM 2282 N N . ARG B 1 67 ? -13.141 0.812 6.199 1 91 67 ARG B N 1
ATOM 2283 C CA . ARG B 1 67 ? -14.164 -0.215 6.016 1 91 67 ARG B CA 1
ATOM 2284 C C . ARG B 1 67 ? -13.648 -1.581 6.457 1 91 67 ARG B C 1
ATOM 2286 O O . ARG B 1 67 ? -14.438 -2.492 6.715 1 91 67 ARG B O 1
ATOM 2293 N N . HIS B 1 68 ? -12.414 -1.683 6.445 1 90.69 68 HIS B N 1
ATOM 2294 C CA . HIS B 1 68 ? -11.852 -2.924 6.973 1 90.69 68 HIS B CA 1
ATOM 2295 C C . HIS B 1 68 ? -12.094 -3.043 8.477 1 90.69 68 HIS B C 1
ATOM 2297 O O . HIS B 1 68 ? -12.281 -4.145 8.992 1 90.69 68 HIS B O 1
ATOM 2303 N N . TRP B 1 69 ? -12.188 -1.918 9.117 1 91.75 69 TRP B N 1
ATOM 2304 C CA . TRP B 1 69 ? -12.266 -1.934 10.57 1 91.75 69 TRP B CA 1
ATOM 2305 C C . TRP B 1 69 ? -13.703 -1.738 11.047 1 91.75 69 TRP B C 1
ATOM 2307 O O . TRP B 1 69 ? -14.094 -2.244 12.102 1 91.75 69 TRP B O 1
ATOM 2317 N N . PHE B 1 70 ? -14.453 -0.955 10.242 1 94.38 70 PHE B N 1
ATOM 2318 C CA . PHE B 1 70 ? -15.797 -0.592 10.672 1 94.38 70 PHE B CA 1
ATOM 2319 C C . PHE B 1 70 ? -16.781 -0.656 9.508 1 94.38 70 PHE B C 1
ATOM 2321 O O . PHE B 1 70 ? -16.438 -0.266 8.391 1 94.38 70 PHE B O 1
ATOM 2328 N N . ARG B 1 71 ? -17.938 -1.11 9.812 1 92.69 71 ARG B N 1
ATOM 2329 C CA . ARG B 1 71 ? -19.047 -1.06 8.867 1 92.69 71 ARG B CA 1
ATOM 2330 C C . ARG B 1 71 ? -20.016 0.06 9.227 1 92.69 71 ARG B C 1
ATOM 2332 O O . ARG B 1 71 ? -20.312 0.283 10.406 1 92.69 71 ARG B O 1
ATOM 2339 N N . LEU B 1 72 ? -20.453 0.765 8.25 1 94.94 72 LEU B N 1
ATOM 2340 C CA . LEU B 1 72 ? -21.469 1.79 8.461 1 94.94 72 LEU B CA 1
ATOM 2341 C C . LEU B 1 72 ? -22.875 1.178 8.461 1 94.94 72 LEU B C 1
ATOM 2343 O O . LEU B 1 72 ? -23.344 0.71 7.426 1 94.94 72 LEU B O 1
ATOM 2347 N N . ASP B 1 73 ? -23.5 1.297 9.578 1 95 73 ASP B N 1
ATOM 2348 C CA . ASP B 1 73 ? -24.812 0.695 9.703 1 95 73 ASP B CA 1
ATOM 2349 C C . ASP B 1 73 ? -25.906 1.694 9.336 1 95 73 ASP B C 1
ATOM 2351 O O . ASP B 1 73 ? -26.906 1.328 8.703 1 95 73 ASP B O 1
ATOM 2355 N N . ALA B 1 74 ? -25.719 2.957 9.789 1 93.31 74 ALA B N 1
ATOM 2356 C CA . ALA B 1 74 ? -26.75 3.959 9.555 1 93.31 74 ALA B CA 1
ATOM 2357 C C . ALA B 1 74 ? -26.188 5.371 9.688 1 93.31 74 ALA B C 1
ATOM 2359 O O . ALA B 1 74 ? -25.203 5.586 10.391 1 93.31 74 ALA B O 1
ATOM 2360 N N . VAL B 1 75 ? -26.766 6.207 8.906 1 91.5 75 VAL B N 1
ATOM 2361 C CA . VAL B 1 75 ? -26.547 7.641 9.07 1 91.5 75 VAL B CA 1
ATOM 2362 C C . VAL B 1 75 ? -27.859 8.328 9.43 1 91.5 75 VAL B C 1
ATOM 2364 O O . VAL B 1 75 ? -28.844 8.227 8.703 1 91.5 75 VAL B O 1
ATOM 2367 N N . VAL B 1 76 ? -27.781 8.945 10.57 1 88.19 76 VAL B N 1
ATOM 2368 C CA . VAL B 1 76 ? -29 9.594 11.039 1 88.19 76 VAL B CA 1
ATOM 2369 C C . VAL B 1 76 ? -28.828 11.109 11.047 1 88.19 76 VAL B C 1
ATOM 2371 O O . VAL B 1 76 ? -27.891 11.625 11.656 1 88.19 76 VAL B O 1
ATOM 2374 N N . LYS B 1 77 ? -29.547 11.852 10.164 1 77.44 77 LYS B N 1
ATOM 2375 C CA . LYS B 1 77 ? -29.469 13.305 10.07 1 77.44 77 LYS B CA 1
ATOM 2376 C C . LYS B 1 77 ? -30.016 13.977 11.32 1 77.44 77 LYS B C 1
ATOM 2378 O O . LYS B 1 77 ? -30.812 13.383 12.047 1 77.44 77 LYS B O 1
ATOM 2383 N N . ASP B 1 78 ? -29.719 15.25 11.523 1 58.53 78 ASP B N 1
ATOM 2384 C CA . ASP B 1 78 ? -30.125 16.141 12.609 1 58.53 78 ASP B CA 1
ATOM 2385 C C . ASP B 1 78 ? -31.641 16.297 12.664 1 58.53 78 ASP B C 1
ATOM 2387 O O . ASP B 1 78 ? -32.281 16.422 11.625 1 58.53 78 ASP B O 1
ATOM 2391 N N . GLY B 1 79 ? -32.562 15.82 13.805 1 51.19 79 GLY B N 1
ATOM 2392 C CA . GLY B 1 79 ? -33.625 16.125 14.766 1 51.19 79 GLY B CA 1
ATOM 2393 C C . GLY B 1 79 ? -33.219 15.812 16.203 1 51.19 79 GLY B C 1
ATOM 2394 O O . GLY B 1 79 ? -32.031 15.664 16.5 1 51.19 79 GLY B O 1
ATOM 2395 N N . ASP B 1 80 ? -33.906 14.789 16.875 1 47.88 80 ASP B N 1
ATOM 2396 C CA . ASP B 1 80 ? -34.281 14.766 18.281 1 47.88 80 ASP B CA 1
ATOM 2397 C C . ASP B 1 80 ? -33.062 14.789 19.188 1 47.88 80 ASP B C 1
ATOM 2399 O O . ASP B 1 80 ? -31.922 14.578 18.719 1 47.88 80 ASP B O 1
ATOM 2403 N N . PRO B 1 81 ? -33.094 13.984 20.531 1 48.16 81 PRO B N 1
ATOM 2404 C CA . PRO B 1 81 ? -32.5 14.258 21.844 1 48.16 81 PRO B CA 1
ATOM 2405 C C . PRO B 1 81 ? -30.984 14.078 21.859 1 48.16 81 PRO B C 1
ATOM 2407 O O . PRO B 1 81 ? -30.438 13.344 21.031 1 48.16 81 PRO B O 1
ATOM 2410 N N . GLU B 1 82 ? -30.266 15.125 22.219 1 50.03 82 GLU B N 1
ATOM 2411 C CA . GLU B 1 82 ? -28.922 15.07 22.766 1 50.03 82 GLU B CA 1
ATOM 2412 C C . GLU B 1 82 ? -28.547 13.648 23.172 1 50.03 82 GLU B C 1
ATOM 2414 O O . GLU B 1 82 ? -29.328 12.953 23.828 1 50.03 82 GLU B O 1
ATOM 2419 N N . PRO B 1 83 ? -27.703 13.031 22.391 1 48.94 83 PRO B N 1
ATOM 2420 C CA . PRO B 1 83 ? -27.281 11.734 22.938 1 48.94 83 PRO B CA 1
ATOM 2421 C C . PRO B 1 83 ? -27.359 11.68 24.453 1 48.94 83 PRO B C 1
ATOM 2423 O O . PRO B 1 83 ? -26.781 12.523 25.141 1 48.94 83 PRO B O 1
ATOM 2426 N N . ALA B 1 84 ? -28.562 11.375 24.984 1 46.62 84 ALA B N 1
ATOM 2427 C CA . ALA B 1 84 ? -28.438 11.148 26.438 1 46.62 84 ALA B CA 1
ATOM 2428 C C . ALA B 1 84 ? -27.062 10.57 26.766 1 46.62 84 ALA B C 1
ATOM 2430 O O . ALA B 1 84 ? -26.703 10.492 27.953 1 46.62 84 ALA B O 1
ATOM 2431 N N . HIS B 1 85 ? -26.625 9.469 26 1 52.56 85 HIS B N 1
ATOM 2432 C CA . HIS B 1 85 ? -25.516 8.641 26.484 1 52.56 85 HIS B CA 1
ATOM 2433 C C . HIS B 1 85 ? -24.172 9.344 26.297 1 52.56 85 HIS B C 1
ATOM 2435 O O . HIS B 1 85 ? -24.047 10.219 25.438 1 52.56 85 HIS B O 1
ATOM 2441 N N . ARG B 1 86 ? -23.047 8.984 27.078 1 61.88 86 ARG B N 1
ATOM 2442 C CA . ARG B 1 86 ? -21.688 9.344 27.469 1 61.88 86 ARG B CA 1
ATOM 2443 C C . ARG B 1 86 ? -20.766 9.367 26.25 1 61.88 86 ARG B C 1
ATOM 2445 O O . ARG B 1 86 ? -20.719 8.398 25.484 1 61.88 86 ARG B O 1
ATOM 2452 N N . GLU B 1 87 ? -20.484 10.578 25.734 1 74.5 87 GLU B N 1
ATOM 2453 C CA . GLU B 1 87 ? -19.328 10.711 24.844 1 74.5 87 GLU B CA 1
ATOM 2454 C C . GLU B 1 87 ? -18.062 10.188 25.516 1 74.5 87 GLU B C 1
ATOM 2456 O O . GLU B 1 87 ? -17.703 10.633 26.609 1 74.5 87 GLU B O 1
ATOM 2461 N N . ASP B 1 88 ? -17.453 9.195 24.812 1 80.88 88 ASP B N 1
ATOM 2462 C CA . ASP B 1 88 ? -16.25 8.586 25.359 1 80.88 88 ASP B CA 1
ATOM 2463 C C . ASP B 1 88 ? -15 9.328 24.891 1 80.88 88 ASP B C 1
ATOM 2465 O O . ASP B 1 88 ? -13.984 9.352 25.594 1 80.88 88 ASP B O 1
ATOM 2469 N N . ALA B 1 89 ? -15.172 9.945 23.641 1 87.31 89 ALA B N 1
ATOM 2470 C CA . ALA B 1 89 ? -13.977 10.586 23.078 1 87.31 89 ALA B CA 1
ATOM 2471 C C . ALA B 1 89 ? -14.359 11.68 22.094 1 87.31 89 ALA B C 1
ATOM 2473 O O . ALA B 1 89 ? -15.516 11.766 21.672 1 87.31 89 ALA B O 1
ATOM 2474 N N . LYS B 1 90 ? -13.453 12.555 21.844 1 86 90 LYS B N 1
ATOM 2475 C CA . LYS B 1 90 ? -13.609 13.617 20.859 1 86 90 LYS B CA 1
ATOM 2476 C C . LYS B 1 90 ? -12.422 13.664 19.906 1 86 90 LYS B C 1
ATOM 2478 O O . LYS B 1 90 ? -11.281 13.43 20.312 1 86 90 LYS B O 1
ATOM 2483 N N . PHE B 1 91 ? -12.758 13.906 18.641 1 87.62 91 PHE B N 1
ATOM 2484 C CA . PHE B 1 91 ? -11.75 14.156 17.609 1 87.62 91 PHE B CA 1
ATOM 2485 C C . PHE B 1 91 ? -11.891 15.562 17.047 1 87.62 91 PHE B C 1
ATOM 2487 O O . PHE B 1 91 ? -12.93 15.914 16.469 1 87.62 91 PHE B O 1
ATOM 2494 N N . ALA B 1 92 ? -10.867 16.375 17.234 1 82.19 92 ALA B N 1
ATOM 2495 C CA . ALA B 1 92 ? -10.883 17.75 16.75 1 82.19 92 ALA B CA 1
ATOM 2496 C C . ALA B 1 92 ? -9.875 17.953 15.617 1 82.19 92 ALA B C 1
ATOM 2498 O O . ALA B 1 92 ? -8.844 17.281 15.578 1 82.19 92 ALA B O 1
ATOM 2499 N N . ALA B 1 93 ? -10.289 18.906 14.758 1 76.44 93 ALA B N 1
ATOM 2500 C CA . ALA B 1 93 ? -9.359 19.281 13.703 1 76.44 93 ALA B CA 1
ATOM 2501 C C . ALA B 1 93 ? -8.102 19.938 14.281 1 76.44 93 ALA B C 1
ATOM 2503 O O . ALA B 1 93 ? -8.141 20.516 15.367 1 76.44 93 ALA B O 1
ATOM 2504 N N . MET B 1 94 ? -7.078 19.812 13.57 1 81.5 94 MET B N 1
ATOM 2505 C CA . MET B 1 94 ? -5.809 20.375 14.016 1 81.5 94 MET B CA 1
ATOM 2506 C C . MET B 1 94 ? -5.699 21.844 13.602 1 81.5 94 MET B C 1
ATOM 2508 O O . MET B 1 94 ? -6.215 22.234 12.555 1 81.5 94 MET B O 1
ATOM 2512 N N . GLU B 1 95 ? -5.062 22.609 14.438 1 85.62 95 GLU B N 1
ATOM 2513 C CA . GLU B 1 95 ? -4.875 24.031 14.164 1 85.62 95 GLU B CA 1
ATOM 2514 C C . GLU B 1 95 ? -3.932 24.234 12.984 1 85.62 95 GLU B C 1
ATOM 2516 O O . GLU B 1 95 ? -2.922 23.531 12.852 1 85.62 95 GLU B O 1
ATOM 2521 N N . PRO B 1 96 ? -4.301 25.25 12.219 1 90.19 96 PRO B N 1
ATOM 2522 C CA . PRO B 1 96 ? -3.396 25.547 11.109 1 90.19 96 PRO B CA 1
ATOM 2523 C C . PRO B 1 96 ? -2.031 26.047 11.586 1 90.19 96 PRO B C 1
ATOM 2525 O O . PRO B 1 96 ? -1.911 26.578 12.688 1 90.19 96 PRO B O 1
ATOM 2528 N N . ILE B 1 97 ? -1.064 25.797 10.859 1 94.06 97 ILE B N 1
ATOM 2529 C CA . ILE B 1 97 ? 0.287 26.328 11.031 1 94.06 97 ILE B CA 1
ATOM 2530 C C . ILE B 1 97 ? 0.62 27.281 9.891 1 94.06 97 ILE B C 1
ATOM 2532 O O . ILE B 1 97 ? 0.474 26.938 8.719 1 94.06 97 ILE B O 1
ATOM 2536 N N . TYR B 1 98 ? 1.066 28.438 10.25 1 94.94 98 TYR B N 1
ATOM 2537 C CA . TYR B 1 98 ? 1.364 29.422 9.219 1 94.94 98 TYR B CA 1
ATOM 2538 C C . TYR B 1 98 ? 2.863 29.516 8.961 1 94.94 98 TYR B C 1
ATOM 2540 O O . TYR B 1 98 ? 3.668 29.391 9.891 1 94.94 98 TYR B O 1
ATOM 2548 N N . PRO B 1 99 ? 3.236 29.75 7.688 1 96.44 99 PRO B N 1
ATOM 2549 C CA . PRO B 1 99 ? 4.652 29.828 7.332 1 96.44 99 PRO B CA 1
ATOM 2550 C C . PRO B 1 99 ? 5.422 30.844 8.188 1 96.44 99 PRO B C 1
ATOM 2552 O O . PRO B 1 99 ? 6.578 30.594 8.547 1 96.44 99 PRO B O 1
ATOM 2555 N N . SER B 1 100 ? 4.816 31.953 8.555 1 95.81 100 SER B N 1
ATOM 2556 C CA . SER B 1 100 ? 5.477 32.969 9.391 1 95.81 100 SER B CA 1
ATOM 2557 C C . SER B 1 100 ? 5.855 32.375 10.75 1 95.81 100 SER B C 1
ATOM 2559 O O . SER B 1 100 ? 6.895 32.719 11.312 1 95.81 100 SER B O 1
ATOM 2561 N N . GLN B 1 101 ? 5.016 31.484 11.273 1 95.94 101 GLN B N 1
ATOM 2562 C CA . GLN B 1 101 ? 5.293 30.828 12.547 1 95.94 101 GLN B CA 1
ATOM 2563 C C . GLN B 1 101 ? 6.496 29.891 12.43 1 95.94 101 GLN B C 1
ATOM 2565 O O . GLN B 1 101 ? 7.312 29.812 13.344 1 95.94 101 GLN B O 1
ATOM 2570 N N . VAL B 1 102 ? 6.566 29.234 11.305 1 97.31 102 VAL B N 1
ATOM 2571 C CA . VAL B 1 102 ? 7.676 28.312 11.062 1 97.31 102 VAL B CA 1
ATOM 2572 C C . VAL B 1 102 ? 8.969 29.109 10.898 1 97.31 102 VAL B C 1
ATOM 2574 O O . VAL B 1 102 ? 10.008 28.719 11.453 1 97.31 102 VAL B O 1
ATOM 2577 N N . ALA B 1 103 ? 8.914 30.203 10.195 1 96.25 103 ALA B N 1
ATOM 2578 C CA . ALA B 1 103 ? 10.086 31.031 9.922 1 96.25 103 ALA B CA 1
ATOM 2579 C C . ALA B 1 103 ? 10.625 31.656 11.203 1 96.25 103 ALA B C 1
ATOM 2581 O O . ALA B 1 103 ? 11.789 32.062 11.273 1 96.25 103 ALA B O 1
ATOM 2582 N N . ALA B 1 104 ? 9.828 31.766 12.195 1 96.44 104 ALA B N 1
ATOM 2583 C CA . ALA B 1 104 ? 10.219 32.406 13.453 1 96.44 104 ALA B CA 1
ATOM 2584 C C . ALA B 1 104 ? 11.062 31.453 14.305 1 96.44 104 ALA B C 1
ATOM 2586 O O . ALA B 1 104 ? 11.75 31.875 15.227 1 96.44 104 ALA B O 1
ATOM 2587 N N . MET B 1 105 ? 11.055 30.188 13.969 1 94.94 105 MET B N 1
ATOM 2588 C CA . MET B 1 105 ? 11.797 29.188 14.719 1 94.94 105 MET B CA 1
ATOM 2589 C C . MET B 1 105 ? 13.219 29.047 14.188 1 94.94 105 MET B C 1
ATOM 2591 O O . MET B 1 105 ? 13.484 29.359 13.023 1 94.94 105 MET B O 1
ATOM 2595 N N . ARG B 1 106 ? 14.172 28.531 15.07 1 92.94 106 ARG B N 1
ATOM 2596 C CA . ARG B 1 106 ? 15.492 28.125 14.594 1 92.94 106 ARG B CA 1
ATOM 2597 C C . ARG B 1 106 ? 15.422 26.828 13.805 1 92.94 106 ARG B C 1
ATOM 2599 O O . ARG B 1 106 ? 14.453 26.078 13.93 1 92.94 106 ARG B O 1
ATOM 2606 N N . LEU B 1 107 ? 16.297 26.594 13.023 1 93.12 107 LEU B N 1
ATOM 2607 C CA . LEU B 1 107 ? 16.281 25.453 12.117 1 93.12 107 LEU B CA 1
ATOM 2608 C C . LEU B 1 107 ? 16.031 24.156 12.875 1 93.12 107 LEU B C 1
ATOM 2610 O O . LEU B 1 107 ? 15.18 23.359 12.484 1 93.12 107 LEU B O 1
ATOM 2614 N N . GLY B 1 108 ? 16.734 23.906 13.961 1 92.94 108 GLY B N 1
ATOM 2615 C CA . GLY B 1 108 ? 16.531 22.703 14.758 1 92.94 108 GLY B CA 1
ATOM 2616 C C . GLY B 1 108 ? 15.117 22.547 15.266 1 92.94 108 GLY B C 1
ATOM 2617 O O . GLY B 1 108 ? 14.57 21.438 15.273 1 92.94 108 GLY B O 1
ATOM 2618 N N . GLU B 1 109 ? 14.508 23.656 15.602 1 93.81 109 GLU B N 1
ATOM 2619 C CA . GLU B 1 109 ? 13.148 23.656 16.141 1 93.81 109 GLU B CA 1
ATOM 2620 C C . GLU B 1 109 ? 12.125 23.344 15.055 1 93.81 109 GLU B C 1
ATOM 2622 O O . GLU B 1 109 ? 11.156 22.625 15.305 1 93.81 109 GLU B O 1
ATOM 2627 N N . ARG B 1 110 ? 12.297 23.953 13.922 1 95.75 110 ARG B N 1
ATOM 2628 C CA . ARG B 1 110 ? 11.32 23.672 12.875 1 95.75 110 ARG B CA 1
ATOM 2629 C C . ARG B 1 110 ? 11.398 22.219 12.422 1 95.75 110 ARG B C 1
ATOM 2631 O O . ARG B 1 110 ? 10.367 21.594 12.141 1 95.75 110 ARG B O 1
ATOM 2638 N N . LEU B 1 111 ? 12.625 21.656 12.414 1 96.88 111 LEU B N 1
ATOM 2639 C CA . LEU B 1 111 ? 12.789 20.25 12.031 1 96.88 111 LEU B CA 1
ATOM 2640 C C . LEU B 1 111 ? 12.148 19.328 13.062 1 96.88 111 LEU B C 1
ATOM 2642 O O . LEU B 1 111 ? 11.523 18.328 12.703 1 96.88 111 LEU B O 1
ATOM 2646 N N . THR B 1 112 ? 12.273 19.656 14.312 1 96.44 112 THR B N 1
ATOM 2647 C CA . THR B 1 112 ? 11.656 18.875 15.375 1 96.44 112 THR B CA 1
ATOM 2648 C C . THR B 1 112 ? 10.141 19.031 15.352 1 96.44 112 THR B C 1
ATOM 2650 O O . THR B 1 112 ? 9.406 18.062 15.562 1 96.44 112 THR B O 1
ATOM 2653 N N . ALA B 1 113 ? 9.703 20.234 15.094 1 96.12 113 ALA B N 1
ATOM 2654 C CA . ALA B 1 113 ? 8.266 20.5 15 1 96.12 113 ALA B CA 1
ATOM 2655 C C . ALA B 1 113 ? 7.629 19.672 13.883 1 96.12 113 ALA B C 1
ATOM 2657 O O . ALA B 1 113 ? 6.496 19.203 14.023 1 96.12 113 ALA B O 1
ATOM 2658 N N . ALA B 1 114 ? 8.359 19.453 12.844 1 97.12 114 ALA B N 1
ATOM 2659 C CA . ALA B 1 114 ? 7.871 18.672 11.703 1 97.12 114 ALA B CA 1
ATOM 2660 C C . ALA B 1 114 ? 8.133 17.188 11.906 1 97.12 114 ALA B C 1
ATOM 2662 O O . ALA B 1 114 ? 7.859 16.375 11.023 1 97.12 114 ALA B O 1
ATOM 2663 N N . SER B 1 115 ? 8.742 16.828 13 1 97.12 115 SER B N 1
ATOM 2664 C CA . SER B 1 115 ? 9.055 15.453 13.383 1 97.12 115 SER B CA 1
ATOM 2665 C C . SER B 1 115 ? 9.992 14.805 12.367 1 97.12 115 SER B C 1
ATOM 2667 O O . SER B 1 115 ? 9.836 13.617 12.047 1 97.12 115 SER B O 1
ATOM 2669 N N . LEU B 1 116 ? 10.867 15.555 11.828 1 97.44 116 LEU B N 1
ATOM 2670 C CA . LEU B 1 116 ? 11.828 15.055 10.852 1 97.44 116 LEU B CA 1
ATOM 2671 C C . LEU B 1 116 ? 13.117 14.602 11.531 1 97.44 116 LEU B C 1
ATOM 2673 O O . LEU B 1 116 ? 13.891 13.836 10.953 1 97.44 116 LEU B O 1
ATOM 2677 N N . VAL B 1 117 ? 13.375 15.188 12.695 1 96.5 117 VAL B N 1
ATOM 2678 C CA . VAL B 1 117 ? 14.484 14.766 13.539 1 96.5 117 VAL B CA 1
ATOM 2679 C C . VAL B 1 117 ? 14.016 14.625 14.984 1 96.5 117 VAL B C 1
ATOM 2681 O O . VAL B 1 117 ? 13.156 15.391 15.438 1 96.5 117 VAL B O 1
ATOM 2684 N N . THR B 1 118 ? 14.555 13.656 15.68 1 95.56 118 THR B N 1
ATOM 2685 C CA . THR B 1 118 ? 14.195 13.492 17.078 1 95.56 118 THR B CA 1
ATOM 2686 C C . THR B 1 118 ? 14.984 14.469 17.953 1 95.56 118 THR B C 1
ATOM 2688 O O . THR B 1 118 ? 15.984 15.039 17.516 1 95.56 118 THR B O 1
ATOM 2691 N N . LYS B 1 119 ? 14.477 14.617 19.141 1 94.62 119 LYS B N 1
ATOM 2692 C CA . LYS B 1 119 ? 15.211 15.445 20.094 1 94.62 119 LYS B CA 1
ATOM 2693 C C . LYS B 1 119 ? 16.609 14.883 20.359 1 94.62 119 LYS B C 1
ATOM 2695 O O . LYS B 1 119 ? 17.562 15.641 20.484 1 94.62 119 LYS B O 1
ATOM 2700 N N . GLU B 1 120 ? 16.656 13.633 20.453 1 95.69 120 GLU B N 1
ATOM 2701 C CA . GLU B 1 120 ? 17.938 12.969 20.703 1 95.69 120 GLU B CA 1
ATOM 2702 C C . GLU B 1 120 ? 18.906 13.219 19.547 1 95.69 120 GLU B C 1
ATOM 2704 O O . GLU B 1 120 ? 20.094 13.508 19.781 1 95.69 120 GLU B O 1
ATOM 2709 N N . GLN B 1 121 ? 18.453 13.07 18.359 1 95.31 121 GLN B N 1
ATOM 2710 C CA . GLN B 1 121 ? 19.281 13.312 17.172 1 95.31 121 GLN B CA 1
ATOM 2711 C C . GLN B 1 121 ? 19.766 14.758 17.125 1 95.31 121 GLN B C 1
ATOM 2713 O O . GLN B 1 121 ? 20.906 15.031 16.781 1 95.31 121 GLN B O 1
ATOM 2718 N N . LEU B 1 122 ? 18.891 15.727 17.438 1 94.19 122 LEU B N 1
ATOM 2719 C CA . LEU B 1 122 ? 19.234 17.156 17.453 1 94.19 122 LEU B CA 1
ATOM 2720 C C . LEU B 1 122 ? 20.281 17.453 18.516 1 94.19 122 LEU B C 1
ATOM 2722 O O . LEU B 1 122 ? 21.266 18.156 18.234 1 94.19 122 LEU B O 1
ATOM 2726 N N . ASP B 1 123 ? 20.094 16.875 19.703 1 93.5 123 ASP B N 1
ATOM 2727 C CA . ASP B 1 123 ? 21.047 17.062 20.781 1 93.5 123 ASP B CA 1
ATOM 2728 C C . ASP B 1 123 ? 22.422 16.531 20.406 1 93.5 123 ASP B C 1
ATOM 2730 O O . ASP B 1 123 ? 23.438 17.156 20.703 1 93.5 123 ASP B O 1
ATOM 2734 N N . GLU B 1 124 ? 22.391 15.398 19.859 1 92.56 124 GLU B N 1
ATOM 2735 C CA . GLU B 1 124 ? 23.641 14.805 19.406 1 92.56 124 GLU B CA 1
ATOM 2736 C C . GLU B 1 124 ? 24.344 15.703 18.391 1 92.56 124 GLU B C 1
ATOM 2738 O O . GLU B 1 124 ? 25.562 15.883 18.438 1 92.56 124 GLU B O 1
ATOM 2743 N N . ALA B 1 125 ? 23.594 16.188 17.438 1 91.19 125 ALA B N 1
ATOM 2744 C CA . ALA B 1 125 ? 24.172 17.078 16.422 1 91.19 125 ALA B CA 1
ATOM 2745 C C . ALA B 1 125 ? 24.734 18.344 17.062 1 91.19 125 ALA B C 1
ATOM 2747 O O . ALA B 1 125 ? 25.812 18.812 16.672 1 91.19 125 ALA B O 1
ATOM 2748 N N . LEU B 1 126 ? 24.078 18.938 18.016 1 89.44 126 LEU B N 1
ATOM 2749 C CA . LEU B 1 126 ? 24.516 20.156 18.688 1 89.44 126 LEU B CA 1
ATOM 2750 C C . LEU B 1 126 ? 25.797 19.922 19.469 1 89.44 126 LEU B C 1
ATOM 2752 O O . LEU B 1 126 ? 26.672 20.781 19.5 1 89.44 126 LEU B O 1
ATOM 2756 N N . LYS B 1 127 ? 25.844 18.734 20.031 1 88.38 127 LYS B N 1
ATOM 2757 C CA . LYS B 1 127 ? 27.062 18.359 20.734 1 88.38 127 LYS B CA 1
ATOM 2758 C C . LYS B 1 127 ? 28.234 18.234 19.766 1 88.38 127 LYS B C 1
ATOM 2760 O O . LYS B 1 127 ? 29.359 18.625 20.078 1 88.38 127 LYS B O 1
ATOM 2765 N N . GLY B 1 128 ? 27.938 17.609 18.672 1 82.31 128 GLY B N 1
ATOM 2766 C CA . GLY B 1 128 ? 28.969 17.469 17.656 1 82.31 128 GLY B CA 1
ATOM 2767 C C . GLY B 1 128 ? 29.531 18.797 17.188 1 82.31 128 GLY B C 1
ATOM 2768 O O . GLY B 1 128 ? 30.734 18.922 16.953 1 82.31 128 GLY B O 1
ATOM 2769 N N . ILE B 1 129 ? 28.719 19.844 17.031 1 80.62 129 ILE B N 1
ATOM 2770 C CA . ILE B 1 129 ? 29.156 21.172 16.625 1 80.62 129 ILE B CA 1
ATOM 2771 C C . ILE B 1 129 ? 30.078 21.75 17.703 1 80.62 129 ILE B C 1
ATOM 2773 O O . ILE B 1 129 ? 31.125 22.328 17.375 1 80.62 129 ILE B O 1
ATOM 2777 N N . GLN B 1 130 ? 29.656 21.625 18.906 1 78.38 130 GLN B N 1
ATOM 2778 C CA . GLN B 1 130 ? 30.422 22.234 20 1 78.38 130 GLN B CA 1
ATOM 2779 C C . GLN B 1 130 ? 31.812 21.609 20.109 1 78.38 130 GLN B C 1
ATOM 2781 O O . GLN B 1 130 ? 32.781 22.312 20.391 1 78.38 130 GLN B O 1
ATOM 2786 N N . GLU B 1 131 ? 31.859 20.422 19.797 1 77.25 131 GLU B N 1
ATOM 2787 C CA . GLU B 1 131 ? 33.125 19.688 20.031 1 77.25 131 GLU B CA 1
ATOM 2788 C C . GLU B 1 131 ? 34 19.734 18.797 1 77.25 131 GLU B C 1
ATOM 2790 O O . GLU B 1 131 ? 35.25 19.75 18.922 1 77.25 131 GLU B O 1
ATOM 2795 N N . GLN B 1 132 ? 33.375 19.609 17.734 1 65.94 132 GLN B N 1
ATOM 2796 C CA . GLN B 1 132 ? 34.281 19.234 16.641 1 65.94 132 GLN B CA 1
ATOM 2797 C C . GLN B 1 132 ? 34.344 20.344 15.586 1 65.94 132 GLN B C 1
ATOM 2799 O O . GLN B 1 132 ? 35.406 20.672 15.078 1 65.94 132 GLN B O 1
ATOM 2804 N N . MET B 1 133 ? 33.125 20.734 15.18 1 65.19 133 MET B N 1
ATOM 2805 C CA . MET B 1 133 ? 33.125 21.562 13.977 1 65.19 133 MET B CA 1
ATOM 2806 C C . MET B 1 133 ? 32.281 22.812 14.172 1 65.19 133 MET B C 1
ATOM 2808 O O . MET B 1 133 ? 31.172 22.906 13.672 1 65.19 133 MET B O 1
ATOM 2812 N N . PRO B 1 134 ? 32.938 23.766 14.875 1 63.66 134 PRO B N 1
ATOM 2813 C CA . PRO B 1 134 ? 32.156 24.938 15.227 1 63.66 134 PRO B CA 1
ATOM 2814 C C . PRO B 1 134 ? 31.672 25.719 14.008 1 63.66 134 PRO B C 1
ATOM 2816 O O . PRO B 1 134 ? 30.719 26.5 14.102 1 63.66 134 PRO B O 1
ATOM 2819 N N . HIS B 1 135 ? 32.219 25.375 12.828 1 69.06 135 HIS B N 1
ATOM 2820 C CA . HIS B 1 135 ? 31.875 26.188 11.672 1 69.06 135 HIS B CA 1
ATOM 2821 C C . HIS B 1 135 ? 30.688 25.578 10.914 1 69.06 135 HIS B C 1
ATOM 2823 O O . HIS B 1 135 ? 30.141 26.203 10.016 1 69.06 135 HIS B O 1
ATOM 2829 N N . LEU B 1 136 ? 30.312 24.359 11.391 1 70.81 136 LEU B N 1
ATOM 2830 C CA . LEU B 1 136 ? 29.234 23.734 10.648 1 70.81 136 LEU B CA 1
ATOM 2831 C C . LEU B 1 136 ? 27.875 24.125 11.234 1 70.81 136 LEU B C 1
ATOM 2833 O O . LEU B 1 136 ? 27.766 24.391 12.43 1 70.81 136 LEU B O 1
ATOM 2837 N N . GLN B 1 137 ? 26.953 24.328 10.289 1 84.44 137 GLN B N 1
ATOM 2838 C CA . GLN B 1 137 ? 25.578 24.578 10.711 1 84.44 137 GLN B CA 1
ATOM 2839 C C . GLN B 1 137 ? 24.859 23.281 11.039 1 84.44 137 GLN B C 1
ATOM 2841 O O . GLN B 1 137 ? 25.25 22.203 10.562 1 84.44 137 GLN B O 1
ATOM 2846 N N . ILE B 1 138 ? 24.047 23.281 12.016 1 88.44 138 ILE B N 1
ATOM 2847 C CA . ILE B 1 138 ? 23.312 22.125 12.531 1 88.44 138 ILE B CA 1
ATOM 2848 C C . ILE B 1 138 ? 22.75 21.312 11.375 1 88.44 138 ILE B C 1
ATOM 2850 O O . ILE B 1 138 ? 22.781 20.078 11.414 1 88.44 138 ILE B O 1
ATOM 2854 N N . GLY B 1 139 ? 22.281 21.906 10.359 1 89.5 139 GLY B N 1
ATOM 2855 C CA . GLY B 1 139 ? 21.719 21.234 9.203 1 89.5 139 GLY B CA 1
ATOM 2856 C C . GLY B 1 139 ? 22.719 20.328 8.508 1 89.5 139 GLY B C 1
ATOM 2857 O O . GLY B 1 139 ? 22.391 19.219 8.078 1 89.5 139 GLY B O 1
ATOM 2858 N N . GLU B 1 140 ? 23.875 20.75 8.43 1 88.62 140 GLU B N 1
ATOM 2859 C CA . GLU B 1 140 ? 24.922 20 7.758 1 88.62 140 GLU B CA 1
ATOM 2860 C C . GLU B 1 140 ? 25.281 18.734 8.539 1 88.62 140 GLU B C 1
ATOM 2862 O O . GLU B 1 140 ? 25.531 17.688 7.949 1 88.62 140 GLU B O 1
ATOM 2867 N N . ILE B 1 141 ? 25.375 18.938 9.758 1 90.12 141 ILE B N 1
ATOM 2868 C CA . ILE B 1 141 ? 25.703 17.781 10.602 1 90.12 141 ILE B CA 1
ATOM 2869 C C . ILE B 1 141 ? 24.594 16.734 10.492 1 90.12 141 ILE B C 1
ATOM 2871 O O . ILE B 1 141 ? 24.875 15.539 10.367 1 90.12 141 ILE B O 1
ATOM 2875 N N . LEU B 1 142 ? 23.391 17.203 10.547 1 93.31 142 LEU B N 1
ATOM 2876 C CA . LEU B 1 142 ? 22.266 16.281 10.445 1 93.31 142 LEU B CA 1
ATOM 2877 C C . LEU B 1 142 ? 22.297 15.539 9.117 1 93.31 142 LEU B C 1
ATOM 2879 O O . LEU B 1 142 ? 22.047 14.336 9.07 1 93.31 142 LEU B O 1
ATOM 2883 N N . CYS B 1 143 ? 22.641 16.188 8.055 1 93.38 143 CYS B N 1
ATOM 2884 C CA . CYS B 1 143 ? 22.75 15.555 6.742 1 93.38 143 CYS B CA 1
ATOM 2885 C C . CYS B 1 143 ? 23.922 14.578 6.695 1 93.38 143 CYS B C 1
ATOM 2887 O O . CYS B 1 143 ? 23.781 13.469 6.168 1 93.38 143 CYS B O 1
ATOM 2889 N N . GLY B 1 144 ? 24.969 15.031 7.184 1 90.81 144 GLY B N 1
ATOM 2890 C CA . GLY B 1 144 ? 26.156 14.188 7.203 1 90.81 144 GLY B CA 1
ATOM 2891 C C . GLY B 1 144 ? 25.953 12.875 7.93 1 90.81 144 GLY B C 1
ATOM 2892 O O . GLY B 1 144 ? 26.469 11.836 7.512 1 90.81 144 GLY B O 1
ATOM 2893 N N . ARG B 1 145 ? 25.156 12.836 8.953 1 91.62 145 ARG B N 1
ATOM 2894 C CA . ARG B 1 145 ? 24.875 11.648 9.75 1 91.62 145 ARG B CA 1
ATOM 2895 C C . ARG B 1 145 ? 23.75 10.828 9.141 1 91.62 145 ARG B C 1
ATOM 2897 O O . ARG B 1 145 ? 23.391 9.766 9.664 1 91.62 145 ARG B O 1
ATOM 2904 N N . GLY B 1 146 ? 23.141 11.391 8.18 1 92.88 146 GLY B N 1
ATOM 2905 C CA . GLY B 1 146 ? 22.109 10.664 7.48 1 92.88 146 GLY B CA 1
ATOM 2906 C C . GLY B 1 146 ? 20.734 10.812 8.117 1 92.88 146 GLY B C 1
ATOM 2907 O O . GLY B 1 146 ? 19.797 10.086 7.773 1 92.88 146 GLY B O 1
ATOM 2908 N N . TYR B 1 147 ? 20.594 11.742 9.039 1 93 147 TYR B N 1
ATOM 2909 C CA . TYR B 1 147 ? 19.328 11.922 9.727 1 93 147 TYR B CA 1
ATOM 2910 C C . TYR B 1 147 ? 18.344 12.711 8.867 1 93 147 TYR B C 1
ATOM 2912 O O . TYR B 1 147 ? 17.141 12.656 9.086 1 93 147 TYR B O 1
ATOM 2920 N N . LEU B 1 148 ? 18.875 13.398 7.918 1 93.94 148 LEU B N 1
ATOM 2921 C CA . LEU B 1 148 ? 18.094 14.32 7.105 1 93.94 148 LEU B CA 1
ATOM 2922 C C . LEU B 1 148 ? 18.656 14.406 5.688 1 93.94 148 LEU B C 1
ATOM 2924 O O . LEU B 1 148 ? 19.875 14.438 5.496 1 93.94 148 LEU B O 1
ATOM 2928 N N . SER B 1 149 ? 17.797 14.461 4.734 1 94.75 149 SER B N 1
ATOM 2929 C CA . SER B 1 149 ? 18.266 14.641 3.367 1 94.75 149 SER B CA 1
ATOM 2930 C C . SER B 1 149 ? 18.641 16.094 3.104 1 94.75 149 SER B C 1
ATOM 2932 O O . SER B 1 149 ? 18.125 17.016 3.744 1 94.75 149 SER B O 1
ATOM 2934 N N . HIS B 1 150 ? 19.469 16.266 2.15 1 95.25 150 HIS B N 1
ATOM 2935 C CA . HIS B 1 150 ? 19.891 17.609 1.762 1 95.25 150 HIS B CA 1
ATOM 2936 C C . HIS B 1 150 ? 18.719 18.406 1.201 1 95.25 150 HIS B C 1
ATOM 2938 O O . HIS B 1 150 ? 18.562 19.594 1.501 1 95.25 150 HIS B O 1
ATOM 2944 N N . ARG B 1 151 ? 17.953 17.75 0.467 1 95.31 151 ARG B N 1
ATOM 2945 C CA . ARG B 1 151 ? 16.797 18.422 -0.126 1 95.31 151 ARG B CA 1
ATOM 2946 C C . ARG B 1 151 ? 15.859 18.969 0.953 1 95.31 151 ARG B C 1
ATOM 2948 O O . ARG B 1 151 ? 15.391 20.094 0.856 1 95.31 151 ARG B O 1
ATOM 2955 N N . THR B 1 152 ? 15.602 18.172 1.912 1 97.12 152 THR B N 1
ATOM 2956 C CA . THR B 1 152 ? 14.727 18.594 3.008 1 97.12 152 THR B CA 1
ATOM 2957 C C . THR B 1 152 ? 15.344 19.75 3.777 1 97.12 152 THR B C 1
ATOM 2959 O O . THR B 1 152 ? 14.641 20.703 4.148 1 97.12 152 THR B O 1
ATOM 2962 N N . MET B 1 153 ? 16.625 19.688 4.047 1 95.31 153 MET B N 1
ATOM 2963 C CA . MET B 1 153 ? 17.328 20.781 4.723 1 95.31 153 MET B CA 1
ATOM 2964 C C . MET B 1 153 ? 17.172 22.094 3.965 1 95.31 153 MET B C 1
ATOM 2966 O O . MET B 1 153 ? 16.875 23.125 4.562 1 95.31 153 MET B O 1
ATOM 2970 N N . GLU B 1 154 ? 17.359 22.062 2.703 1 95.75 154 GLU B N 1
ATOM 2971 C CA . GLU B 1 154 ? 17.234 23.25 1.874 1 95.75 154 GLU B CA 1
ATOM 2972 C C . GLU B 1 154 ? 15.828 23.844 1.969 1 95.75 154 GLU B C 1
ATOM 2974 O O . GLU B 1 154 ? 15.672 25.078 1.986 1 95.75 154 GLU B O 1
ATOM 2979 N N . PHE B 1 155 ? 14.906 23 2.029 1 97.56 155 PHE B N 1
ATOM 2980 C CA . PHE B 1 155 ? 13.516 23.438 2.141 1 97.56 155 PHE B CA 1
ATOM 2981 C C . PHE B 1 155 ? 13.297 24.234 3.42 1 97.56 155 PHE B C 1
ATOM 2983 O O . PHE B 1 155 ? 12.664 25.297 3.396 1 97.56 155 PHE B O 1
ATOM 2990 N N . PHE B 1 156 ? 13.859 23.781 4.492 1 96.88 156 PHE B N 1
ATOM 2991 C CA . PHE B 1 156 ? 13.57 24.375 5.797 1 96.88 156 PHE B CA 1
ATOM 2992 C C . PHE B 1 156 ? 14.516 25.547 6.082 1 96.88 156 PHE B C 1
ATOM 2994 O O . PHE B 1 156 ? 14.352 26.25 7.082 1 96.88 156 PHE B O 1
ATOM 3001 N N . LEU B 1 157 ? 15.523 25.812 5.242 1 94.69 157 LEU B N 1
ATOM 3002 C CA . LEU B 1 157 ? 16.406 26.953 5.41 1 94.69 157 LEU B CA 1
ATOM 3003 C C . LEU B 1 157 ? 15.703 28.266 5.059 1 94.69 157 LEU B C 1
ATOM 3005 O O . LEU B 1 157 ? 16.047 29.312 5.582 1 94.69 157 LEU B O 1
ATOM 3009 N N . ASP B 1 158 ? 14.742 28.125 4.203 1 94.44 158 ASP B N 1
ATOM 3010 C CA . ASP B 1 158 ? 14 29.312 3.789 1 94.44 158 ASP B CA 1
ATOM 3011 C C . ASP B 1 158 ? 12.5 29.016 3.705 1 94.44 158 ASP B C 1
ATOM 3013 O O . ASP B 1 158 ? 11.914 29.047 2.621 1 94.44 158 ASP B O 1
ATOM 3017 N N . PRO B 1 159 ? 11.906 28.828 4.84 1 94.62 159 PRO B N 1
ATOM 3018 C CA . PRO B 1 159 ? 10.508 28.391 4.855 1 94.62 159 PRO B CA 1
ATOM 3019 C C . PRO B 1 159 ? 9.562 29.391 4.207 1 94.62 159 PRO B C 1
ATOM 3021 O O . PRO B 1 159 ? 8.578 28.984 3.566 1 94.62 159 PRO B O 1
ATOM 3024 N N . ILE B 1 160 ? 9.773 30.656 4.312 1 94.25 160 ILE B N 1
ATOM 3025 C CA . ILE B 1 160 ? 8.875 31.656 3.768 1 94.25 160 ILE B CA 1
ATOM 3026 C C . ILE B 1 160 ? 8.812 31.531 2.246 1 94.25 160 ILE B C 1
ATOM 3028 O O . ILE B 1 160 ? 7.734 31.547 1.656 1 94.25 160 ILE B O 1
ATOM 3032 N N . THR B 1 161 ? 9.969 31.375 1.639 1 96.44 161 THR B N 1
ATOM 3033 C CA . THR B 1 161 ? 10.039 31.266 0.186 1 96.44 161 THR B CA 1
ATOM 3034 C C . THR B 1 161 ? 9.516 29.922 -0.282 1 96.44 161 THR B C 1
ATOM 3036 O O . THR B 1 161 ? 8.852 29.828 -1.314 1 96.44 161 THR B O 1
ATOM 3039 N N . LYS B 1 162 ? 9.758 28.859 0.478 1 97.56 162 LYS B N 1
ATOM 3040 C CA . LYS B 1 162 ? 9.422 27.5 0.049 1 97.56 162 LYS B CA 1
ATOM 3041 C C . LYS B 1 162 ? 7.957 27.188 0.33 1 97.56 162 LYS B C 1
ATOM 3043 O O . LYS B 1 162 ? 7.312 26.469 -0.441 1 97.56 162 LYS B O 1
ATOM 3048 N N . MET B 1 163 ? 7.461 27.734 1.42 1 97.75 163 MET B N 1
ATOM 3049 C CA . MET B 1 163 ? 6.066 27.5 1.793 1 97.75 163 MET B CA 1
ATOM 3050 C C . MET B 1 163 ? 5.172 28.609 1.264 1 97.75 163 MET B C 1
ATOM 3052 O O . MET B 1 163 ? 4.387 29.203 2.016 1 97.75 163 MET B O 1
ATOM 3056 N N . ASN B 1 164 ? 5.297 28.766 -0.044 1 97.19 164 ASN B N 1
ATOM 3057 C CA . ASN B 1 164 ? 4.512 29.812 -0.705 1 97.19 164 ASN B CA 1
ATOM 3058 C C . ASN B 1 164 ? 3.111 29.312 -1.059 1 97.19 164 ASN B C 1
ATOM 3060 O O . ASN B 1 164 ? 2.77 28.156 -0.787 1 97.19 164 ASN B O 1
ATOM 3064 N N . THR B 1 165 ? 2.318 30.094 -1.655 1 96.25 165 THR B N 1
ATOM 3065 C CA . THR B 1 165 ? 0.925 29.781 -1.943 1 96.25 165 THR B CA 1
ATOM 3066 C C . THR B 1 165 ? 0.828 28.578 -2.885 1 96.25 165 THR B C 1
ATOM 3068 O O . THR B 1 165 ? -0.031 27.719 -2.711 1 96.25 165 THR B O 1
ATOM 3071 N N . ALA B 1 166 ? 1.694 28.516 -3.838 1 97.31 166 ALA B N 1
ATOM 3072 C CA . ALA B 1 166 ? 1.685 27.391 -4.773 1 97.31 166 ALA B CA 1
ATOM 3073 C C . ALA B 1 166 ? 1.918 26.078 -4.047 1 97.31 166 ALA B C 1
ATOM 3075 O O . ALA B 1 166 ? 1.246 25.078 -4.324 1 97.31 166 ALA B O 1
ATOM 3076 N N . PHE B 1 167 ? 2.85 26.109 -3.115 1 97.62 167 PHE B N 1
ATOM 3077 C CA . PHE B 1 167 ? 3.131 24.938 -2.303 1 97.62 167 PHE B CA 1
ATOM 3078 C C . PHE B 1 167 ? 1.933 24.578 -1.431 1 97.62 167 PHE B C 1
ATOM 3080 O O . PHE B 1 167 ? 1.545 23.422 -1.344 1 97.62 167 PHE B O 1
ATOM 3087 N N . LEU B 1 168 ? 1.348 25.531 -0.855 1 96.38 168 LEU B N 1
ATOM 3088 C CA . LEU B 1 168 ? 0.325 25.328 0.166 1 96.38 168 LEU B CA 1
ATOM 3089 C C . LEU B 1 168 ? -0.992 24.891 -0.463 1 96.38 168 LEU B C 1
ATOM 3091 O O . LEU B 1 168 ? -1.901 24.438 0.239 1 96.38 168 LEU B O 1
ATOM 3095 N N . THR B 1 169 ? -1.113 24.922 -1.76 1 95.5 169 THR B N 1
ATOM 3096 C CA . THR B 1 169 ? -2.326 24.484 -2.441 1 95.5 169 THR B CA 1
ATOM 3097 C C . THR B 1 169 ? -2.152 23.078 -3 1 95.5 169 THR B C 1
ATOM 3099 O O . THR B 1 169 ? -3.092 22.5 -3.553 1 95.5 169 THR B O 1
ATOM 3102 N N . LEU B 1 170 ? -0.954 22.562 -2.807 1 96.06 170 LEU B N 1
ATOM 3103 C CA . LEU B 1 170 ? -0.715 21.172 -3.217 1 96.06 170 LEU B CA 1
ATOM 3104 C C . LEU B 1 170 ? -1.41 20.203 -2.273 1 96.06 170 LEU B C 1
ATOM 3106 O O . LEU B 1 170 ? -1.693 20.547 -1.123 1 96.06 170 LEU B O 1
ATOM 3110 N N . ARG B 1 171 ? -1.657 19.016 -2.777 1 93.5 171 ARG B N 1
ATOM 3111 C CA . ARG B 1 171 ? -2.109 17.938 -1.912 1 93.5 171 ARG B CA 1
ATOM 3112 C C . ARG B 1 171 ? -0.974 17.438 -1.029 1 93.5 171 ARG B C 1
ATOM 3114 O O . ARG B 1 171 ? 0.2 17.656 -1.331 1 93.5 171 ARG B O 1
ATOM 3121 N N . LEU B 1 172 ? -1.264 16.781 -0.027 1 93.5 172 LEU B N 1
ATOM 3122 C CA . LEU B 1 172 ? -0.299 16.391 0.991 1 93.5 172 LEU B CA 1
ATOM 3123 C C . LEU B 1 172 ? 0.864 15.617 0.367 1 93.5 172 LEU B C 1
ATOM 3125 O O . LEU B 1 172 ? 2.027 15.914 0.65 1 93.5 172 LEU B O 1
ATOM 3129 N N . GLY B 1 173 ? 0.569 14.609 -0.439 1 95.75 173 GLY B N 1
ATOM 3130 C CA . GLY B 1 173 ? 1.622 13.828 -1.071 1 95.75 173 GLY B CA 1
ATOM 3131 C C . GLY B 1 173 ? 2.592 14.68 -1.871 1 95.75 173 GLY B C 1
ATOM 3132 O O . GLY B 1 173 ? 3.805 14.469 -1.811 1 95.75 173 GLY B O 1
ATOM 3133 N N . GLU B 1 174 ? 2.059 15.609 -2.561 1 96.56 174 GLU B N 1
ATOM 3134 C CA . GLU B 1 174 ? 2.875 16.5 -3.377 1 96.56 174 GLU B CA 1
ATOM 3135 C C . GLU B 1 174 ? 3.709 17.438 -2.506 1 96.56 174 GLU B C 1
ATOM 3137 O O . GLU B 1 174 ? 4.844 17.766 -2.852 1 96.56 174 GLU B O 1
ATOM 3142 N N . ARG B 1 175 ? 3.141 17.875 -1.419 1 96.88 175 ARG B N 1
ATOM 3143 C CA . ARG B 1 175 ? 3.898 18.703 -0.487 1 96.88 175 ARG B CA 1
ATOM 3144 C C . ARG B 1 175 ? 5.094 17.938 0.076 1 96.88 175 ARG B C 1
ATOM 3146 O O . ARG B 1 175 ? 6.207 18.469 0.126 1 96.88 175 ARG B O 1
ATOM 3153 N N . LEU B 1 176 ? 4.828 16.75 0.43 1 97.5 176 LEU B N 1
ATOM 3154 C CA . LEU B 1 176 ? 5.879 15.906 0.998 1 97.5 176 LEU B CA 1
ATOM 3155 C C . LEU B 1 176 ? 7 15.68 -0.013 1 97.5 176 LEU B C 1
ATOM 3157 O O . LEU B 1 176 ? 8.18 15.719 0.341 1 97.5 176 LEU B O 1
ATOM 3161 N N . GLN B 1 177 ? 6.574 15.477 -1.212 1 97.06 177 GLN B N 1
ATOM 3162 C CA . GLN B 1 177 ? 7.543 15.305 -2.289 1 97.06 177 GLN B CA 1
ATOM 3163 C C . GLN B 1 177 ? 8.344 16.594 -2.51 1 97.06 177 GLN B C 1
ATOM 3165 O O . GLN B 1 177 ? 9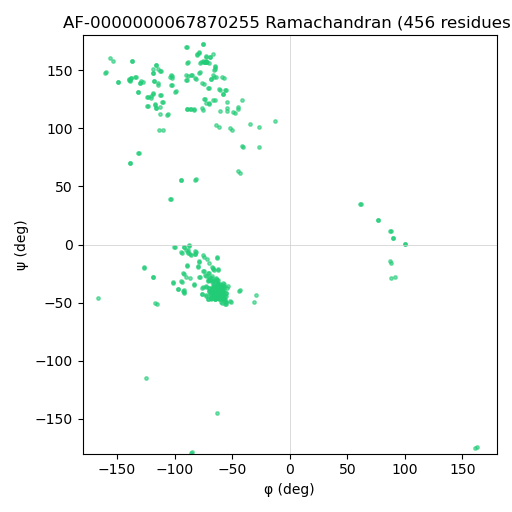.57 16.547 -2.592 1 97.06 177 GLN B O 1
ATOM 3170 N N . ALA B 1 178 ? 7.668 17.703 -2.568 1 97.06 178 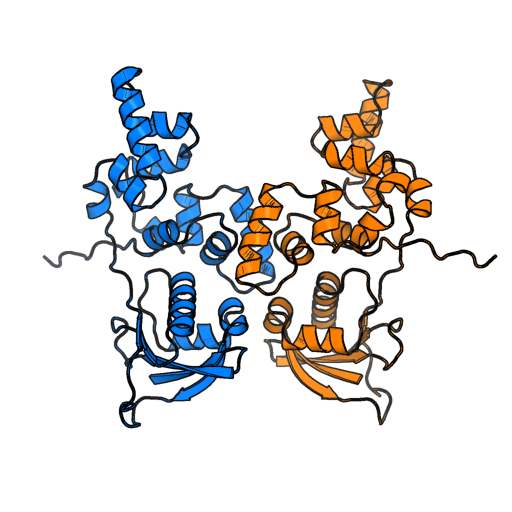ALA B N 1
ATOM 3171 C CA . ALA B 1 178 ? 8.297 18.984 -2.832 1 97.06 178 ALA B CA 1
ATOM 3172 C C . ALA B 1 178 ? 9.281 19.359 -1.721 1 97.06 178 ALA B C 1
ATOM 3174 O O . ALA B 1 178 ? 10.328 19.953 -1.98 1 97.06 178 ALA B O 1
ATOM 3175 N N . ALA B 1 179 ? 8.953 18.969 -0.539 1 97.81 179 ALA B N 1
ATOM 3176 C CA . ALA B 1 179 ? 9.781 19.297 0.617 1 97.81 179 ALA B CA 1
ATOM 3177 C C . ALA B 1 179 ? 10.953 18.312 0.752 1 97.81 179 ALA B C 1
ATOM 3179 O O . ALA B 1 179 ? 11.797 18.469 1.635 1 97.81 179 ALA B O 1
ATOM 3180 N N . GLY B 1 180 ? 10.953 17.25 -0.046 1 96.94 180 GLY B N 1
ATOM 3181 C CA . GLY B 1 180 ? 12.039 16.281 -0.034 1 96.94 180 GLY B CA 1
ATOM 3182 C C . GLY B 1 180 ? 11.984 15.336 1.149 1 96.94 180 GLY B C 1
ATOM 3183 O O . GLY B 1 180 ? 13.008 14.773 1.546 1 96.94 180 GLY B O 1
ATOM 3184 N N . VAL B 1 181 ? 10.859 15.211 1.716 1 96.75 181 VAL B N 1
ATOM 3185 C CA . VAL B 1 181 ? 10.68 14.391 2.912 1 96.75 181 VAL B CA 1
ATOM 3186 C C . VAL B 1 181 ? 10.617 12.914 2.527 1 96.75 181 VAL B C 1
ATOM 3188 O O . VAL B 1 181 ? 10.914 12.039 3.348 1 96.75 181 VAL B O 1
ATOM 3191 N N . VAL B 1 182 ? 10.164 12.648 1.339 1 96.56 182 VAL B N 1
ATOM 3192 C CA . VAL B 1 182 ? 10.094 11.289 0.812 1 96.56 182 VAL B CA 1
ATOM 3193 C C . VAL B 1 182 ? 10.961 11.172 -0.44 1 96.56 182 VAL B C 1
ATOM 3195 O O . VAL B 1 182 ? 11.156 12.156 -1.162 1 96.56 182 VAL B O 1
ATOM 3198 N N . ASN B 1 183 ? 11.531 10 -0.646 1 94.5 183 ASN B N 1
ATOM 3199 C CA . ASN B 1 183 ? 12.367 9.836 -1.828 1 94.5 183 ASN B CA 1
ATOM 3200 C C . ASN B 1 183 ? 11.555 9.359 -3.029 1 94.5 183 ASN B C 1
ATOM 3202 O O . ASN B 1 183 ? 10.391 8.992 -2.887 1 94.5 183 ASN B O 1
ATOM 3206 N N . ASP B 1 184 ? 12.172 9.375 -4.164 1 95.44 184 ASP B N 1
ATOM 3207 C CA . ASP B 1 184 ? 11.5 9.094 -5.426 1 95.44 184 ASP B CA 1
ATOM 3208 C C . ASP B 1 184 ? 11 7.648 -5.473 1 95.44 184 ASP B C 1
ATOM 3210 O O . ASP B 1 184 ? 9.93 7.375 -6.02 1 95.44 184 ASP B O 1
ATOM 3214 N N . ARG B 1 185 ? 11.711 6.758 -4.938 1 95.06 185 ARG B N 1
ATOM 3215 C CA . ARG B 1 185 ? 11.32 5.352 -4.941 1 95.06 185 ARG B CA 1
ATOM 3216 C C . ARG B 1 185 ? 10.031 5.141 -4.152 1 95.06 185 ARG B C 1
ATOM 3218 O O . ARG B 1 185 ? 9.117 4.453 -4.621 1 95.06 185 ARG B O 1
ATOM 3225 N N . ASP B 1 186 ? 9.984 5.75 -2.982 1 95.88 186 ASP B N 1
ATOM 3226 C CA . ASP B 1 186 ? 8.781 5.625 -2.156 1 95.88 186 ASP B CA 1
ATOM 3227 C C . ASP B 1 186 ? 7.566 6.219 -2.859 1 95.88 186 ASP B C 1
ATOM 3229 O O . ASP B 1 186 ? 6.469 5.66 -2.799 1 95.88 186 ASP B O 1
ATOM 3233 N N . VAL B 1 187 ? 7.773 7.301 -3.508 1 97.12 187 VAL B N 1
ATOM 3234 C CA . VAL B 1 187 ? 6.695 7.961 -4.234 1 97.12 187 VAL B CA 1
ATOM 3235 C C . VAL B 1 187 ? 6.215 7.066 -5.375 1 97.12 187 VAL B C 1
ATOM 3237 O O . VAL B 1 187 ? 5.012 6.875 -5.562 1 97.12 187 VAL B O 1
ATOM 3240 N N . HIS B 1 188 ? 7.152 6.543 -6.082 1 97.06 188 HIS B N 1
ATOM 3241 C CA . HIS B 1 188 ? 6.801 5.668 -7.195 1 97.06 188 HIS B CA 1
ATOM 3242 C C . HIS B 1 188 ? 6 4.461 -6.719 1 97.06 188 HIS B C 1
ATOM 3244 O O . HIS B 1 188 ? 4.977 4.117 -7.316 1 97.06 188 HIS B O 1
ATOM 3250 N N . ARG B 1 189 ? 6.422 3.848 -5.676 1 96.81 189 ARG B N 1
ATOM 3251 C CA . ARG B 1 189 ? 5.734 2.689 -5.113 1 96.81 189 ARG B CA 1
ATOM 3252 C C . ARG B 1 189 ? 4.309 3.047 -4.699 1 96.81 189 ARG B C 1
ATOM 3254 O O . ARG B 1 189 ? 3.371 2.293 -4.969 1 96.81 189 ARG B O 1
ATOM 3261 N N . ALA B 1 190 ? 4.207 4.16 -4.062 1 97.25 190 ALA B N 1
ATOM 3262 C CA . ALA B 1 190 ? 2.891 4.609 -3.623 1 97.25 190 ALA B CA 1
ATOM 3263 C C . ALA B 1 190 ? 1.967 4.852 -4.816 1 97.25 190 ALA B C 1
ATOM 3265 O O . ALA B 1 190 ? 0.786 4.504 -4.773 1 97.25 190 ALA B O 1
ATOM 3266 N N . LEU B 1 191 ? 2.535 5.449 -5.852 1 97.25 191 LEU B N 1
ATOM 3267 C CA . LEU B 1 191 ? 1.746 5.719 -7.051 1 97.25 191 LEU B CA 1
ATOM 3268 C C . LEU B 1 191 ? 1.299 4.418 -7.707 1 97.25 191 LEU B C 1
ATOM 3270 O O . LEU B 1 191 ? 0.184 4.332 -8.227 1 97.25 191 LEU B O 1
ATOM 3274 N N . GLN B 1 192 ? 2.125 3.424 -7.715 1 96.12 192 GLN B N 1
ATOM 3275 C CA . GLN B 1 192 ? 1.743 2.113 -8.234 1 96.12 192 GLN B CA 1
ATOM 3276 C C . GLN B 1 192 ? 0.572 1.531 -7.445 1 96.12 192 GLN B C 1
ATOM 3278 O O . GLN B 1 192 ? -0.38 1.012 -8.031 1 96.12 192 GLN B O 1
ATOM 3283 N N . CYS B 1 193 ? 0.667 1.682 -6.207 1 95.12 193 CYS B N 1
ATOM 3284 C CA . CYS B 1 193 ? -0.396 1.179 -5.344 1 95.12 193 CYS B CA 1
ATOM 3285 C C . CYS B 1 193 ? -1.701 1.925 -5.594 1 95.12 193 CYS B C 1
ATOM 3287 O O . CYS B 1 193 ? -2.777 1.327 -5.562 1 95.12 193 CYS B O 1
ATOM 3289 N N . GLN B 1 194 ? -1.557 3.188 -5.859 1 94 194 GLN B N 1
ATOM 3290 C CA . GLN B 1 194 ? -2.715 4.051 -6.07 1 94 194 GLN B CA 1
ATOM 3291 C C . GLN B 1 194 ? -3.523 3.596 -7.281 1 94 194 GLN B C 1
ATOM 3293 O O . GLN B 1 194 ? -4.707 3.918 -7.398 1 94 194 GLN B O 1
ATOM 3298 N N . GLN B 1 195 ? -2.963 2.883 -8.172 1 92.25 195 GLN B N 1
ATOM 3299 C CA . GLN B 1 195 ? -3.668 2.383 -9.352 1 92.25 195 GLN B CA 1
ATOM 3300 C C . GLN B 1 195 ? -4.738 1.365 -8.961 1 92.25 195 GLN B C 1
ATOM 3302 O O . GLN B 1 195 ? -5.703 1.159 -9.695 1 92.25 195 GLN B O 1
ATOM 3307 N N . TRP B 1 196 ? -4.586 0.823 -7.801 1 91.75 196 TRP B N 1
ATOM 3308 C CA . TRP B 1 196 ? -5.457 -0.283 -7.418 1 91.75 196 TRP B CA 1
ATOM 3309 C C . TRP B 1 196 ? -6.285 0.077 -6.188 1 91.75 196 TRP B C 1
ATOM 3311 O O . TRP B 1 196 ? -7.387 -0.448 -6 1 91.75 196 TRP B O 1
ATOM 3321 N N . LEU B 1 197 ? -5.758 0.923 -5.402 1 91.44 197 LEU B N 1
ATOM 3322 C CA . LEU B 1 197 ? -6.438 1.353 -4.184 1 91.44 197 LEU B CA 1
ATOM 3323 C C . LEU B 1 197 ? -6.805 2.83 -4.258 1 91.44 197 LEU B C 1
ATOM 3325 O O . LEU B 1 197 ? -6 3.654 -4.699 1 91.44 197 LEU B O 1
ATOM 3329 N N . PRO B 1 198 ? -8 3.166 -3.824 1 91.19 198 PRO B N 1
ATOM 3330 C CA . PRO B 1 198 ? -8.438 4.566 -3.855 1 91.19 198 PRO B CA 1
ATOM 3331 C C . PRO B 1 198 ? -7.914 5.371 -2.668 1 91.19 198 PRO B C 1
ATOM 3333 O O . PRO B 1 198 ? -8.703 5.957 -1.923 1 91.19 198 PRO B O 1
ATOM 3336 N N . LEU B 1 199 ? -6.684 5.402 -2.479 1 93.31 199 LEU B N 1
ATOM 3337 C CA . LEU B 1 199 ? -6.023 6.152 -1.413 1 93.31 199 LEU B CA 1
ATOM 3338 C C . LEU B 1 199 ? -5.09 7.211 -1.991 1 93.31 199 LEU B C 1
ATOM 3340 O O . LEU B 1 199 ? -4.418 6.969 -2.996 1 93.31 199 LEU B O 1
ATOM 3344 N N . SER B 1 200 ? -5.09 8.312 -1.36 1 93.25 200 SER B N 1
ATOM 3345 C CA . SER B 1 200 ? -4.242 9.398 -1.839 1 93.25 200 SER B CA 1
ATOM 3346 C C . SER B 1 200 ? -2.764 9.078 -1.637 1 93.25 200 SER B C 1
ATOM 3348 O O . SER B 1 200 ? -2.416 8.219 -0.83 1 93.25 200 SER B O 1
ATOM 3350 N N . LEU B 1 201 ? -1.955 9.781 -2.348 1 95.31 201 LEU B N 1
ATOM 3351 C CA . LEU B 1 201 ? -0.51 9.617 -2.244 1 95.31 201 LEU B CA 1
ATOM 3352 C C . LEU B 1 201 ? -0.037 9.836 -0.811 1 95.31 201 LEU B C 1
ATOM 3354 O O . LEU B 1 201 ? 0.718 9.031 -0.267 1 95.31 201 LEU B O 1
ATOM 3358 N N . GLY B 1 202 ? -0.494 10.938 -0.171 1 94.75 202 GLY B N 1
ATOM 3359 C CA . GLY B 1 202 ? -0.115 11.219 1.203 1 94.75 202 GLY B CA 1
ATOM 3360 C C . GLY B 1 202 ? -0.479 10.109 2.166 1 94.75 202 GLY B C 1
ATOM 3361 O O . GLY B 1 202 ? 0.339 9.703 2.996 1 94.75 202 GLY B O 1
ATOM 3362 N N . ARG B 1 203 ? -1.586 9.602 1.945 1 93.75 203 ARG B N 1
ATOM 3363 C CA . ARG B 1 203 ? -2.072 8.539 2.814 1 93.75 203 ARG B CA 1
ATOM 3364 C C . ARG B 1 203 ? -1.25 7.266 2.631 1 93.75 203 ARG B C 1
ATOM 3366 O O . ARG B 1 203 ? -0.866 6.621 3.611 1 93.75 203 ARG B O 1
ATOM 3373 N N . LEU B 1 204 ? -1.009 6.895 1.453 1 96.06 204 LEU B N 1
ATOM 3374 C CA . LEU B 1 204 ? -0.241 5.688 1.174 1 96.06 204 LEU B CA 1
ATOM 3375 C C . LEU B 1 204 ? 1.177 5.805 1.724 1 96.06 204 LEU B C 1
ATOM 3377 O O . LEU B 1 204 ? 1.734 4.824 2.229 1 96.06 204 LEU B O 1
ATOM 3381 N N . LEU B 1 205 ? 1.75 6.996 1.651 1 96.62 205 LEU B N 1
ATOM 3382 C CA . LEU B 1 205 ? 3.098 7.215 2.166 1 96.62 205 LEU B CA 1
ATOM 3383 C C . LEU B 1 205 ? 3.133 7.051 3.682 1 96.62 205 LEU B C 1
ATOM 3385 O O . LEU B 1 205 ? 4.133 6.586 4.238 1 96.62 205 LEU B O 1
ATOM 3389 N N . VAL B 1 206 ? 2.053 7.387 4.324 1 95.44 206 VAL B N 1
ATOM 3390 C CA . VAL B 1 206 ? 1.957 7.207 5.77 1 95.44 206 VAL B CA 1
ATOM 3391 C C . VAL B 1 206 ? 1.726 5.73 6.094 1 95.44 206 VAL B C 1
ATOM 3393 O O . VAL B 1 206 ? 2.408 5.16 6.949 1 95.44 206 VAL B O 1
ATOM 3396 N N . LEU B 1 207 ? 0.89 5.098 5.367 1 94.88 207 LEU B N 1
ATOM 3397 C CA . LEU B 1 207 ? 0.51 3.713 5.629 1 94.88 207 LEU B CA 1
ATOM 3398 C C . LEU B 1 207 ? 1.704 2.779 5.453 1 94.88 207 LEU B C 1
ATOM 3400 O O . LEU B 1 207 ? 1.853 1.809 6.199 1 94.88 207 LEU B O 1
ATOM 3404 N N . ASN B 1 208 ? 2.516 3.098 4.5 1 95.06 208 ASN B N 1
ATOM 3405 C CA . ASN B 1 208 ? 3.631 2.191 4.254 1 95.06 208 ASN B CA 1
ATOM 3406 C C . ASN B 1 208 ? 4.867 2.596 5.051 1 95.06 208 ASN B C 1
ATOM 3408 O O . ASN B 1 208 ? 5.941 2.018 4.871 1 95.06 208 ASN B O 1
ATOM 3412 N N . GLY B 1 209 ? 4.754 3.699 5.781 1 95.19 209 GLY B N 1
ATOM 3413 C CA . GLY B 1 209 ? 5.809 4.062 6.711 1 95.19 209 GLY B CA 1
ATOM 3414 C C . GLY B 1 209 ? 6.883 4.934 6.086 1 95.19 209 GLY B C 1
ATOM 3415 O O . GLY B 1 209 ? 7.922 5.184 6.699 1 95.19 209 GLY B O 1
ATOM 3416 N N . ALA B 1 210 ? 6.703 5.355 4.859 1 96.12 210 ALA B N 1
ATOM 3417 C CA . ALA B 1 210 ? 7.684 6.234 4.219 1 96.12 210 ALA B CA 1
ATOM 3418 C C . ALA B 1 210 ? 7.762 7.578 4.938 1 96.12 210 ALA B C 1
ATOM 3420 O O . ALA B 1 210 ? 8.812 8.227 4.93 1 96.12 210 ALA B O 1
ATOM 3421 N N . VAL B 1 211 ? 6.648 7.965 5.531 1 95.75 211 VAL B N 1
ATOM 3422 C CA . VAL B 1 211 ? 6.578 9.18 6.336 1 95.75 211 VAL B CA 1
ATOM 3423 C C . VAL B 1 211 ? 5.758 8.914 7.598 1 95.75 211 VAL B C 1
ATOM 3425 O O . VAL B 1 211 ? 4.766 8.18 7.555 1 95.75 211 VAL B O 1
ATOM 3428 N N . SER B 1 212 ? 6.145 9.508 8.695 1 94.88 212 SER B N 1
ATOM 3429 C CA . SER B 1 212 ? 5.398 9.328 9.938 1 94.88 212 SER B CA 1
ATOM 3430 C C . SER B 1 212 ? 4.094 10.117 9.914 1 94.88 212 SER B C 1
ATOM 3432 O O . SER B 1 212 ? 3.977 11.117 9.203 1 94.88 212 SER B O 1
ATOM 3434 N N . GLN B 1 213 ? 3.166 9.672 10.727 1 92.88 213 GLN B N 1
ATOM 3435 C CA . GLN B 1 213 ? 1.915 10.414 10.867 1 92.88 213 GLN B CA 1
ATOM 3436 C C . GLN B 1 213 ? 2.166 11.836 11.359 1 92.88 213 GLN B C 1
ATOM 3438 O O . GLN B 1 213 ? 1.515 12.781 10.906 1 92.88 213 GLN B O 1
ATOM 3443 N N . ALA B 1 214 ? 3.066 11.977 12.242 1 94.31 214 ALA B N 1
ATOM 3444 C CA . ALA B 1 214 ? 3.369 13.297 12.805 1 94.31 214 ALA B CA 1
ATOM 3445 C C . ALA B 1 214 ? 3.889 14.242 11.734 1 94.31 214 ALA B C 1
ATOM 3447 O O . ALA B 1 214 ? 3.484 15.406 11.672 1 94.31 214 ALA B O 1
ATOM 3448 N N . THR B 1 215 ? 4.77 13.781 10.914 1 96.31 215 THR B N 1
ATOM 3449 C CA . THR B 1 215 ? 5.285 14.594 9.82 1 96.31 215 THR B CA 1
ATOM 3450 C C . THR B 1 215 ? 4.172 14.961 8.844 1 96.31 215 THR B C 1
ATOM 3452 O O . THR B 1 215 ? 4.059 16.109 8.422 1 96.31 215 THR B O 1
ATOM 3455 N N . ALA B 1 216 ? 3.352 13.992 8.547 1 95.19 216 ALA B N 1
ATOM 3456 C CA . ALA B 1 216 ? 2.219 14.234 7.66 1 95.19 216 ALA B CA 1
ATOM 3457 C C . ALA B 1 216 ? 1.288 15.297 8.242 1 95.19 216 ALA B C 1
ATOM 3459 O O . ALA B 1 216 ? 0.81 16.172 7.52 1 95.19 216 ALA B O 1
ATOM 3460 N N . ASP B 1 217 ? 1.073 15.234 9.516 1 92.94 217 ASP B N 1
ATOM 3461 C CA . ASP B 1 217 ? 0.226 16.203 10.195 1 92.94 217 ASP B CA 1
ATOM 3462 C C . ASP B 1 217 ? 0.789 17.625 10.047 1 92.94 217 ASP B C 1
ATOM 3464 O O . ASP B 1 217 ? 0.044 18.562 9.781 1 92.94 217 ASP B O 1
ATOM 3468 N N . PHE B 1 218 ? 2.039 17.719 10.258 1 95.56 218 PHE B N 1
ATOM 3469 C CA . PHE B 1 218 ? 2.68 19.016 10.133 1 95.56 218 PHE B CA 1
ATOM 3470 C C . PHE B 1 218 ? 2.422 19.625 8.758 1 95.56 218 PHE B C 1
ATOM 3472 O O . PHE B 1 218 ? 1.912 20.734 8.648 1 95.56 218 PHE B O 1
ATOM 3479 N N . PHE B 1 219 ? 2.668 18.906 7.738 1 95.69 219 PHE B N 1
ATOM 3480 C CA . PHE B 1 219 ? 2.543 19.422 6.375 1 95.69 219 PHE B CA 1
ATOM 3481 C C . PHE B 1 219 ? 1.077 19.625 6.008 1 95.69 219 PHE B C 1
ATOM 3483 O O . PHE B 1 219 ? 0.745 20.531 5.238 1 95.69 219 PHE B O 1
ATOM 3490 N N . GLY B 1 220 ? 0.28 18.797 6.598 1 92.44 220 GLY B N 1
ATOM 3491 C CA . GLY B 1 220 ? -1.146 18.938 6.352 1 92.44 220 GLY B CA 1
ATOM 3492 C C . GLY B 1 220 ? -1.747 20.172 7 1 92.44 220 GLY B C 1
ATOM 3493 O O . GLY B 1 220 ? -2.756 20.688 6.527 1 92.44 220 GLY B O 1
ATOM 3494 N N . ARG B 1 221 ? -1.142 20.656 8.016 1 92.25 221 ARG B N 1
ATOM 3495 C CA . ARG B 1 221 ? -1.657 21.781 8.781 1 92.25 221 ARG B CA 1
ATOM 3496 C C . ARG B 1 221 ? -1.155 23.109 8.211 1 92.25 221 ARG B C 1
ATOM 3498 O O . ARG B 1 221 ? -1.664 24.172 8.562 1 92.25 221 ARG B O 1
ATOM 3505 N N . LEU B 1 222 ? -0.139 23.047 7.449 1 94.62 222 LEU B N 1
ATOM 3506 C CA . LEU B 1 222 ? 0.375 24.281 6.859 1 94.62 222 LEU B CA 1
ATOM 3507 C C . LEU B 1 222 ? -0.704 24.984 6.039 1 94.62 222 LEU B C 1
ATOM 3509 O O . LEU B 1 222 ? -1.379 24.344 5.223 1 94.62 222 LEU B O 1
ATOM 3513 N N . SER B 1 223 ? -0.85 26.266 6.344 1 93.19 223 SER B N 1
ATOM 3514 C CA . SER B 1 223 ? -1.957 27.016 5.746 1 93.19 223 SER B CA 1
ATOM 3515 C C . SER B 1 223 ? -1.514 28.391 5.285 1 93.19 223 SER B C 1
ATOM 3517 O O . SER B 1 223 ? -0.512 28.922 5.77 1 93.19 223 SER B O 1
ATOM 3519 N N . ILE B 1 224 ? -2.27 28.953 4.344 1 94.31 224 ILE B N 1
ATOM 3520 C CA . ILE B 1 224 ? -2.006 30.297 3.824 1 94.31 224 ILE B CA 1
ATOM 3521 C C . ILE B 1 224 ? -2.34 31.344 4.891 1 94.31 224 ILE B C 1
ATOM 3523 O O . ILE B 1 224 ? -3.393 31.266 5.527 1 94.31 224 ILE B O 1
ATOM 3527 N N . GLU B 1 225 ? -1.451 32.281 5.051 1 91.94 225 GLU B N 1
ATOM 3528 C CA . GLU B 1 225 ? -1.671 33.375 6.008 1 91.94 225 GLU B CA 1
ATOM 3529 C C . GLU B 1 225 ? -2.975 34.094 5.719 1 91.94 225 GLU B C 1
ATOM 3531 O O . GLU B 1 225 ? -3.275 34.406 4.562 1 91.94 225 GLU B O 1
ATOM 3536 N N . PRO B 1 226 ? -3.818 34.344 6.812 1 87.12 226 PRO B N 1
ATOM 3537 C CA . PRO B 1 226 ? -5.023 35.156 6.574 1 87.12 226 PRO B CA 1
ATOM 3538 C C . PRO B 1 226 ? -4.715 36.594 6.176 1 87.12 226 PRO B C 1
ATOM 3540 O O . PRO B 1 226 ? -3.695 37.125 6.594 1 87.12 226 PRO B O 1
ATOM 3543 N N . SER B 1 227 ? -5.238 37.156 4.957 1 75 227 SER B N 1
ATOM 3544 C CA . SER B 1 227 ? -5.062 38.562 4.516 1 75 227 SER B CA 1
ATOM 3545 C C . SER B 1 227 ? -5.438 39.531 5.617 1 75 227 SER B C 1
ATOM 3547 O O . SER B 1 227 ? -6.426 39.344 6.324 1 75 227 SER B O 1
ATOM 3549 N N . SER B 1 228 ? -4.578 40.125 6.418 1 56.97 228 SER B N 1
ATOM 3550 C CA . SER B 1 228 ? -4.941 41.281 7.262 1 56.97 228 SER B CA 1
ATOM 3551 C C . SER B 1 228 ? -5.844 42.25 6.516 1 56.97 228 SER B C 1
ATOM 3553 O O . SER B 1 228 ? -5.492 42.719 5.43 1 56.97 228 SER B O 1
ATOM 3555 N N . LEU B 1 229 ? -7.164 42.125 6.414 1 44.81 229 LEU B N 1
ATOM 3556 C CA . LEU B 1 229 ? -7.93 43.344 6.137 1 44.81 229 LEU B CA 1
ATOM 3557 C C . LEU B 1 229 ? -7.461 44.5 7.012 1 44.81 229 LEU B C 1
ATOM 3559 O O . LEU B 1 229 ? -7.574 44.438 8.242 1 44.81 229 LEU B O 1
ATOM 3563 N N . SER B 1 230 ? -6.188 44.938 6.859 1 34.03 230 SER B N 1
ATOM 3564 C CA . SER B 1 230 ? -6.223 46.375 7.141 1 34.03 230 SER B CA 1
ATOM 3565 C C . SER B 1 230 ? -7.094 47.125 6.133 1 34.03 230 SER B C 1
ATOM 3567 O O . SER B 1 230 ? -7.219 46.688 4.98 1 34.03 230 SER B O 1
#

Solvent-accessible surface area (backbone atoms only — not comparable to full-atom values): 24954 Å² total; per-residue (Å²): 51,36,41,35,30,29,36,84,89,66,49,59,36,37,39,38,39,60,79,95,40,41,81,52,47,35,33,28,31,47,56,68,72,55,49,53,52,50,48,53,52,46,51,62,69,46,52,35,40,61,59,44,71,65,52,51,49,47,38,47,74,64,31,55,51,51,42,68,52,29,44,69,75,44,76,44,70,84,77,70,76,70,68,87,70,70,68,68,43,74,45,64,61,52,71,71,37,40,40,71,64,50,54,71,44,55,64,71,52,43,37,42,68,34,56,60,43,52,71,68,57,50,51,50,39,54,49,46,25,76,73,69,38,74,85,55,53,67,64,55,50,34,33,72,72,63,62,38,51,66,58,28,48,58,37,60,73,40,31,57,75,57,56,28,71,75,48,56,69,46,55,58,33,54,39,38,47,75,39,35,67,44,54,69,67,60,50,50,26,34,54,46,30,38,76,59,36,98,51,53,56,39,44,42,33,38,43,31,58,64,35,54,67,62,30,50,40,42,63,33,16,42,40,78,73,79,79,76,83,117,52,36,40,35,30,30,36,84,88,65,48,59,36,36,38,38,40,60,77,92,39,43,80,52,48,37,34,29,30,46,55,68,73,56,49,51,53,50,48,54,52,46,51,60,69,48,54,34,41,61,59,46,72,65,54,52,50,47,38,49,74,66,31,54,54,52,42,68,51,30,44,69,76,46,76,44,72,82,75,82,75,69,73,84,69,73,71,68,43,72,45,64,64,54,72,72,37,39,40,70,63,50,56,71,44,55,64,71,52,43,37,40,67,33,56,60,43,51,71,66,59,52,51,52,37,54,50,45,26,74,71,71,39,74,86,54,55,67,65,54,49,35,33,73,73,64,61,38,51,65,59,27,48,58,36,59,74,42,32,59,76,57,57,28,70,75,46,59,71,45,54,56,34,55,39,37,47,74,38,36,69,45,55,70,65,60,50,51,26,32,54,46,29,38,77,58,36,98,53,54,56,40,44,42,33,36,43,30,59,65,36,53,67,61,31,49,39,41,64,34,15,43,41,80,74,80,77,74,83,118

Foldseek 3Di:
DKWWKAFPVGWIKIWDDDAPDLQDWIFMDGDPVVVVVVLVLCLLQVQQGRAHPVNVVCCQPPAPVNVNTIHTDDDDDPDDPDPPDDRPDIHGGDAADELVNLVVDDLLVSCVQLVLADPVLLVVLVVCCVPPNVPDDSLVSCCVVPSDPPQLSVCSVCSDVNLDPVLLPDDLLVNCVNNVLADPVLQVVLVVVCVPHVDDSLSSCCVVPRDDSSNSNNSSRYDYDDPPPD/DKWWKAFPVGWIKIWDDDAPDLQDWIFMDGDPVVVVVVLVLCLLQVQAGRAHPVNVVCCQPPAPVNVNTIHTDDDDDDDDDDPPDDGPDIHGGDAADELVNLVVDDLLVSCVQLVLADPVLLVVLVVCCVPPNVPDDSLVSCVVVPSDPPQLSVCSVCSDVNLDPVLLPDDLLVNCVNNVLADPVLQVVLVVVCVPHVDDSLSSCCVVPSDDSSNSNNSSRYDYDDPPPD